Protein 7QIU (pdb70)

Radius of gyration: 25.01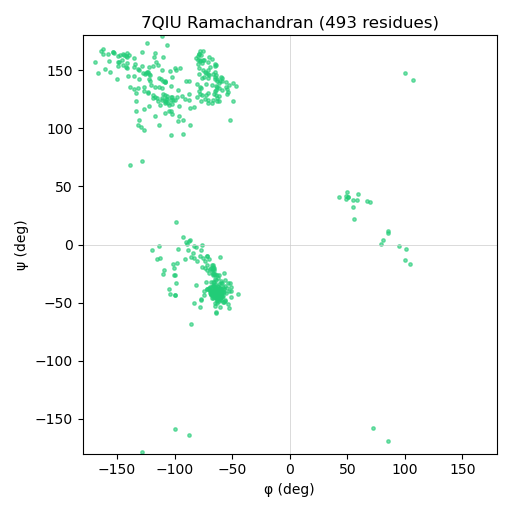 Å; Cα contacts (8 Å, |Δi|>4): 1046; chains: 2; bounding box: 65×57×76 Å

Sequence (500 aa):
GSHMKQIESAKNQKVKDWKKLHTKKERTKTNTFLIEGEHLVEEALKSPGIVKEILVKDETRIPSDLETGIQCYMLSEDAFSAVTETETPQQIAAVCHMPEEKLATARKVLLIDAVQDPGNLGTMIRTADAAGLDAVVLGDGTADAFNGKTLRSAQGSHFHIPVVRRNLPSYVDELKAEGVKVYGTALQNGAPYQEIPQSESFALIVGNEGAGVDAALLEKTDLNLYVPLYGQAESLNVAVAAAILVYHLRGHMKQIESAKNQKVKDWKKLHTKKERTKTNTFLIEGEHLVEEALKSPGIVKEILVKDETRIPSDLETGIQCYMLSEDAFSAVTETETPQQIAAVCHMPEEKLATARKVLLIDAVQDPGNLGTMIRRTADAAGLDAVVLGDGTADAFNGKTLRSAQGSHFHIPVVRRNLPSYVDELKAEGVKVYGTALQNGAPYQEIPQSESFALIVGNEGAGVDAALLEKTDLNLYVPLYGQAESLNVAVAAAILVYHLRG

Structure (mmCIF, N/CA/C/O backbone):
data_7QIU
#
_entry.id   7QIU
#
_cell.length_a   64.880
_cell.length_b   66.450
_cell.length_c   129.600
_cell.angle_alpha   90.000
_cell.angle_beta   90.000
_cell.angle_gamma   90.000
#
_symmetry.space_group_name_H-M   'P 21 21 21'
#
loop_
_entity.id
_entity.type
_entity.pdbx_description
1 polymer 'rRNA methylase'
2 water water
#
loop_
_atom_site.group_PDB
_atom_site.id
_atom_site.type_symbol
_atom_site.label_atom_id
_atom_site.label_alt_id
_atom_site.label_comp_id
_atom_site.label_asym_id
_atom_site.label_entity_id
_atom_site.label_seq_id
_atom_site.pdbx_PDB_ins_code
_atom_site.Cartn_x
_atom_site.Cartn_y
_atom_site.Cartn_z
_atom_site.occupancy
_atom_site.B_iso_or_equiv
_atom_site.auth_seq_id
_atom_site.auth_comp_id
_atom_site.auth_asym_id
_atom_site.auth_atom_id
_atom_site.pdbx_PDB_model_num
ATOM 1 N N . GLY A 1 18 ? 21.634 41.829 138.986 1.00 84.23 -2 GLY A N 1
ATOM 2 C CA . GLY A 1 18 ? 20.281 41.533 138.545 1.00 78.23 -2 GLY A CA 1
ATOM 3 C C . GLY A 1 18 ? 20.006 40.048 138.369 1.00 78.32 -2 GLY A C 1
ATOM 4 O O . GLY A 1 18 ? 20.941 39.258 138.263 1.00 77.55 -2 GLY A O 1
ATOM 5 N N . SER A 1 19 ? 18.748 39.656 138.299 1.00 71.97 -1 SER A N 1
ATOM 6 C CA . SER A 1 19 ? 18.422 38.245 138.111 1.00 73.88 -1 SER A CA 1
ATOM 7 C C . SER A 1 19 ? 18.714 37.832 136.681 1.00 73.14 -1 SER A C 1
ATOM 8 O O . SER A 1 19 ? 18.621 38.630 135.794 1.00 74.45 -1 SER A O 1
ATOM 11 N N . HIS A 1 20 ? 19.093 36.592 136.469 1.00 67.08 0 HIS A N 1
ATOM 12 C CA . HIS A 1 20 ? 19.387 36.114 135.130 1.00 61.50 0 HIS A CA 1
ATOM 13 C C . HIS A 1 20 ? 18.135 35.789 134.344 1.00 65.71 0 HIS A C 1
ATOM 14 O O . HIS A 1 20 ? 17.089 35.654 134.897 1.00 61.94 0 HIS A O 1
ATOM 21 N N . MET A 1 21 ? 18.254 35.662 133.028 1.00 61.54 1 MET A N 1
ATOM 22 C CA . MET A 1 21 ? 17.119 35.270 132.191 1.00 55.26 1 MET A CA 1
ATOM 23 C C . MET A 1 21 ? 16.772 33.810 132.426 1.00 53.15 1 MET A C 1
ATOM 24 O O . MET A 1 21 ? 17.601 33.026 132.811 1.00 54.36 1 MET A O 1
ATOM 29 N N . LYS A 1 22 ? 15.540 33.443 132.125 1.00 54.04 2 LYS A N 1
ATOM 30 C CA . LYS A 1 22 ? 15.102 32.073 132.323 1.00 64.47 2 LYS A CA 1
ATOM 31 C C . LYS A 1 22 ? 15.919 31.138 131.518 1.00 61.66 2 LYS A C 1
ATOM 32 O O . LYS A 1 22 ? 16.277 31.431 130.421 1.00 54.32 2 LYS A O 1
ATOM 38 N N . GLN A 1 23 ? 16.241 29.988 132.082 1.00 51.74 3 GLN A N 1
ATOM 39 C CA . GLN A 1 23 ? 17.028 29.019 131.350 1.00 58.59 3 GLN A CA 1
ATOM 40 C C . GLN A 1 23 ? 16.318 27.685 131.239 1.00 51.50 3 GLN A C 1
ATOM 41 O O . GLN A 1 23 ? 15.522 27.327 132.090 1.00 59.98 3 GLN A O 1
ATOM 47 N N . ILE A 1 24 ? 16.577 26.988 130.143 1.00 59.62 4 ILE A N 1
ATOM 48 C CA . ILE A 1 24 ? 16.018 25.673 129.921 1.00 56.85 4 ILE A CA 1
ATOM 49 C C . ILE A 1 24 ? 17.158 24.753 129.546 1.00 56.50 4 ILE A C 1
ATOM 50 O O . ILE A 1 24 ? 17.654 24.796 128.439 1.00 58.21 4 ILE A O 1
ATOM 55 N N . GLU A 1 25 ? 17.610 23.973 130.512 1.00 56.42 5 GLU A N 1
ATOM 56 C CA . GLU A 1 25 ? 18.677 22.997 130.330 1.00 73.62 5 GLU A CA 1
ATOM 57 C C . GLU A 1 25 ? 18.372 21.732 129.517 1.00 76.30 5 GLU A C 1
ATOM 58 O O . GLU A 1 25 ? 19.200 21.248 128.765 1.00 72.06 5 GLU A O 1
ATOM 64 N N . SER A 1 26 ? 17.168 21.206 129.697 1.00 74.91 6 SER A N 1
ATOM 65 C CA . SER A 1 26 ? 16.780 19.930 129.109 1.00 72.49 6 SER A CA 1
ATOM 66 C C . SER A 1 26 ? 15.797 19.895 127.952 1.00 61.90 6 SER A C 1
ATOM 67 O O . SER A 1 26 ? 14.798 20.593 127.948 1.00 56.89 6 SER A O 1
ATOM 70 N N . ALA A 1 27 ? 16.095 19.015 127.004 1.00 69.34 7 ALA A N 1
ATOM 71 C CA . ALA A 1 27 ? 15.265 18.788 125.833 1.00 66.43 7 ALA A CA 1
ATOM 72 C C . ALA A 1 27 ? 13.913 18.169 126.193 1.00 68.12 7 ALA A C 1
ATOM 73 O O . ALA A 1 27 ? 12.995 18.191 125.388 1.00 71.67 7 ALA A O 1
ATOM 75 N N . LYS A 1 28 ? 13.800 17.604 127.392 1.00 63.63 8 LYS A N 1
ATOM 76 C CA . LYS A 1 28 ? 12.553 17.034 127.855 1.00 68.83 8 LYS A CA 1
ATOM 77 C C . LYS A 1 28 ? 11.609 18.064 128.474 1.00 69.80 8 LYS A C 1
ATOM 78 O O . LYS A 1 28 ? 10.485 17.739 128.810 1.00 89.67 8 LYS A O 1
ATOM 84 N N . ASN A 1 29 ? 12.072 19.295 128.655 1.00 54.22 9 ASN A N 1
ATOM 85 C CA . ASN A 1 29 ? 11.241 20.347 129.211 1.00 53.18 9 ASN A CA 1
ATOM 86 C C . ASN A 1 29 ? 9.966 20.501 128.400 1.00 57.96 9 ASN A C 1
ATOM 87 O O . ASN A 1 29 ? 10.000 20.540 127.192 1.00 54.87 9 ASN A O 1
ATOM 92 N N . GLN A 1 30 ? 8.840 20.625 129.069 1.00 62.52 10 GLN A N 1
ATOM 93 C CA . GLN A 1 30 ? 7.581 20.733 128.384 1.00 70.91 10 GLN A CA 1
ATOM 94 C C . GLN A 1 30 ? 7.556 21.981 127.386 1.00 60.07 10 GLN A C 1
ATOM 95 O O . GLN A 1 30 ? 6.933 21.916 126.362 1.00 48.22 10 GLN A O 1
ATOM 101 N N . LYS A 1 31 ? 8.197 23.095 127.760 1.00 51.46 11 LYS A N 1
ATOM 102 C CA . LYS A 1 31 ? 8.272 24.245 126.846 1.00 45.77 11 LYS A CA 1
ATOM 103 C C . LYS A 1 31 ? 9.005 23.792 125.552 1.00 52.28 11 LYS A C 1
ATOM 104 O O . LYS A 1 31 ? 8.546 24.140 124.454 1.00 46.98 11 LYS A O 1
ATOM 110 N N . VAL A 1 32 ? 10.109 23.070 125.689 1.00 47.23 12 VAL A N 1
ATOM 111 C CA . VAL A 1 32 ? 10.879 22.591 124.555 1.00 47.45 12 VAL A CA 1
ATOM 112 C C . VAL A 1 32 ? 10.078 21.655 123.652 1.00 54.22 12 VAL A C 1
ATOM 113 O O . VAL A 1 32 ? 10.079 21.798 122.450 1.00 42.90 12 VAL A O 1
ATOM 117 N N . LYS A 1 33 ? 9.425 20.677 124.254 1.00 50.61 13 LYS A N 1
ATOM 118 C CA . LYS A 1 33 ? 8.570 19.761 123.530 1.00 51.79 13 LYS A CA 1
ATOM 119 C C . LYS A 1 33 ? 7.465 20.543 122.844 1.00 49.42 13 LYS A C 1
ATOM 120 O O . LYS A 1 33 ? 7.158 20.300 121.686 1.00 48.47 13 LYS A O 1
ATOM 126 N N . ASP A 1 34 ? 6.893 21.510 123.559 1.00 47.41 14 ASP A N 1
ATOM 127 C CA . ASP A 1 34 ? 5.868 22.310 122.963 1.00 48.95 14 ASP A CA 1
ATOM 128 C C . ASP A 1 34 ? 6.447 23.121 121.761 1.00 49.16 14 ASP A C 1
ATOM 129 O O . ASP A 1 34 ? 5.791 23.290 120.758 1.00 44.82 14 ASP A O 1
ATOM 134 N N . TRP A 1 35 ? 7.658 23.641 121.906 1.00 41.90 15 TRP A N 1
ATOM 135 C CA . TRP A 1 35 ? 8.252 24.431 120.822 1.00 39.16 15 TRP A CA 1
ATOM 136 C C . TRP A 1 35 ? 8.528 23.543 119.601 1.00 31.25 15 TRP A C 1
ATOM 137 O O . TRP A 1 35 ? 8.241 23.948 118.485 1.00 35.17 15 TRP A O 1
ATOM 148 N N . LYS A 1 36 ? 9.080 22.360 119.861 1.00 34.15 16 LYS A N 1
ATOM 149 C CA . LYS A 1 36 ? 9.386 21.384 118.837 1.00 39.80 16 LYS A CA 1
ATOM 150 C C . LYS A 1 36 ? 8.155 21.064 118.016 1.00 47.92 16 LYS A C 1
ATOM 151 O O . LYS A 1 36 ? 8.225 20.871 116.849 1.00 40.73 16 LYS A O 1
ATOM 157 N N . LYS A 1 37 ? 7.027 21.016 118.680 1.00 42.23 17 LYS A N 1
ATOM 158 C CA . LYS A 1 37 ? 5.745 20.770 118.052 1.00 42.50 17 LYS A CA 1
ATOM 159 C C . LYS A 1 37 ? 5.387 21.790 116.932 1.00 37.30 17 LYS A C 1
ATOM 160 O O . LYS A 1 37 ? 4.533 21.487 116.123 1.00 42.53 17 LYS A O 1
ATOM 166 N N . LEU A 1 38 ? 5.943 23.021 116.952 1.00 33.74 18 LEU A N 1
ATOM 167 C CA . LEU A 1 38 ? 5.676 24.005 115.918 1.00 34.09 18 LEU A CA 1
ATOM 168 C C . LEU A 1 38 ? 6.107 23.536 114.512 1.00 35.06 18 LEU A C 1
ATOM 169 O O . LEU A 1 38 ? 5.746 24.156 113.516 1.00 34.42 18 LEU A O 1
ATOM 174 N N . HIS A 1 39 ? 6.834 22.436 114.488 1.00 39.13 19 HIS A N 1
ATOM 175 C CA . HIS A 1 39 ? 7.204 21.829 113.220 1.00 40.28 19 HIS A CA 1
ATOM 176 C C . HIS A 1 39 ? 6.006 21.037 112.640 1.00 46.75 19 HIS A C 1
ATOM 177 O O . HIS A 1 39 ? 6.092 20.567 111.502 1.00 49.51 19 HIS A O 1
ATOM 184 N N . THR A 1 40 ? 4.939 20.869 113.449 1.00 37.53 20 THR A N 1
ATOM 185 C CA . THR A 1 40 ? 3.735 20.167 113.019 1.00 36.22 20 THR A CA 1
ATOM 186 C C . THR A 1 40 ? 2.679 21.179 112.596 1.00 35.36 20 THR A C 1
ATOM 187 O O . THR A 1 40 ? 2.594 22.275 113.158 1.00 37.15 20 THR A O 1
ATOM 191 N N . LYS A 1 41 ? 1.840 20.780 111.664 1.00 39.53 21 LYS A N 1
ATOM 192 C CA . LYS A 1 41 ? 0.782 21.631 111.191 1.00 40.33 21 LYS A CA 1
ATOM 193 C C . LYS A 1 41 ? -0.261 21.824 112.286 1.00 49.87 21 LYS A C 1
ATOM 194 O O . LYS A 1 41 ? -0.843 22.883 112.415 1.00 40.48 21 LYS A O 1
ATOM 200 N N . LYS A 1 42 ? -0.440 20.808 113.112 1.00 40.75 22 LYS A N 1
ATOM 201 C CA . LYS A 1 42 ? -1.467 20.828 114.153 1.00 46.26 22 LYS A CA 1
ATOM 202 C C . LYS A 1 42 ? -1.205 21.919 115.186 1.00 39.17 22 LYS A C 1
ATOM 203 O O . LYS A 1 42 ? -2.118 22.660 115.565 1.00 41.67 22 LYS A O 1
ATOM 209 N N . GLU A 1 43 ? 0.042 22.036 115.642 1.00 40.90 23 GLU A N 1
ATOM 210 C CA . GLU A 1 43 ? 0.357 23.018 116.679 1.00 39.26 23 GLU A CA 1
ATOM 211 C C . GLU A 1 43 ? 0.328 24.436 116.120 1.00 37.41 23 GLU A C 1
ATOM 212 O O . GLU A 1 43 ? -0.058 25.376 116.825 1.00 41.49 23 GLU A O 1
ATOM 218 N N . ARG A 1 44 ? 0.692 24.599 114.857 1.00 34.53 24 ARG A N 1
ATOM 219 C CA . ARG A 1 44 ? 0.627 25.910 114.244 1.00 34.94 24 ARG A CA 1
ATOM 220 C C . ARG A 1 44 ? -0.837 26.296 114.109 1.00 34.71 24 ARG A C 1
ATOM 221 O O . ARG A 1 44 ? -1.219 27.423 114.378 1.00 39.15 24 ARG A O 1
ATOM 229 N N . THR A 1 45 ? -1.659 25.343 113.695 1.00 34.36 25 THR A N 1
ATOM 230 C CA . THR A 1 45 ? -3.075 25.605 113.538 1.00 41.76 25 THR A CA 1
ATOM 231 C C . THR A 1 45 ? -3.739 25.913 114.877 1.00 45.24 25 THR A C 1
ATOM 232 O O . THR A 1 45 ? -4.582 26.779 114.968 1.00 40.08 25 THR A O 1
ATOM 236 N N . LYS A 1 46 ? -3.328 25.196 115.907 1.00 39.15 26 LYS A N 1
ATOM 237 C CA . LYS A 1 46 ? -3.850 25.364 117.264 1.00 49.24 26 LYS A CA 1
ATOM 238 C C . LYS A 1 46 ? -3.521 26.735 117.839 1.00 49.54 26 LYS A C 1
ATOM 239 O O . LYS A 1 46 ? -4.379 27.380 118.454 1.00 41.33 26 LYS A O 1
ATOM 245 N N . THR A 1 47 ? -2.286 27.194 117.641 1.00 38.55 27 THR A N 1
ATOM 246 C CA . THR A 1 47 ? -1.771 28.372 118.318 1.00 40.63 27 THR A CA 1
ATOM 247 C C . THR A 1 47 ? -1.776 29.626 117.458 1.00 39.19 27 THR A C 1
ATOM 248 O O . THR A 1 47 ? -1.672 30.728 118.013 1.00 40.56 27 THR A O 1
ATOM 252 N N . ASN A 1 48 ? -1.900 29.483 116.133 1.00 32.95 28 ASN A N 1
ATOM 253 C CA . ASN A 1 48 ? -1.612 30.546 115.163 1.00 39.13 28 ASN A CA 1
ATOM 254 C C . ASN A 1 48 ? -0.251 31.180 115.442 1.00 37.39 28 ASN A C 1
ATOM 255 O O . ASN A 1 48 ? -0.088 32.399 115.419 1.00 37.22 28 ASN A O 1
ATOM 260 N N . THR A 1 49 ? 0.725 30.326 115.755 1.00 41.03 29 THR A N 1
ATOM 261 C CA . THR A 1 49 ? 2.112 30.726 115.910 1.00 31.42 29 THR A CA 1
ATOM 262 C C . THR A 1 49 ? 2.987 29.823 115.053 1.00 32.76 29 THR A C 1
ATOM 263 O O . THR A 1 49 ? 2.549 28.782 114.554 1.00 33.62 29 THR A O 1
ATOM 267 N N . PHE A 1 50 ? 4.227 30.254 114.867 1.00 30.44 30 PHE A N 1
ATOM 268 C CA . PHE A 1 50 ? 5.209 29.511 114.103 1.00 29.15 30 PHE A CA 1
ATOM 269 C C . PHE A 1 50 ? 6.611 29.840 114.593 1.00 34.56 30 PHE A C 1
ATOM 270 O O . PHE A 1 50 ? 6.813 30.823 115.279 1.00 36.84 30 PHE A O 1
ATOM 278 N N . LEU A 1 51 ? 7.570 29.016 114.208 1.00 34.13 31 LEU A N 1
ATOM 279 C CA . LEU A 1 51 ? 8.949 29.137 114.651 1.00 32.23 31 LEU A CA 1
ATOM 280 C C . LEU A 1 51 ? 9.804 29.756 113.544 1.00 33.67 31 LEU A C 1
ATOM 281 O O . LEU A 1 51 ? 9.706 29.353 112.381 1.00 32.57 31 LEU A O 1
ATOM 286 N N . ILE A 1 52 ? 10.670 30.693 113.908 1.00 32.90 32 ILE A N 1
ATOM 287 C CA . ILE A 1 52 ? 11.597 31.292 112.955 1.00 30.59 32 ILE A CA 1
ATOM 288 C C . ILE A 1 52 ? 13.002 31.214 113.518 1.00 34.28 32 ILE A C 1
ATOM 289 O O . ILE A 1 52 ? 13.187 31.142 114.716 1.00 32.45 32 ILE A O 1
ATOM 294 N N . GLU A 1 53 ? 13.986 31.202 112.637 1.00 30.31 33 GLU A N 1
ATOM 295 C CA . GLU A 1 53 ? 15.375 31.141 113.042 1.00 29.83 33 GLU A CA 1
ATOM 296 C C . GLU A 1 53 ? 16.203 32.126 112.252 1.00 32.93 33 GLU A C 1
ATOM 297 O O . GLU A 1 53 ? 15.882 32.447 111.129 1.00 36.70 33 GLU A O 1
ATOM 303 N N . GLY A 1 54 ? 17.298 32.596 112.834 1.00 35.07 34 GLY A N 1
ATOM 304 C CA . GLY A 1 54 ? 18.160 33.540 112.144 1.00 36.37 34 GLY A CA 1
ATOM 305 C C . GLY A 1 54 ? 18.045 34.940 112.704 1.00 38.91 34 GLY A C 1
ATOM 306 O O . GLY A 1 54 ? 16.956 35.390 113.041 1.00 32.76 34 GLY A O 1
ATOM 307 N N . GLU A 1 55 ? 19.169 35.643 112.782 1.00 35.64 35 GLU A N 1
ATOM 308 C CA . GLU A 1 55 ? 19.170 36.982 113.346 1.00 33.32 35 GLU A CA 1
ATOM 309 C C . GLU A 1 55 ? 18.310 37.977 112.578 1.00 39.21 35 GLU A C 1
ATOM 310 O O . GLU A 1 55 ? 17.557 38.736 113.180 1.00 37.51 35 GLU A O 1
ATOM 316 N N . HIS A 1 56 ? 18.400 37.971 111.257 1.00 39.57 36 HIS A N 1
ATOM 317 C CA . HIS A 1 56 ? 17.611 38.927 110.501 1.00 38.77 36 HIS A CA 1
ATOM 318 C C . HIS A 1 56 ? 16.118 38.653 110.523 1.00 31.97 36 HIS A C 1
ATOM 319 O O . HIS A 1 56 ? 15.339 39.575 110.569 1.00 40.08 36 HIS A O 1
ATOM 326 N N . LEU A 1 57 ? 15.727 37.372 110.471 1.00 31.87 37 LEU A N 1
ATOM 327 C CA . LEU A 1 57 ? 14.271 37.086 110.554 1.00 34.16 37 LEU A CA 1
ATOM 328 C C . LEU A 1 57 ? 13.706 37.601 111.882 1.00 34.87 37 LEU A C 1
ATOM 329 O O . LEU A 1 57 ? 12.636 38.209 111.924 1.00 35.86 37 LEU A O 1
ATOM 334 N N . VAL A 1 58 ? 14.437 37.331 112.959 1.00 32.76 38 VAL A N 1
ATOM 335 C CA . VAL A 1 58 ? 13.987 37.753 114.265 1.00 32.83 38 VAL A CA 1
ATOM 336 C C . VAL A 1 58 ? 13.901 39.270 114.327 1.00 31.55 38 VAL A C 1
ATOM 337 O O . VAL A 1 58 ? 12.966 39.824 114.870 1.00 35.46 38 VAL A O 1
ATOM 341 N N . GLU A 1 59 ? 14.887 39.931 113.746 1.00 32.29 39 GLU A N 1
ATOM 342 C CA . GLU A 1 59 ? 14.920 41.380 113.719 1.00 33.80 39 GLU A CA 1
ATOM 343 C C . GLU A 1 59 ? 13.715 41.922 112.997 1.00 37.12 39 GLU A C 1
ATOM 344 O O . GLU A 1 59 ? 13.086 42.806 113.455 1.00 33.10 39 GLU A O 1
ATOM 350 N N . GLU A 1 60 ? 13.380 41.324 111.872 1.00 33.57 40 GLU A N 1
ATOM 351 C CA . GLU A 1 60 ? 12.223 41.737 111.106 1.00 35.96 40 GLU A CA 1
ATOM 352 C C . GLU A 1 60 ? 10.940 41.540 111.873 1.00 35.40 40 GLU A C 1
ATOM 353 O O . GLU A 1 60 ? 10.064 42.333 111.810 1.00 34.91 40 GLU A O 1
ATOM 359 N N . ALA A 1 61 ? 10.862 40.441 112.589 1.00 31.36 41 ALA A N 1
ATOM 360 C CA . ALA A 1 61 ? 9.721 40.128 113.404 1.00 31.61 41 ALA A CA 1
ATOM 361 C C . ALA A 1 61 ? 9.551 41.148 114.498 1.00 36.69 41 ALA A C 1
ATOM 362 O O . ALA A 1 61 ? 8.491 41.597 114.754 1.00 35.40 41 ALA A O 1
ATOM 364 N N . LEU A 1 62 ? 10.651 41.542 115.112 1.00 34.61 42 LEU A N 1
ATOM 365 C CA . LEU A 1 62 ? 10.640 42.549 116.198 1.00 33.27 42 LEU A CA 1
ATOM 366 C C . LEU A 1 62 ? 10.155 43.950 115.696 1.00 41.14 42 LEU A C 1
ATOM 367 O O . LEU A 1 62 ? 9.597 44.723 116.443 1.00 46.62 42 LEU A O 1
ATOM 372 N N . LYS A 1 63 ? 10.413 44.257 114.430 1.00 35.38 43 LYS A N 1
ATOM 373 C CA . LYS A 1 63 ? 9.914 45.491 113.854 1.00 35.90 43 LYS A CA 1
ATOM 374 C C . LYS A 1 63 ? 8.405 45.539 113.770 1.00 50.43 43 LYS A C 1
ATOM 375 O O . LYS A 1 63 ? 7.860 46.591 113.715 1.00 51.44 43 LYS A O 1
ATOM 381 N N . SER A 1 64 ? 7.769 44.382 113.691 1.00 39.50 44 SER A N 1
ATOM 382 C CA . SER A 1 64 ? 6.331 44.313 113.554 1.00 47.78 44 SER A CA 1
ATOM 383 C C . SER A 1 64 ? 5.670 44.102 114.892 1.00 51.40 44 SER A C 1
ATOM 384 O O . SER A 1 64 ? 5.766 43.059 115.487 1.00 44.02 44 SER A O 1
ATOM 387 N N . PRO A 1 65 ? 4.981 45.127 115.358 1.00 59.76 45 PRO A N 1
ATOM 388 C CA . PRO A 1 65 ? 4.286 45.207 116.636 1.00 57.01 45 PRO A CA 1
ATOM 389 C C . PRO A 1 65 ? 3.398 44.023 116.934 1.00 53.98 45 PRO A C 1
ATOM 390 O O . PRO A 1 65 ? 2.549 43.684 116.137 1.00 56.22 45 PRO A O 1
ATOM 394 N N . GLY A 1 66 ? 3.659 43.385 118.062 1.00 48.54 46 GLY A N 1
ATOM 395 C CA . GLY A 1 66 ? 2.888 42.263 118.543 1.00 49.65 46 GLY A CA 1
ATOM 396 C C . GLY A 1 66 ? 3.171 40.909 117.928 1.00 50.00 46 GLY A C 1
ATOM 397 O O . GLY A 1 66 ? 2.582 39.934 118.321 1.00 49.88 46 GLY A O 1
ATOM 398 N N . ILE A 1 67 ? 4.108 40.831 117.005 1.00 41.42 47 ILE A N 1
ATOM 399 C CA . ILE A 1 67 ? 4.378 39.563 116.359 1.00 34.44 47 ILE A CA 1
ATOM 400 C C . ILE A 1 67 ? 5.182 38.587 117.194 1.00 37.71 47 ILE A C 1
ATOM 401 O O . ILE A 1 67 ? 4.818 37.448 117.310 1.00 36.70 47 ILE A O 1
ATOM 406 N N . VAL A 1 68 ? 6.265 39.044 117.793 1.00 37.21 48 VAL A N 1
ATOM 407 C CA . VAL A 1 68 ? 7.108 38.151 118.535 1.00 31.93 48 VAL A CA 1
ATOM 408 C C . VAL A 1 68 ? 6.542 37.816 119.884 1.00 39.21 48 VAL A C 1
ATOM 409 O O . VAL A 1 68 ? 6.161 38.666 120.605 1.00 41.96 48 VAL A O 1
ATOM 413 N N . LYS A 1 69 ? 6.469 36.548 120.196 1.00 36.97 49 LYS A N 1
ATOM 414 C CA . LYS A 1 69 ? 5.991 36.119 121.486 1.00 39.08 49 LYS A CA 1
ATOM 415 C C . LYS A 1 69 ? 7.099 35.670 122.421 1.00 37.77 49 LYS A C 1
ATOM 416 O O . LYS A 1 69 ? 7.080 35.981 123.565 1.00 43.03 49 LYS A O 1
ATOM 422 N N . GLU A 1 70 ? 8.054 34.914 121.919 1.00 37.10 50 GLU A N 1
ATOM 423 C CA . GLU A 1 70 ? 9.182 34.398 122.692 1.00 36.64 50 GLU A CA 1
ATOM 424 C C . GLU A 1 70 ? 10.466 34.412 121.891 1.00 37.20 50 GLU A C 1
ATOM 425 O O . GLU A 1 70 ? 10.433 34.278 120.710 1.00 34.15 50 GLU A O 1
ATOM 431 N N . ILE A 1 71 ? 11.591 34.539 122.565 1.00 34.53 51 ILE A N 1
ATOM 432 C CA . ILE A 1 71 ? 12.887 34.551 121.930 1.00 36.86 51 ILE A CA 1
ATOM 433 C C . ILE A 1 71 ? 13.798 33.526 122.560 1.00 39.91 51 ILE A C 1
ATOM 434 O O . ILE A 1 71 ? 13.882 33.465 123.751 1.00 35.59 51 ILE A O 1
ATOM 439 N N . LEU A 1 72 ? 14.468 32.729 121.753 1.00 32.65 52 LEU A N 1
ATOM 440 C CA . LEU A 1 72 ? 15.363 31.713 122.231 1.00 34.41 52 LEU A CA 1
ATOM 441 C C . LEU A 1 72 ? 16.789 31.911 121.769 1.00 41.63 52 LEU A C 1
ATOM 442 O O . LEU A 1 72 ? 17.044 32.092 120.608 1.00 41.61 52 LEU A O 1
ATOM 447 N N . VAL A 1 73 ? 17.722 31.879 122.701 1.00 36.73 53 VAL A N 1
ATOM 448 C CA . VAL A 1 73 ? 19.118 32.056 122.371 1.00 38.61 53 VAL A CA 1
ATOM 449 C C . VAL A 1 73 ? 19.976 31.130 123.199 1.00 46.30 53 VAL A C 1
ATOM 450 O O . VAL A 1 73 ? 19.549 30.649 124.222 1.00 50.59 53 VAL A O 1
ATOM 454 N N . LYS A 1 74 ? 21.161 30.826 122.705 1.00 45.68 54 LYS A N 1
ATOM 455 C CA . LYS A 1 74 ? 22.107 30.021 123.454 1.00 51.70 54 LYS A CA 1
ATOM 456 C C . LYS A 1 74 ? 23.110 30.917 124.154 1.00 53.30 54 LYS A C 1
ATOM 457 O O . LYS A 1 74 ? 23.813 30.477 125.031 1.00 49.30 54 LYS A O 1
ATOM 463 N N . ASP A 1 75 ? 23.169 32.171 123.732 1.00 48.88 55 ASP A N 1
ATOM 464 C CA . ASP A 1 75 ? 24.131 33.125 124.222 1.00 62.25 55 ASP A CA 1
ATOM 465 C C . ASP A 1 75 ? 23.490 34.494 124.431 1.00 62.86 55 ASP A C 1
ATOM 466 O O . ASP A 1 75 ? 22.785 34.978 123.574 1.00 50.12 55 ASP A O 1
ATOM 471 N N . GLU A 1 76 ? 23.789 35.138 125.549 1.00 58.70 56 GLU A N 1
ATOM 472 C CA . GLU A 1 76 ? 23.202 36.433 125.851 1.00 58.30 56 GLU A CA 1
ATOM 473 C C . GLU A 1 76 ? 23.631 37.580 124.918 1.00 58.46 56 GLU A C 1
ATOM 474 O O . GLU A 1 76 ? 22.964 38.578 124.831 1.00 55.65 56 GLU A O 1
ATOM 480 N N . THR A 1 77 ? 24.753 37.431 124.244 1.00 53.69 57 THR A N 1
ATOM 481 C CA . THR A 1 77 ? 25.215 38.441 123.318 1.00 58.64 57 THR A CA 1
ATOM 482 C C . THR A 1 77 ? 24.302 38.516 122.106 1.00 49.35 57 THR A C 1
ATOM 483 O O . THR A 1 77 ? 24.294 39.506 121.389 1.00 47.34 57 THR A O 1
ATOM 487 N N . ARG A 1 78 ? 23.545 37.451 121.882 1.00 43.06 58 ARG A N 1
ATOM 488 C CA . ARG A 1 78 ? 22.620 37.380 120.763 1.00 48.25 58 ARG A CA 1
ATOM 489 C C . ARG A 1 78 ? 21.289 38.044 121.043 1.00 56.64 58 ARG A C 1
ATOM 490 O O . ARG A 1 78 ? 20.492 38.238 120.140 1.00 45.73 58 ARG A O 1
ATOM 498 N N . ILE A 1 79 ? 21.038 38.379 122.298 1.00 51.89 59 ILE A N 1
ATOM 499 C CA . ILE A 1 79 ? 19.784 39.009 122.653 1.00 47.02 59 ILE A CA 1
ATOM 500 C C . ILE A 1 79 ? 19.700 40.391 122.054 1.00 50.84 59 ILE A C 1
ATOM 501 O O . ILE A 1 79 ? 20.537 41.228 122.319 1.00 55.17 59 ILE A O 1
ATOM 506 N N . PRO A 1 80 ? 18.669 40.638 121.246 1.00 59.22 60 PRO A N 1
ATOM 507 C CA . PRO A 1 80 ? 18.494 41.945 120.622 1.00 60.91 60 PRO A CA 1
ATOM 508 C C . PRO A 1 80 ? 18.369 43.043 121.653 1.00 68.34 60 PRO A C 1
ATOM 509 O O . PRO A 1 80 ? 17.821 42.913 122.724 1.00 66.95 60 PRO A O 1
ATOM 513 N N . SER A 1 81 ? 18.938 44.166 121.300 1.00 66.78 61 SER A N 1
ATOM 514 C CA . SER A 1 81 ? 18.801 45.331 122.123 1.00 76.79 61 SER A CA 1
ATOM 515 C C . SER A 1 81 ? 17.360 45.950 122.130 1.00 78.48 61 SER A C 1
ATOM 516 O O . SER A 1 81 ? 16.529 45.683 121.283 1.00 78.65 61 SER A O 1
ATOM 519 N N . ASP A 1 82 ? 17.080 46.765 123.135 1.00 76.61 62 ASP A N 1
ATOM 520 C CA . ASP A 1 82 ? 15.830 47.458 123.217 1.00 74.44 62 ASP A CA 1
ATOM 521 C C . ASP A 1 82 ? 14.498 46.612 123.047 1.00 70.89 62 ASP A C 1
ATOM 522 O O . ASP A 1 82 ? 13.582 47.044 122.385 1.00 79.27 62 ASP A O 1
ATOM 527 N N . LEU A 1 83 ? 14.420 45.419 123.620 1.00 63.74 63 LEU A N 1
ATOM 528 C CA . LEU A 1 83 ? 13.225 44.566 123.523 1.00 60.87 63 LEU A CA 1
ATOM 529 C C . LEU A 1 83 ? 12.016 45.025 124.293 1.00 72.30 63 LEU A C 1
ATOM 530 O O . LEU A 1 83 ? 12.130 45.414 125.436 1.00 77.39 63 LEU A O 1
ATOM 535 N N . GLU A 1 84 ? 10.838 44.811 123.715 1.00 66.12 64 GLU A N 1
ATOM 536 C CA . GLU A 1 84 ? 9.569 45.094 124.372 1.00 73.55 64 GLU A CA 1
ATOM 537 C C . GLU A 1 84 ? 9.435 44.165 125.571 1.00 68.28 64 GLU A C 1
ATOM 538 O O . GLU A 1 84 ? 9.809 43.017 125.496 1.00 53.21 64 GLU A O 1
ATOM 544 N N . THR A 1 85 ? 8.839 44.659 126.647 1.00 62.33 65 THR A N 1
ATOM 545 C CA . THR A 1 85 ? 8.683 43.921 127.944 1.00 70.95 65 THR A CA 1
ATOM 546 C C . THR A 1 85 ? 7.793 42.716 128.033 1.00 72.36 65 THR A C 1
ATOM 547 O O . THR A 1 85 ? 7.900 41.921 128.929 1.00 83.43 65 THR A O 1
ATOM 551 N N . GLY A 1 86 ? 6.847 42.620 127.109 1.00 50.17 66 GLY A N 1
ATOM 552 C CA . GLY A 1 86 ? 5.907 41.511 127.049 1.00 50.71 66 GLY A CA 1
ATOM 553 C C . GLY A 1 86 ? 6.485 40.280 126.363 1.00 44.85 66 GLY A C 1
ATOM 554 O O . GLY A 1 86 ? 5.789 39.299 126.272 1.00 49.20 66 GLY A O 1
ATOM 555 N N . ILE A 1 87 ? 7.726 40.373 125.879 1.00 47.99 67 ILE A N 1
ATOM 556 C CA . ILE A 1 87 ? 8.434 39.315 125.226 1.00 44.60 67 ILE A CA 1
ATOM 557 C C . ILE A 1 87 ? 9.244 38.514 126.236 1.00 53.32 67 ILE A C 1
ATOM 558 O O . ILE A 1 87 ? 10.003 39.040 127.014 1.00 46.82 67 ILE A O 1
ATOM 563 N N . GLN A 1 88 ? 9.019 37.219 126.242 1.00 47.08 68 GLN A N 1
ATOM 564 C CA . GLN A 1 88 ? 9.715 36.337 127.136 1.00 47.59 68 GLN A CA 1
ATOM 565 C C . GLN A 1 88 ? 10.923 35.788 126.449 1.00 50.44 68 GLN A C 1
ATOM 566 O O . GLN A 1 88 ? 10.809 35.270 125.374 1.00 42.30 68 GLN A O 1
ATOM 572 N N . CYS A 1 89 ? 12.078 35.895 127.073 1.00 40.91 69 CYS A N 1
ATOM 573 C CA . CYS A 1 89 ? 13.322 35.396 126.516 1.00 49.38 69 CYS A CA 1
ATOM 574 C C . CYS A 1 89 ? 13.843 34.221 127.305 1.00 49.33 69 CYS A C 1
ATOM 575 O O . CYS A 1 89 ? 13.740 34.204 128.490 1.00 44.30 69 CYS A O 1
ATOM 578 N N . TYR A 1 90 ? 14.401 33.266 126.598 1.00 40.47 70 TYR A N 1
ATOM 579 C CA . TYR A 1 90 ? 14.918 32.068 127.201 1.00 36.73 70 TYR A CA 1
ATOM 580 C C . TYR A 1 90 ? 16.293 31.775 126.714 1.00 46.27 70 TYR A C 1
ATOM 581 O O . TYR A 1 90 ? 16.623 31.946 125.510 1.00 40.55 70 TYR A O 1
ATOM 590 N N . MET A 1 91 ? 17.106 31.288 127.640 1.00 39.03 71 MET A N 1
ATOM 591 C CA . MET A 1 91 ? 18.420 30.901 127.269 1.00 43.29 71 MET A CA 1
ATOM 592 C C . MET A 1 91 ? 18.472 29.388 127.308 1.00 54.46 71 MET A C 1
ATOM 593 O O . MET A 1 91 ? 18.224 28.787 128.308 1.00 51.45 71 MET A O 1
ATOM 598 N N . LEU A 1 92 ? 18.845 28.790 126.202 1.00 45.02 72 LEU A N 1
ATOM 599 C CA . LEU A 1 92 ? 18.843 27.359 126.076 1.00 53.30 72 LEU A CA 1
ATOM 600 C C . LEU A 1 92 ? 20.169 26.748 125.902 1.00 45.29 72 LEU A C 1
ATOM 601 O O . LEU A 1 92 ? 21.036 27.301 125.332 1.00 56.64 72 LEU A O 1
ATOM 606 N N . SER A 1 93 ? 20.261 25.492 126.307 1.00 59.34 73 SER A N 1
ATOM 607 C CA . SER A 1 93 ? 21.472 24.720 126.137 1.00 59.41 73 SER A CA 1
ATOM 608 C C . SER A 1 93 ? 21.512 24.236 124.699 1.00 59.34 73 SER A C 1
ATOM 609 O O . SER A 1 93 ? 20.492 24.192 124.018 1.00 55.79 73 SER A O 1
ATOM 612 N N . GLU A 1 94 ? 22.684 23.835 124.244 1.00 59.47 74 GLU A N 1
ATOM 613 C CA . GLU A 1 94 ? 22.808 23.368 122.887 1.00 69.62 74 GLU A CA 1
ATOM 614 C C . GLU A 1 94 ? 21.896 22.214 122.568 1.00 68.13 74 GLU A C 1
ATOM 615 O O . GLU A 1 94 ? 21.310 22.184 121.519 1.00 64.12 74 GLU A O 1
ATOM 621 N N . ASP A 1 95 ? 21.748 21.275 123.470 1.00 60.48 75 ASP A N 1
ATOM 622 C CA . ASP A 1 95 ? 20.853 20.200 123.195 1.00 63.53 75 ASP A CA 1
ATOM 623 C C . ASP A 1 95 ? 19.458 20.705 123.081 1.00 66.97 75 ASP A C 1
ATOM 624 O O . ASP A 1 95 ? 18.753 20.335 122.204 1.00 57.79 75 ASP A O 1
ATOM 629 N N . ALA A 1 96 ? 19.049 21.562 124.001 1.00 61.14 76 ALA A N 1
ATOM 630 C CA . ALA A 1 96 ? 17.694 22.079 123.968 1.00 53.79 76 ALA A CA 1
ATOM 631 C C . ALA A 1 96 ? 17.429 22.929 122.736 1.00 58.95 76 ALA A C 1
ATOM 632 O O . ALA A 1 96 ? 16.354 22.867 122.164 1.00 49.97 76 ALA A O 1
ATOM 634 N N . PHE A 1 97 ? 18.415 23.718 122.332 1.00 47.58 77 PHE A N 1
ATOM 635 C CA . PHE A 1 97 ? 18.262 24.575 121.181 1.00 46.53 77 PHE A CA 1
ATOM 636 C C . PHE A 1 97 ? 18.124 23.754 119.912 1.00 46.81 77 PHE A C 1
ATOM 637 O O . PHE A 1 97 ? 17.283 24.016 119.113 1.00 48.03 77 PHE A O 1
ATOM 645 N N . SER A 1 98 ? 18.934 22.723 119.778 1.00 47.47 78 SER A N 1
ATOM 646 C CA . SER A 1 98 ? 18.881 21.835 118.647 1.00 49.92 78 SER A CA 1
ATOM 647 C C . SER A 1 98 ? 17.566 21.106 118.568 1.00 59.33 78 SER A C 1
ATOM 648 O O . SER A 1 98 ? 17.040 20.903 117.512 1.00 60.62 78 SER A O 1
ATOM 651 N N . ALA A 1 99 ? 17.055 20.698 119.697 1.00 54.12 79 ALA A N 1
ATOM 652 C CA . ALA A 1 99 ? 15.814 20.005 119.736 1.00 63.79 79 ALA A CA 1
ATOM 653 C C . ALA A 1 99 ? 14.706 20.801 119.117 1.00 52.45 79 ALA A C 1
ATOM 654 O O . ALA A 1 99 ? 13.875 20.251 118.452 1.00 54.33 79 ALA A O 1
ATOM 656 N N . VAL A 1 100 ? 14.703 22.100 119.335 1.00 47.63 80 VAL A N 1
ATOM 657 C CA . VAL A 1 100 ? 13.675 22.967 118.822 1.00 40.81 80 VAL A CA 1
ATOM 658 C C . VAL A 1 100 ? 13.850 23.293 117.353 1.00 48.09 80 VAL A C 1
ATOM 659 O O . VAL A 1 100 ? 12.927 23.144 116.574 1.00 52.21 80 VAL A O 1
ATOM 663 N N . THR A 1 101 ? 15.025 23.783 116.999 1.00 40.99 81 THR A N 1
ATOM 664 C CA . THR A 1 101 ? 15.323 24.200 115.638 1.00 41.87 81 THR A CA 1
ATOM 665 C C . THR A 1 101 ? 15.352 23.139 114.542 1.00 51.55 81 THR A C 1
ATOM 666 O O . THR A 1 101 ? 14.927 23.408 113.425 1.00 56.95 81 THR A O 1
ATOM 670 N N . GLU A 1 102 ? 15.887 21.969 114.864 1.00 53.80 82 GLU A N 1
ATOM 671 C CA . GLU A 1 102 ? 16.014 20.863 113.919 1.00 71.16 82 GLU A CA 1
ATOM 672 C C . GLU A 1 102 ? 16.643 21.290 112.602 1.00 88.03 82 GLU A C 1
ATOM 673 O O . GLU A 1 102 ? 16.147 20.943 111.543 1.00 94.27 82 GLU A O 1
ATOM 679 N N . THR A 1 103 ? 17.717 22.057 112.653 1.00 91.52 83 THR A N 1
ATOM 680 C CA . THR A 1 103 ? 18.353 22.483 111.418 1.00 95.46 83 THR A CA 1
ATOM 681 C C . THR A 1 103 ? 19.833 22.154 111.399 1.00 106.63 83 THR A C 1
ATOM 682 O O . THR A 1 103 ? 20.532 22.371 112.382 1.00 110.47 83 THR A O 1
ATOM 686 N N . GLU A 1 104 ? 20.296 21.623 110.275 1.00 110.91 84 GLU A N 1
ATOM 687 C CA . GLU A 1 104 ? 21.698 21.261 110.115 1.00 113.87 84 GLU A CA 1
ATOM 688 C C . GLU A 1 104 ? 22.552 22.513 110.191 1.00 121.17 84 GLU A C 1
ATOM 689 O O . GLU A 1 104 ? 23.553 22.552 110.899 1.00 123.01 84 GLU A O 1
ATOM 690 N N . THR A 1 105 ? 22.237 23.440 109.286 1.00 126.21 85 THR A N 1
ATOM 691 C CA . THR A 1 105 ? 22.828 24.760 109.330 1.00 119.93 85 THR A CA 1
ATOM 692 C C . THR A 1 105 ? 22.678 25.421 110.732 1.00 105.69 85 THR A C 1
ATOM 693 O O . THR A 1 105 ? 21.597 25.928 110.994 1.00 104.44 85 THR A O 1
ATOM 697 N N . PRO A 1 106 ? 23.795 25.540 111.550 1.00 98.01 86 PRO A N 1
ATOM 698 C CA . PRO A 1 106 ? 23.864 26.112 112.900 1.00 92.33 86 PRO A CA 1
ATOM 699 C C . PRO A 1 106 ? 23.152 27.446 113.022 1.00 86.64 86 PRO A C 1
ATOM 700 O O . PRO A 1 106 ? 23.307 28.304 112.161 1.00 81.01 86 PRO A O 1
ATOM 704 N N . GLN A 1 107 ? 22.400 27.623 114.101 1.00 80.00 87 GLN A N 1
ATOM 705 C CA . GLN A 1 107 ? 21.668 28.854 114.316 1.00 78.13 87 GLN A CA 1
ATOM 706 C C . GLN A 1 107 ? 21.934 29.344 115.726 1.00 70.97 87 GLN A C 1
ATOM 707 O O . GLN A 1 107 ? 22.215 28.555 116.609 1.00 62.07 87 GLN A O 1
ATOM 713 N N . GLN A 1 108 ? 21.889 30.652 115.922 1.00 48.47 88 GLN A N 1
ATOM 714 C CA . GLN A 1 108 ? 22.137 31.209 117.236 1.00 47.45 88 GLN A CA 1
ATOM 715 C C . GLN A 1 108 ? 20.941 31.863 117.904 1.00 49.17 88 GLN A C 1
ATOM 716 O O . GLN A 1 108 ? 20.984 32.167 119.082 1.00 47.49 88 GLN A O 1
ATOM 722 N N . ILE A 1 109 ? 19.865 32.086 117.174 1.00 43.53 89 ILE A N 1
ATOM 723 C CA . ILE A 1 109 ? 18.685 32.698 117.734 1.00 39.54 89 ILE A CA 1
ATOM 724 C C . ILE A 1 109 ? 17.438 32.206 117.022 1.00 44.82 89 ILE A C 1
ATOM 725 O O . ILE A 1 109 ? 17.467 31.969 115.861 1.00 36.38 89 ILE A O 1
ATOM 730 N N . ALA A 1 110 ? 16.373 32.020 117.775 1.00 33.80 90 ALA A N 1
ATOM 731 C CA . ALA A 1 110 ? 15.100 31.617 117.259 1.00 34.16 90 ALA A CA 1
ATOM 732 C C . ALA A 1 110 ? 14.002 32.331 117.979 1.00 43.77 90 ALA A C 1
ATOM 733 O O . ALA A 1 110 ? 14.208 32.878 119.009 1.00 39.98 90 ALA A O 1
ATOM 735 N N . ALA A 1 111 ? 12.835 32.366 117.380 1.00 36.41 91 ALA A N 1
ATOM 736 C CA . ALA A 1 111 ? 11.710 32.976 118.001 1.00 33.43 91 ALA A CA 1
ATOM 737 C C . ALA A 1 111 ? 10.373 32.349 117.646 1.00 38.10 91 ALA A C 1
ATOM 738 O O . ALA A 1 111 ? 10.228 31.751 116.638 1.00 33.08 91 ALA A O 1
ATOM 740 N N . VAL A 1 112 ? 9.400 32.545 118.502 1.00 36.05 92 VAL A N 1
ATOM 741 C CA . VAL A 1 112 ? 8.071 32.080 118.259 1.00 34.78 92 VAL A CA 1
ATOM 742 C C . VAL A 1 112 ? 7.238 33.304 117.923 1.00 40.49 92 VAL A C 1
ATOM 743 O O . VAL A 1 112 ? 7.202 34.216 118.673 1.00 37.58 92 VAL A O 1
ATOM 747 N N . CYS A 1 113 ? 6.562 33.302 116.792 1.00 37.82 93 CYS A N 1
ATOM 748 C CA . CYS A 1 113 ? 5.793 34.447 116.372 1.00 35.41 93 CYS A CA 1
ATOM 749 C C . CYS A 1 113 ? 4.331 34.226 116.115 1.00 45.18 93 CYS A C 1
ATOM 750 O O . CYS A 1 113 ? 3.959 33.199 115.660 1.00 41.85 93 CYS A O 1
ATOM 753 N N . HIS A 1 114 ? 3.522 35.226 116.403 1.00 45.72 94 HIS A N 1
ATOM 754 C CA . HIS A 1 114 ? 2.104 35.191 116.107 1.00 38.44 94 HIS A CA 1
ATOM 755 C C . HIS A 1 114 ? 1.941 35.498 114.627 1.00 50.61 94 HIS A C 1
ATOM 756 O O . HIS A 1 114 ? 2.703 36.278 114.064 1.00 39.00 94 HIS A O 1
ATOM 763 N N . MET A 1 115 ? 0.944 34.902 113.992 1.00 40.50 95 MET A N 1
ATOM 764 C CA . MET A 1 115 ? 0.680 35.187 112.594 1.00 43.66 95 MET A CA 1
ATOM 765 C C . MET A 1 115 ? -0.055 36.520 112.553 1.00 34.73 95 MET A C 1
ATOM 766 O O . MET A 1 115 ? -0.734 36.877 113.494 1.00 37.39 95 MET A O 1
ATOM 771 N N . PRO A 1 116 ? 0.079 37.268 111.457 1.00 39.12 96 PRO A N 1
ATOM 772 C CA . PRO A 1 116 ? -0.608 38.561 111.346 1.00 49.31 96 PRO A CA 1
ATOM 773 C C . PRO A 1 116 ? -2.136 38.447 111.253 1.00 51.58 96 PRO A C 1
ATOM 774 O O . PRO A 1 116 ? -2.646 37.408 110.877 1.00 50.80 96 PRO A O 1
ATOM 778 N N . GLU A 1 117 ? -2.849 39.524 111.561 1.00 44.80 97 GLU A N 1
ATOM 779 C CA . GLU A 1 117 ? -4.305 39.503 111.522 1.00 56.24 97 GLU A CA 1
ATOM 780 C C . GLU A 1 117 ? -4.739 39.201 110.100 1.00 65.92 97 GLU A C 1
ATOM 781 O O . GLU A 1 117 ? -4.324 39.873 109.169 1.00 73.41 97 GLU A O 1
ATOM 787 N N . GLU A 1 118 ? -5.594 38.197 109.951 1.00 80.40 98 GLU A N 1
ATOM 788 C CA . GLU A 1 118 ? -6.067 37.702 108.655 1.00 81.18 98 GLU A CA 1
ATOM 789 C C . GLU A 1 118 ? -6.900 38.617 107.751 1.00 89.51 98 GLU A C 1
ATOM 790 O O . GLU A 1 118 ? -6.530 38.843 106.603 1.00 92.96 98 GLU A O 1
ATOM 796 N N . LYS A 1 119 ? -8.042 39.089 108.239 1.00 95.92 99 LYS A N 1
ATOM 797 C CA . LYS A 1 119 ? -8.924 39.985 107.471 1.00 108.05 99 LYS A CA 1
ATOM 798 C C . LYS A 1 119 ? -9.250 39.523 106.041 1.00 112.93 99 LYS A C 1
ATOM 799 O O . LYS A 1 119 ? -9.299 40.353 105.141 1.00 116.12 99 LYS A O 1
ATOM 805 N N . LEU A 1 120 ? -9.466 38.239 105.801 1.00 107.82 100 LEU A N 1
ATOM 806 C CA . LEU A 1 120 ? -9.689 37.802 104.423 1.00 96.89 100 LEU A CA 1
ATOM 807 C C . LEU A 1 120 ? -10.933 38.347 103.716 1.00 90.68 100 LEU A C 1
ATOM 808 O O . LEU A 1 120 ? -10.886 38.663 102.534 1.00 80.66 100 LEU A O 1
ATOM 813 N N . ALA A 1 121 ? -12.041 38.470 104.431 1.00 86.16 101 ALA A N 1
ATOM 814 C CA . ALA A 1 121 ? -13.267 38.941 103.806 1.00 87.13 101 ALA A CA 1
ATOM 815 C C . ALA A 1 121 ? -13.102 40.322 103.180 1.00 83.46 101 ALA A C 1
ATOM 816 O O . ALA A 1 121 ? -13.622 40.584 102.107 1.00 78.59 101 ALA A O 1
ATOM 818 N N . THR A 1 122 ? -12.394 41.203 103.869 1.00 81.38 102 THR A N 1
ATOM 819 C CA . THR A 1 122 ? -12.161 42.552 103.384 1.00 82.79 102 THR A CA 1
ATOM 820 C C . THR A 1 122 ? -11.120 42.686 102.267 1.00 75.94 102 THR A C 1
ATOM 821 O O . THR A 1 122 ? -11.041 43.722 101.633 1.00 77.91 102 THR A O 1
ATOM 825 N N . ALA A 1 123 ? -10.348 41.646 101.990 1.00 72.02 103 ALA A N 1
ATOM 826 C CA . ALA A 1 123 ? -9.283 41.734 100.982 1.00 56.70 103 ALA A CA 1
ATOM 827 C C . ALA A 1 123 ? -9.704 42.008 99.546 1.00 61.43 103 ALA A C 1
ATOM 828 O O . ALA A 1 123 ? -10.507 41.294 98.989 1.00 69.57 103 ALA A O 1
ATOM 830 N N . ARG A 1 124 ? -9.162 43.064 98.965 1.00 48.86 104 ARG A N 1
ATOM 831 C CA . ARG A 1 124 ? -9.469 43.406 97.594 1.00 42.27 104 ARG A CA 1
ATOM 832 C C . ARG A 1 124 ? -8.291 43.428 96.604 1.00 44.09 104 ARG A C 1
ATOM 833 O O . ARG A 1 124 ? -8.486 43.630 95.425 1.00 44.25 104 ARG A O 1
ATOM 841 N N . LYS A 1 125 ? -7.083 43.230 97.106 1.00 40.84 105 LYS A N 1
ATOM 842 C CA . LYS A 1 125 ? -5.874 43.147 96.290 1.00 40.68 105 LYS A CA 1
ATOM 843 C C . LYS A 1 125 ? -5.194 41.892 96.789 1.00 36.00 105 LYS A C 1
ATOM 844 O O . LYS A 1 125 ? -4.663 41.878 97.870 1.00 36.19 105 LYS A O 1
ATOM 850 N N . VAL A 1 126 ? -5.222 40.839 95.996 1.00 32.10 106 VAL A N 1
ATOM 851 C CA . VAL A 1 126 ? -4.702 39.569 96.450 1.00 34.05 106 VAL A CA 1
ATOM 852 C C . VAL A 1 126 ? -3.964 38.781 95.388 1.00 40.20 106 VAL A C 1
ATOM 853 O O . VAL A 1 126 ? -4.243 38.911 94.220 1.00 34.58 106 VAL A O 1
ATOM 857 N N . LEU A 1 127 ? -3.029 37.957 95.843 1.00 29.19 107 LEU A N 1
ATOM 858 C CA . LEU A 1 127 ? -2.251 37.072 94.984 1.00 32.11 107 LEU A CA 1
ATOM 859 C C . LEU A 1 127 ? -2.667 35.633 95.261 1.00 33.45 107 LEU A C 1
ATOM 860 O O . LEU A 1 127 ? -2.596 35.174 96.406 1.00 32.69 107 LEU A O 1
ATOM 865 N N . LEU A 1 128 ? -3.075 34.923 94.215 1.00 29.53 108 LEU A N 1
ATOM 866 C CA . LEU A 1 128 ? -3.520 33.539 94.308 1.00 30.03 108 LEU A CA 1
ATOM 867 C C . LEU A 1 128 ? -2.468 32.646 93.674 1.00 31.01 108 LEU A C 1
ATOM 868 O O . LEU A 1 128 ? -2.068 32.874 92.529 1.00 31.66 108 LEU A O 1
ATOM 873 N N . ILE A 1 129 ? -2.043 31.623 94.404 1.00 31.82 109 ILE A N 1
ATOM 874 C CA . ILE A 1 129 ? -0.915 30.799 94.002 1.00 31.73 109 ILE A CA 1
ATOM 875 C C . ILE A 1 129 ? -1.401 29.376 93.764 1.00 32.02 109 ILE A C 1
ATOM 876 O O . ILE A 1 129 ? -1.763 28.663 94.709 1.00 32.68 109 ILE A O 1
ATOM 881 N N . ASP A 1 130 ? -1.399 28.969 92.497 1.00 33.44 110 ASP A N 1
ATOM 882 C CA . ASP A 1 130 ? -1.892 27.665 92.056 1.00 32.69 110 ASP A CA 1
ATOM 883 C C . ASP A 1 130 ? -0.725 26.682 92.030 1.00 38.72 110 ASP A C 1
ATOM 884 O O . ASP A 1 130 ? -0.014 26.590 91.028 1.00 38.39 110 ASP A O 1
ATOM 889 N N . ALA A 1 131 ? -0.564 25.933 93.126 1.00 38.82 111 ALA A N 1
ATOM 890 C CA . ALA A 1 131 ? 0.267 24.723 93.187 1.00 40.75 111 ALA A CA 1
ATOM 891 C C . ALA A 1 131 ? 1.738 24.984 92.842 1.00 40.04 111 ALA A C 1
ATOM 892 O O . ALA A 1 131 ? 2.360 24.230 92.093 1.00 43.91 111 ALA A O 1
ATOM 894 N N . VAL A 1 132 ? 2.296 26.066 93.381 1.00 32.57 112 VAL A N 1
ATOM 895 C CA . VAL A 1 132 ? 3.735 26.306 93.298 1.00 34.85 112 VAL A CA 1
ATOM 896 C C . VAL A 1 132 ? 4.440 25.484 94.365 1.00 35.38 112 VAL A C 1
ATOM 897 O O . VAL A 1 132 ? 4.103 25.571 95.551 1.00 36.69 112 VAL A O 1
ATOM 901 N N . GLN A 1 133 ? 5.432 24.691 93.946 1.00 31.60 113 GLN A N 1
ATOM 902 C CA . GLN A 1 133 ? 6.105 23.748 94.830 1.00 38.86 113 GLN A CA 1
ATOM 903 C C . GLN A 1 133 ? 7.428 24.265 95.371 1.00 43.66 113 GLN A C 1
ATOM 904 O O . GLN A 1 133 ? 7.822 23.884 96.479 1.00 45.28 113 GLN A O 1
ATOM 910 N N . ASP A 1 134 ? 8.139 25.061 94.590 1.00 37.86 114 ASP A N 1
ATOM 911 C CA . ASP A 1 134 ? 9.435 25.559 95.012 1.00 38.99 114 ASP A CA 1
ATOM 912 C C . ASP A 1 134 ? 9.335 26.587 96.120 1.00 33.89 114 ASP A C 1
ATOM 913 O O . ASP A 1 134 ? 8.690 27.600 95.965 1.00 28.71 114 ASP A O 1
ATOM 918 N N . PRO A 1 135 ? 10.025 26.335 97.226 1.00 34.54 115 PRO A N 1
ATOM 919 C CA . PRO A 1 135 ? 10.046 27.212 98.394 1.00 31.15 115 PRO A CA 1
ATOM 920 C C . PRO A 1 135 ? 10.617 28.568 98.053 1.00 35.89 115 PRO A C 1
ATOM 921 O O . PRO A 1 135 ? 10.134 29.561 98.553 1.00 34.71 115 PRO A O 1
ATOM 925 N N . GLY A 1 136 ? 11.635 28.590 97.213 1.00 32.03 116 GLY A N 1
ATOM 926 C CA . GLY A 1 136 ? 12.231 29.826 96.776 1.00 44.40 116 GLY A CA 1
ATOM 927 C C . GLY A 1 136 ? 11.226 30.655 96.006 1.00 40.14 116 GLY A C 1
ATOM 928 O O . GLY A 1 136 ? 11.046 31.821 96.293 1.00 35.31 116 GLY A O 1
ATOM 929 N N . ASN A 1 137 ? 10.566 30.055 95.027 1.00 36.09 117 ASN A N 1
ATOM 930 C CA . ASN A 1 137 ? 9.584 30.798 94.269 1.00 31.63 117 ASN A CA 1
ATOM 931 C C . ASN A 1 137 ? 8.458 31.287 95.176 1.00 33.68 117 ASN A C 1
ATOM 932 O O . ASN A 1 137 ? 8.037 32.417 95.081 1.00 25.86 117 ASN A O 1
ATOM 937 N N . LEU A 1 138 ? 8.006 30.429 96.076 1.00 28.51 118 LEU A N 1
ATOM 938 C CA . LEU A 1 138 ? 6.891 30.774 96.956 1.00 29.53 118 LEU A CA 1
ATOM 939 C C . LEU A 1 138 ? 7.248 31.931 97.883 1.00 25.71 118 LEU A C 1
ATOM 940 O O . LEU A 1 138 ? 6.440 32.847 98.077 1.00 24.70 118 LEU A O 1
ATOM 945 N N . GLY A 1 139 ? 8.459 31.917 98.392 1.00 32.17 119 GLY A N 1
ATOM 946 C CA . GLY A 1 139 ? 8.939 32.961 99.256 1.00 28.97 119 GLY A CA 1
ATOM 947 C C . GLY A 1 139 ? 9.051 34.286 98.536 1.00 29.65 119 GLY A C 1
ATOM 948 O O . GLY A 1 139 ? 8.711 35.298 99.040 1.00 29.75 119 GLY A O 1
ATOM 949 N N . THR A 1 140 ? 9.549 34.238 97.322 1.00 26.92 120 THR A N 1
ATOM 950 C CA . THR A 1 140 ? 9.677 35.414 96.506 1.00 27.48 120 THR A CA 1
ATOM 951 C C . THR A 1 140 ? 8.318 36.021 96.209 1.00 32.76 120 THR A C 1
ATOM 952 O O . THR A 1 140 ? 8.172 37.189 96.232 1.00 32.47 120 THR A O 1
ATOM 956 N N . MET A 1 141 ? 7.338 35.189 95.938 1.00 26.10 121 MET A N 1
ATOM 957 C CA . MET A 1 141 ? 6.010 35.642 95.651 1.00 26.44 121 MET A CA 1
ATOM 958 C C . MET A 1 141 ? 5.416 36.331 96.892 1.00 34.53 121 MET A C 1
ATOM 959 O O . MET A 1 141 ? 4.854 37.373 96.815 1.00 28.61 121 MET A O 1
ATOM 964 N N . ILE A 1 142 ? 5.581 35.732 98.042 1.00 29.16 122 ILE A N 1
ATOM 965 C CA . ILE A 1 142 ? 5.091 36.321 99.264 1.00 27.79 122 ILE A CA 1
ATOM 966 C C . ILE A 1 142 ? 5.746 37.682 99.529 1.00 27.13 122 ILE A C 1
ATOM 967 O O . ILE A 1 142 ? 5.102 38.624 99.821 1.00 31.16 122 ILE A O 1
ATOM 972 N N . ARG A 1 143 ? 7.045 37.752 99.384 1.00 27.80 123 ARG A N 1
ATOM 973 C CA . ARG A 1 143 ? 7.785 38.974 99.609 1.00 30.50 123 ARG A CA 1
ATOM 974 C C . ARG A 1 143 ? 7.342 40.074 98.653 1.00 37.82 123 ARG A C 1
ATOM 975 O O . ARG A 1 143 ? 7.197 41.169 99.032 1.00 28.55 123 ARG A O 1
ATOM 983 N N . THR A 1 144 ? 7.124 39.719 97.407 1.00 26.16 124 THR A N 1
ATOM 984 C CA . THR A 1 144 ? 6.684 40.649 96.416 1.00 26.15 124 THR A CA 1
ATOM 985 C C . THR A 1 144 ? 5.285 41.168 96.731 1.00 31.54 124 THR A C 1
ATOM 986 O O . THR A 1 144 ? 5.046 42.321 96.658 1.00 30.87 124 THR A O 1
ATOM 990 N N . ALA A 1 145 ? 4.379 40.294 97.132 1.00 27.39 125 ALA A N 1
ATOM 991 C CA . ALA A 1 145 ? 3.035 40.691 97.499 1.00 29.48 125 ALA A CA 1
ATOM 992 C C . ALA A 1 145 ? 3.063 41.686 98.663 1.00 29.75 125 ALA A C 1
ATOM 993 O O . ALA A 1 145 ? 2.333 42.606 98.684 1.00 30.12 125 ALA A O 1
ATOM 995 N N . ASP A 1 146 ? 3.911 41.427 99.628 1.00 29.08 126 ASP A N 1
ATOM 996 C CA . ASP A 1 146 ? 4.141 42.293 100.737 1.00 31.03 126 ASP A CA 1
ATOM 997 C C . ASP A 1 146 ? 4.642 43.626 100.214 1.00 40.05 126 ASP A C 1
ATOM 998 O O . ASP A 1 146 ? 4.066 44.593 100.482 1.00 36.04 126 ASP A O 1
ATOM 1003 N N . ALA A 1 147 ? 5.685 43.647 99.422 1.00 30.91 127 ALA A N 1
ATOM 1004 C CA . ALA A 1 147 ? 6.211 44.889 98.901 1.00 35.01 127 ALA A CA 1
ATOM 1005 C C . ALA A 1 147 ? 5.201 45.745 98.153 1.00 31.33 127 ALA A C 1
ATOM 1006 O O . ALA A 1 147 ? 5.161 46.906 98.305 1.00 34.29 127 ALA A O 1
ATOM 1008 N N . ALA A 1 148 ? 4.371 45.093 97.333 1.00 32.47 128 ALA A N 1
ATOM 1009 C CA . ALA A 1 148 ? 3.343 45.777 96.527 1.00 33.91 128 ALA A CA 1
ATOM 1010 C C . ALA A 1 148 ? 2.128 46.201 97.354 1.00 32.12 128 ALA A C 1
ATOM 1011 O O . ALA A 1 148 ? 1.194 46.781 96.826 1.00 38.11 128 ALA A O 1
ATOM 1013 N N . GLY A 1 149 ? 2.160 45.893 98.645 1.00 33.75 129 GLY A N 1
ATOM 1014 C CA . GLY A 1 149 ? 1.075 46.239 99.539 1.00 37.39 129 GLY A CA 1
ATOM 1015 C C . GLY A 1 149 ? -0.245 45.535 99.301 1.00 36.95 129 GLY A C 1
ATOM 1016 O O . GLY A 1 149 ? -1.323 46.126 99.436 1.00 36.78 129 GLY A O 1
ATOM 1017 N N . LEU A 1 150 ? -0.187 44.266 98.932 1.00 34.06 130 LEU A N 1
ATOM 1018 C CA . LEU A 1 150 ? -1.398 43.507 98.703 1.00 32.73 130 LEU A CA 1
ATOM 1019 C C . LEU A 1 150 ? -2.039 43.114 100.021 1.00 36.51 130 LEU A C 1
ATOM 1020 O O . LEU A 1 150 ? -1.402 43.099 101.037 1.00 38.43 130 LEU A O 1
ATOM 1025 N N . ASP A 1 151 ? -3.330 42.867 99.994 1.00 35.03 131 ASP A N 1
ATOM 1026 C CA . ASP A 1 151 ? -4.065 42.452 101.176 1.00 38.68 131 ASP A CA 1
ATOM 1027 C C . ASP A 1 151 ? -3.741 41.068 101.726 1.00 42.11 131 ASP A C 1
ATOM 1028 O O . ASP A 1 151 ? -3.654 40.890 102.909 1.00 36.18 131 ASP A O 1
ATOM 1033 N N . ALA A 1 152 ? -3.568 40.093 100.849 1.00 35.19 132 ALA A N 1
ATOM 1034 C CA . ALA A 1 152 ? -3.295 38.737 101.273 1.00 31.95 132 ALA A CA 1
ATOM 1035 C C . ALA A 1 152 ? -2.717 37.906 100.164 1.00 37.44 132 ALA A C 1
ATOM 1036 O O . ALA A 1 152 ? -2.804 38.260 99.012 1.00 36.27 132 ALA A O 1
ATOM 1038 N N . VAL A 1 153 ? -2.137 36.787 100.552 1.00 31.14 133 VAL A N 1
ATOM 1039 C CA . VAL A 1 153 ? -1.620 35.824 99.614 1.00 29.58 133 VAL A CA 1
ATOM 1040 C C . VAL A 1 153 ? -2.428 34.572 99.913 1.00 35.29 133 VAL A C 1
ATOM 1041 O O . VAL A 1 153 ? -2.492 34.131 101.044 1.00 32.85 133 VAL A O 1
ATOM 1045 N N . VAL A 1 154 ? -3.056 34.017 98.892 1.00 27.97 134 VAL A N 1
ATOM 1046 C CA . VAL A 1 154 ? -3.883 32.840 99.061 1.00 28.58 134 VAL A CA 1
ATOM 1047 C C . VAL A 1 154 ? -3.294 31.644 98.338 1.00 31.20 134 VAL A C 1
ATOM 1048 O O . VAL A 1 154 ? -3.093 31.679 97.143 1.00 26.72 134 VAL A O 1
ATOM 1052 N N . LEU A 1 155 ? -3.052 30.575 99.078 1.00 25.30 135 LEU A N 1
ATOM 1053 C CA . LEU A 1 155 ? -2.458 29.383 98.510 1.00 30.59 135 LEU A CA 1
ATOM 1054 C C . LEU A 1 155 ? -3.467 28.288 98.196 1.00 31.39 135 LEU A C 1
ATOM 1055 O O . LEU A 1 155 ? -4.210 27.844 99.050 1.00 32.59 135 LEU A O 1
ATOM 1060 N N . GLY A 1 156 ? -3.466 27.863 96.945 1.00 28.40 136 GLY A N 1
ATOM 1061 C CA . GLY A 1 156 ? -4.346 26.819 96.472 1.00 29.50 136 GLY A CA 1
ATOM 1062 C C . GLY A 1 156 ? -3.877 25.430 96.839 1.00 35.69 136 GLY A C 1
ATOM 1063 O O . GLY A 1 156 ? -2.743 25.239 97.231 1.00 35.59 136 GLY A O 1
ATOM 1064 N N . ASP A 1 157 ? -4.774 24.462 96.738 1.00 33.17 137 ASP A N 1
ATOM 1065 C CA . ASP A 1 157 ? -4.444 23.080 97.019 1.00 36.29 137 ASP A CA 1
ATOM 1066 C C . ASP A 1 157 ? -3.249 22.659 96.172 1.00 41.52 137 ASP A C 1
ATOM 1067 O O . ASP A 1 157 ? -3.229 22.875 94.978 1.00 39.23 137 ASP A O 1
ATOM 1072 N N . GLY A 1 158 ? -2.246 22.079 96.808 1.00 37.78 138 GLY A N 1
ATOM 1073 C CA . GLY A 1 158 ? -1.070 21.620 96.131 1.00 42.06 138 GLY A CA 1
ATOM 1074 C C . GLY A 1 158 ? 0.136 22.491 96.307 1.00 47.86 138 GLY A C 1
ATOM 1075 O O . GLY A 1 158 ? 1.211 22.089 96.026 1.00 43.11 138 GLY A O 1
ATOM 1076 N N . THR A 1 159 ? -0.082 23.710 96.757 1.00 33.22 139 THR A N 1
ATOM 1077 C CA . THR A 1 159 ? 1.000 24.634 96.958 1.00 32.94 139 THR A CA 1
ATOM 1078 C C . THR A 1 159 ? 1.774 24.190 98.187 1.00 35.51 139 THR A C 1
ATOM 1079 O O . THR A 1 159 ? 1.204 23.697 99.123 1.00 40.21 139 THR A O 1
ATOM 1083 N N . ALA A 1 160 ? 3.076 24.420 98.197 1.00 35.21 140 ALA A N 1
ATOM 1084 C CA . ALA A 1 160 ? 3.939 24.063 99.302 1.00 42.23 140 ALA A CA 1
ATOM 1085 C C . ALA A 1 160 ? 3.618 24.839 100.569 1.00 36.17 140 ALA A C 1
ATOM 1086 O O . ALA A 1 160 ? 3.066 25.918 100.539 1.00 36.74 140 ALA A O 1
ATOM 1088 N N . ASP A 1 161 ? 3.979 24.259 101.697 1.00 39.68 141 ASP A N 1
ATOM 1089 C CA . ASP A 1 161 ? 3.721 24.911 102.957 1.00 34.43 141 ASP A CA 1
ATOM 1090 C C . ASP A 1 161 ? 4.546 26.179 103.075 1.00 37.24 141 ASP A C 1
ATOM 1091 O O . ASP A 1 161 ? 5.760 26.158 102.985 1.00 39.32 141 ASP A O 1
ATOM 1096 N N . ALA A 1 162 ? 3.858 27.283 103.304 1.00 34.18 142 ALA A N 1
ATOM 1097 C CA . ALA A 1 162 ? 4.471 28.594 103.459 1.00 38.21 142 ALA A CA 1
ATOM 1098 C C . ALA A 1 162 ? 5.336 28.741 104.712 1.00 39.90 142 ALA A C 1
ATOM 1099 O O . ALA A 1 162 ? 6.198 29.592 104.771 1.00 35.69 142 ALA A O 1
ATOM 1101 N N . PHE A 1 163 ? 5.055 27.949 105.732 1.00 32.77 143 PHE A N 1
ATOM 1102 C CA . PHE A 1 163 ? 5.795 28.029 106.975 1.00 36.37 143 PHE A CA 1
ATOM 1103 C C . PHE A 1 163 ? 6.999 27.104 107.107 1.00 50.99 143 PHE A C 1
ATOM 1104 O O . PHE A 1 163 ? 7.589 26.996 108.165 1.00 52.48 143 PHE A O 1
ATOM 1112 N N . ASN A 1 164 ? 7.341 26.415 106.030 1.00 43.96 144 ASN A N 1
ATOM 1113 C CA . ASN A 1 164 ? 8.531 25.585 106.035 1.00 51.24 144 ASN A CA 1
ATOM 1114 C C . ASN A 1 164 ? 9.743 26.515 106.041 1.00 49.01 144 ASN A C 1
ATOM 1115 O O . ASN A 1 164 ? 9.712 27.590 105.459 1.00 46.17 144 ASN A O 1
ATOM 1120 N N . GLY A 1 165 ? 10.812 26.091 106.697 1.00 47.68 145 GLY A N 1
ATOM 1121 C CA . GLY A 1 165 ? 12.020 26.882 106.798 1.00 49.32 145 GLY A CA 1
ATOM 1122 C C . GLY A 1 165 ? 12.545 27.551 105.547 1.00 47.95 145 GLY A C 1
ATOM 1123 O O . GLY A 1 165 ? 12.957 28.694 105.582 1.00 42.99 145 GLY A O 1
ATOM 1124 N N . LYS A 1 166 ? 12.541 26.843 104.432 1.00 52.83 146 LYS A N 1
ATOM 1125 C CA . LYS A 1 166 ? 13.034 27.426 103.215 1.00 52.23 146 LYS A CA 1
ATOM 1126 C C . LYS A 1 166 ? 12.206 28.611 102.758 1.00 42.08 146 LYS A C 1
ATOM 1127 O O . LYS A 1 166 ? 12.743 29.593 102.313 1.00 44.60 146 LYS A O 1
ATOM 1133 N N . THR A 1 167 ? 10.897 28.491 102.847 1.00 33.36 147 THR A N 1
ATOM 1134 C CA . THR A 1 167 ? 10.019 29.574 102.468 1.00 35.85 147 THR A CA 1
ATOM 1135 C C . THR A 1 167 ? 10.142 30.777 103.397 1.00 40.32 147 THR A C 1
ATOM 1136 O O . THR A 1 167 ? 10.159 31.899 102.963 1.00 33.84 147 THR A O 1
ATOM 1140 N N . LEU A 1 168 ? 10.250 30.511 104.689 1.00 33.36 148 LEU A N 1
ATOM 1141 C CA . LEU A 1 168 ? 10.406 31.567 105.671 1.00 32.35 148 LEU A CA 1
ATOM 1142 C C . LEU A 1 168 ? 11.674 32.342 105.371 1.00 35.48 148 LEU A C 1
ATOM 1143 O O . LEU A 1 168 ? 11.683 33.560 105.358 1.00 39.68 148 LEU A O 1
ATOM 1148 N N . ARG A 1 169 ? 12.752 31.616 105.122 1.00 39.52 149 ARG A N 1
ATOM 1149 C CA . ARG A 1 169 ? 14.005 32.236 104.819 1.00 40.06 149 ARG A CA 1
ATOM 1150 C C . ARG A 1 169 ? 13.921 33.010 103.526 1.00 39.73 149 ARG A C 1
ATOM 1151 O O . ARG A 1 169 ? 14.338 34.133 103.444 1.00 41.91 149 ARG A O 1
ATOM 1159 N N . SER A 1 170 ? 13.312 32.407 102.529 1.00 38.47 150 SER A N 1
ATOM 1160 C CA . SER A 1 170 ? 13.200 33.035 101.238 1.00 38.94 150 SER A CA 1
ATOM 1161 C C . SER A 1 170 ? 12.396 34.325 101.275 1.00 45.06 150 SER A C 1
ATOM 1162 O O . SER A 1 170 ? 12.723 35.282 100.609 1.00 43.01 150 SER A O 1
ATOM 1165 N N . ALA A 1 171 ? 11.335 34.323 102.061 1.00 34.56 151 ALA A N 1
ATOM 1166 C CA . ALA A 1 171 ? 10.417 35.484 102.203 1.00 30.86 151 ALA A CA 1
ATOM 1167 C C . ALA A 1 171 ? 11.022 36.665 102.994 1.00 33.57 151 ALA A C 1
ATOM 1168 O O . ALA A 1 171 ? 10.489 37.772 102.976 1.00 35.94 151 ALA A O 1
ATOM 1170 N N . GLN A 1 172 ? 12.092 36.374 103.738 1.00 31.60 152 GLN A N 1
ATOM 1171 C CA . GLN A 1 172 ? 12.826 37.388 104.492 1.00 37.56 152 GLN A CA 1
ATOM 1172 C C . GLN A 1 172 ? 11.955 38.296 105.383 1.00 37.78 152 GLN A C 1
ATOM 1173 O O . GLN A 1 172 ? 12.185 39.485 105.472 1.00 40.23 152 GLN A O 1
ATOM 1179 N N . GLY A 1 173 ? 10.966 37.701 106.041 1.00 33.99 153 GLY A N 1
ATOM 1180 C CA . GLY A 1 173 ? 10.142 38.438 106.963 1.00 33.05 153 GLY A CA 1
ATOM 1181 C C . GLY A 1 173 ? 8.778 38.879 106.503 1.00 36.98 153 GLY A C 1
ATOM 1182 O O . GLY A 1 173 ? 8.042 39.451 107.284 1.00 34.49 153 GLY A O 1
ATOM 1183 N N . SER A 1 174 ? 8.425 38.645 105.267 1.00 32.59 154 SER A N 1
ATOM 1184 C CA . SER A 1 174 ? 7.137 39.078 104.834 1.00 26.49 154 SER A CA 1
ATOM 1185 C C . SER A 1 174 ? 5.983 38.343 105.505 1.00 30.99 154 SER A C 1
ATOM 1186 O O . SER A 1 174 ? 4.920 38.840 105.518 1.00 31.55 154 SER A O 1
ATOM 1189 N N . HIS A 1 175 ? 6.251 37.174 106.068 1.00 29.37 155 HIS A N 1
ATOM 1190 C CA . HIS A 1 175 ? 5.230 36.411 106.763 1.00 28.66 155 HIS A CA 1
ATOM 1191 C C . HIS A 1 175 ? 4.712 37.230 107.932 1.00 33.23 155 HIS A C 1
ATOM 1192 O O . HIS A 1 175 ? 3.599 37.042 108.381 1.00 36.51 155 HIS A O 1
ATOM 1199 N N . PHE A 1 176 ? 5.549 38.126 108.428 1.00 31.40 156 PHE A N 1
ATOM 1200 C CA . PHE A 1 176 ? 5.188 38.983 109.534 1.00 36.30 156 PHE A CA 1
ATOM 1201 C C . PHE A 1 176 ? 4.217 40.089 109.171 1.00 37.05 156 PHE A C 1
ATOM 1202 O O . PHE A 1 176 ? 3.615 40.675 110.021 1.00 40.56 156 PHE A O 1
ATOM 1210 N N . HIS A 1 177 ? 4.144 40.406 107.895 1.00 33.76 157 HIS A N 1
ATOM 1211 C CA . HIS A 1 177 ? 3.330 41.480 107.422 1.00 40.43 157 HIS A CA 1
ATOM 1212 C C . HIS A 1 177 ? 2.026 41.171 106.720 1.00 47.21 157 HIS A C 1
ATOM 1213 O O . HIS A 1 177 ? 1.081 41.863 106.882 1.00 42.67 157 HIS A O 1
ATOM 1220 N N . ILE A 1 178 ? 2.003 40.142 105.915 1.00 35.83 158 ILE A N 1
ATOM 1221 C CA . ILE A 1 178 ? 0.839 39.858 105.136 1.00 35.49 158 ILE A CA 1
ATOM 1222 C C . ILE A 1 178 ? 0.331 38.490 105.435 1.00 35.45 158 ILE A C 1
ATOM 1223 O O . ILE A 1 178 ? 1.074 37.595 105.624 1.00 35.02 158 ILE A O 1
ATOM 1228 N N . PRO A 1 179 ? -0.989 38.341 105.463 1.00 36.57 159 PRO A N 1
ATOM 1229 C CA . PRO A 1 179 ? -1.565 37.024 105.703 1.00 35.13 159 PRO A CA 1
ATOM 1230 C C . PRO A 1 179 ? -1.279 36.086 104.543 1.00 30.70 159 PRO A C 1
ATOM 1231 O O . PRO A 1 179 ? -1.378 36.493 103.403 1.00 36.18 159 PRO A O 1
ATOM 1235 N N . VAL A 1 180 ? -0.923 34.851 104.849 1.00 31.40 160 VAL A N 1
ATOM 1236 C CA . VAL A 1 180 ? -0.672 33.840 103.844 1.00 30.53 160 VAL A CA 1
ATOM 1237 C C . VAL A 1 180 ? -1.558 32.675 104.234 1.00 36.78 160 VAL A C 1
ATOM 1238 O O . VAL A 1 180 ? -1.218 31.893 105.100 1.00 34.73 160 VAL A O 1
ATOM 1242 N N . VAL A 1 181 ? -2.703 32.573 103.581 1.00 32.17 161 VAL A N 1
ATOM 1243 C CA . VAL A 1 181 ? -3.677 31.547 103.923 1.00 37.78 161 VAL A CA 1
ATOM 1244 C C . VAL A 1 181 ? -3.977 30.529 102.832 1.00 39.18 161 VAL A C 1
ATOM 1245 O O . VAL A 1 181 ? -3.668 30.746 101.675 1.00 32.25 161 VAL A O 1
ATOM 1249 N N . ARG A 1 182 ? -4.604 29.427 103.231 1.00 32.79 162 ARG A N 1
ATOM 1250 C CA . ARG A 1 182 ? -4.947 28.330 102.336 1.00 36.04 162 ARG A CA 1
ATOM 1251 C C . ARG A 1 182 ? -6.440 28.263 102.054 1.00 44.20 162 ARG A C 1
ATOM 1252 O O . ARG A 1 182 ? -7.244 28.193 102.967 1.00 41.60 162 ARG A O 1
ATOM 1260 N N . ARG A 1 183 ? -6.802 28.276 100.777 1.00 39.00 163 ARG A N 1
ATOM 1261 C CA . ARG A 1 183 ? -8.196 28.220 100.347 1.00 43.05 163 ARG A CA 1
ATOM 1262 C C . ARG A 1 183 ? -8.311 27.414 99.066 1.00 43.57 163 ARG A C 1
ATOM 1263 O O . ARG A 1 183 ? -7.320 27.166 98.399 1.00 38.06 163 ARG A O 1
ATOM 1271 N N . ASN A 1 184 ? -9.522 26.991 98.734 1.00 34.73 164 ASN A N 1
ATOM 1272 C CA . ASN A 1 184 ? -9.735 26.265 97.502 1.00 32.03 164 ASN A CA 1
ATOM 1273 C C . ASN A 1 184 ? -9.862 27.367 96.466 1.00 33.85 164 ASN A C 1
ATOM 1274 O O . ASN A 1 184 ? -10.774 28.165 96.527 1.00 40.19 164 ASN A O 1
ATOM 1279 N N . LEU A 1 185 ? -8.955 27.389 95.502 1.00 33.01 165 LEU A N 1
ATOM 1280 C CA . LEU A 1 185 ? -8.939 28.457 94.504 1.00 36.78 165 LEU A CA 1
ATOM 1281 C C . LEU A 1 185 ? -10.222 28.649 93.704 1.00 42.24 165 LEU A C 1
ATOM 1282 O O . LEU A 1 185 ? -10.701 29.760 93.580 1.00 38.11 165 LEU A O 1
ATOM 1287 N N . PRO A 1 186 ? -10.768 27.565 93.156 1.00 39.55 166 PRO A N 1
ATOM 1288 C CA . PRO A 1 186 ? -12.001 27.663 92.396 1.00 37.57 166 PRO A CA 1
ATOM 1289 C C . PRO A 1 186 ? -13.109 28.305 93.232 1.00 48.74 166 PRO A C 1
ATOM 1290 O O . PRO A 1 186 ? -13.738 29.195 92.774 1.00 40.28 166 PRO A O 1
ATOM 1294 N N . SER A 1 187 ? -13.314 27.861 94.450 1.00 38.07 167 SER A N 1
ATOM 1295 C CA . SER A 1 187 ? -14.307 28.484 95.281 1.00 50.97 167 SER A CA 1
ATOM 1296 C C . SER A 1 187 ? -13.987 29.906 95.637 1.00 41.32 167 SER A C 1
ATOM 1297 O O . SER A 1 187 ? -14.829 30.743 95.610 1.00 45.33 167 SER A O 1
ATOM 1300 N N . TYR A 1 188 ? -12.737 30.182 95.972 1.00 37.03 168 TYR A N 1
ATOM 1301 C CA . TYR A 1 188 ? -12.350 31.536 96.334 1.00 36.06 168 TYR A CA 1
ATOM 1302 C C . TYR A 1 188 ? -12.568 32.513 95.182 1.00 45.99 168 TYR A C 1
ATOM 1303 O O . TYR A 1 188 ? -12.972 33.641 95.389 1.00 43.51 168 TYR A O 1
ATOM 1312 N N . VAL A 1 189 ? -12.281 32.078 93.965 1.00 43.19 169 VAL A N 1
ATOM 1313 C CA . VAL A 1 189 ? -12.485 32.914 92.816 1.00 45.30 169 VAL A CA 1
ATOM 1314 C C . VAL A 1 189 ? -13.962 33.290 92.713 1.00 49.17 169 VAL A C 1
ATOM 1315 O O . VAL A 1 189 ? -14.283 34.412 92.483 1.00 47.36 169 VAL A O 1
ATOM 1319 N N . ASP A 1 190 ? -14.830 32.320 92.918 1.00 43.67 170 ASP A N 1
ATOM 1320 C CA . ASP A 1 190 ? -16.261 32.562 92.863 1.00 46.66 170 ASP A CA 1
ATOM 1321 C C . ASP A 1 190 ? -16.608 33.622 93.887 1.00 52.09 170 ASP A C 1
ATOM 1322 O O . ASP A 1 190 ? -17.323 34.554 93.592 1.00 47.84 170 ASP A O 1
ATOM 1327 N N . GLU A 1 191 ? -16.066 33.481 95.088 1.00 44.64 171 GLU A N 1
ATOM 1328 C CA . GLU A 1 191 ? -16.319 34.431 96.154 1.00 56.88 171 GLU A CA 1
ATOM 1329 C C . GLU A 1 191 ? -15.818 35.817 95.788 1.00 50.31 171 GLU A C 1
ATOM 1330 O O . GLU A 1 191 ? -16.486 36.802 96.053 1.00 53.61 171 GLU A O 1
ATOM 1336 N N . LEU A 1 192 ? -14.642 35.892 95.177 1.00 38.91 172 LEU A N 1
ATOM 1337 C CA . LEU A 1 192 ? -14.078 37.168 94.768 1.00 39.95 172 LEU A CA 1
ATOM 1338 C C . LEU A 1 192 ? -14.935 37.847 93.717 1.00 49.26 172 LEU A C 1
ATOM 1339 O O . LEU A 1 192 ? -15.158 39.042 93.762 1.00 50.04 172 LEU A O 1
ATOM 1344 N N . LYS A 1 193 ? -15.412 37.059 92.767 1.00 50.45 173 LYS A N 1
ATOM 1345 C CA . LYS A 1 193 ? -16.248 37.563 91.686 1.00 49.69 173 LYS A CA 1
ATOM 1346 C C . LYS A 1 193 ? -17.567 38.111 92.210 1.00 57.30 173 LYS A C 1
ATOM 1347 O O . LYS A 1 193 ? -18.060 39.115 91.734 1.00 61.43 173 LYS A O 1
ATOM 1353 N N . ALA A 1 194 ? -18.108 37.445 93.222 1.00 57.89 174 ALA A N 1
ATOM 1354 C CA . ALA A 1 194 ? -19.335 37.840 93.900 1.00 54.22 174 ALA A CA 1
ATOM 1355 C C . ALA A 1 194 ? -19.173 39.200 94.566 1.00 54.49 174 ALA A C 1
ATOM 1356 O O . ALA A 1 194 ? -20.101 39.989 94.603 1.00 59.63 174 ALA A O 1
ATOM 1358 N N . GLU A 1 195 ? -17.988 39.467 95.107 1.00 58.14 175 GLU A N 1
ATOM 1359 C CA . GLU A 1 195 ? -17.668 40.734 95.745 1.00 61.05 175 GLU A CA 1
ATOM 1360 C C . GLU A 1 195 ? -17.244 41.826 94.754 1.00 59.21 175 GLU A C 1
ATOM 1361 O O . GLU A 1 195 ? -16.948 42.936 95.158 1.00 66.31 175 GLU A O 1
ATOM 1367 N N . GLY A 1 196 ? -17.189 41.506 93.468 1.00 56.26 176 GLY A N 1
ATOM 1368 C CA . GLY A 1 196 ? -16.824 42.477 92.464 1.00 51.84 176 GLY A CA 1
ATOM 1369 C C . GLY A 1 196 ? -15.349 42.681 92.194 1.00 55.40 176 GLY A C 1
ATOM 1370 O O . GLY A 1 196 ? -14.975 43.630 91.529 1.00 62.22 176 GLY A O 1
ATOM 1371 N N . VAL A 1 197 ? -14.506 41.820 92.744 1.00 45.12 177 VAL A N 1
ATOM 1372 C CA . VAL A 1 197 ? -13.078 41.922 92.503 1.00 43.35 177 VAL A CA 1
ATOM 1373 C C . VAL A 1 197 ? -12.772 41.337 91.138 1.00 48.32 177 VAL A C 1
ATOM 1374 O O . VAL A 1 197 ? -13.232 40.262 90.816 1.00 50.74 177 VAL A O 1
ATOM 1378 N N . LYS A 1 198 ? -12.012 42.046 90.328 1.00 45.82 178 LYS A N 1
ATOM 1379 C CA . LYS A 1 198 ? -11.679 41.537 89.016 1.00 42.56 178 LYS A CA 1
ATOM 1380 C C . LYS A 1 198 ? -10.599 40.471 89.150 1.00 41.34 178 LYS A C 1
ATOM 1381 O O . LYS A 1 198 ? -9.625 40.666 89.849 1.00 37.11 178 LYS A O 1
ATOM 1387 N N . VAL A 1 199 ? -10.776 39.359 88.463 1.00 37.29 179 VAL A N 1
ATOM 1388 C CA . VAL A 1 199 ? -9.838 38.256 88.532 1.00 35.13 179 VAL A CA 1
ATOM 1389 C C . VAL A 1 199 ? -9.010 38.085 87.275 1.00 36.73 179 VAL A C 1
ATOM 1390 O O . VAL A 1 199 ? -9.540 37.892 86.204 1.00 41.40 179 VAL A O 1
ATOM 1394 N N . TYR A 1 200 ? -7.697 38.146 87.439 1.00 34.23 180 TYR A N 1
ATOM 1395 C CA . TYR A 1 200 ? -6.777 38.007 86.330 1.00 38.00 180 TYR A CA 1
ATOM 1396 C C . TYR A 1 200 ? -6.015 36.699 86.407 1.00 40.44 180 TYR A C 1
ATOM 1397 O O . TYR A 1 200 ? -5.587 36.281 87.464 1.00 32.54 180 TYR A O 1
ATOM 1406 N N . GLY A 1 201 ? -5.824 36.080 85.259 1.00 35.38 181 GLY A N 1
ATOM 1407 C CA . GLY A 1 201 ? -5.112 34.831 85.180 1.00 33.51 181 GLY A CA 1
ATOM 1408 C C . GLY A 1 201 ? -3.817 35.025 84.434 1.00 40.14 181 GLY A C 1
ATOM 1409 O O . GLY A 1 201 ? -3.740 35.807 83.502 1.00 37.07 181 GLY A O 1
ATOM 1410 N N . THR A 1 202 ? -2.778 34.338 84.870 1.00 34.67 182 THR A N 1
ATOM 1411 C CA . THR A 1 202 ? -1.510 34.455 84.201 1.00 34.76 182 THR A CA 1
ATOM 1412 C C . THR A 1 202 ? -1.461 33.358 83.170 1.00 37.20 182 THR A C 1
ATOM 1413 O O . THR A 1 202 ? -1.279 32.204 83.514 1.00 39.39 182 THR A O 1
ATOM 1417 N N . ALA A 1 203 ? -1.595 33.746 81.906 1.00 43.33 183 ALA A N 1
ATOM 1418 C CA . ALA A 1 203 ? -1.590 32.817 80.783 1.00 46.27 183 ALA A CA 1
ATOM 1419 C C . ALA A 1 203 ? -1.428 33.506 79.441 1.00 62.39 183 ALA A C 1
ATOM 1420 O O . ALA A 1 203 ? -1.872 34.629 79.241 1.00 68.43 183 ALA A O 1
ATOM 1422 N N . LEU A 1 204 ? -0.771 32.814 78.528 1.00 69.72 184 LEU A N 1
ATOM 1423 C CA . LEU A 1 204 ? -0.629 33.276 77.158 1.00 72.00 184 LEU A CA 1
ATOM 1424 C C . LEU A 1 204 ? -1.886 33.078 76.336 1.00 84.76 184 LEU A C 1
ATOM 1425 O O . LEU A 1 204 ? -2.372 33.990 75.698 1.00 71.41 184 LEU A O 1
ATOM 1430 N N . GLN A 1 205 ? -2.454 31.887 76.447 1.00 94.84 185 GLN A N 1
ATOM 1431 C CA . GLN A 1 205 ? -3.613 31.527 75.686 1.00 106.32 185 GLN A CA 1
ATOM 1432 C C . GLN A 1 205 ? -4.706 32.438 76.103 1.00 105.77 185 GLN A C 1
ATOM 1433 O O . GLN A 1 205 ? -4.964 32.606 77.264 1.00 96.20 185 GLN A O 1
ATOM 1439 N N . ASN A 1 206 ? -5.313 33.100 75.129 1.00 114.65 186 ASN A N 1
ATOM 1440 C CA . ASN A 1 206 ? -6.387 34.075 75.329 1.00 115.46 186 ASN A CA 1
ATOM 1441 C C . ASN A 1 206 ? -5.988 35.174 76.278 1.00 97.82 186 ASN A C 1
ATOM 1442 O O . ASN A 1 206 ? -6.786 3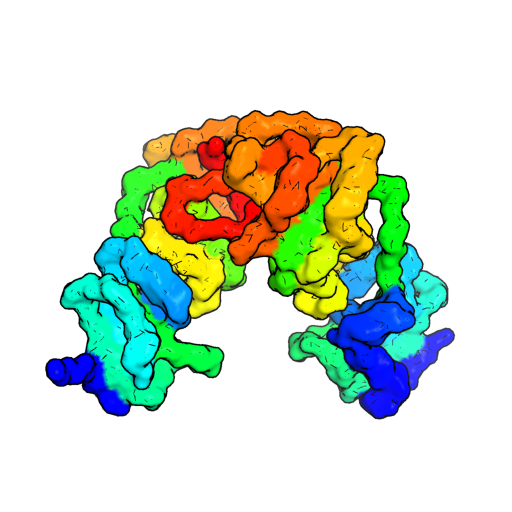5.636 77.070 1.00 95.86 186 ASN A O 1
ATOM 1447 N N . GLY A 1 207 ? -4.707 35.493 76.249 1.00 73.75 187 GLY A N 1
ATOM 1448 C CA . GLY A 1 207 ? -4.183 36.512 77.111 1.00 60.51 187 GLY A CA 1
ATOM 1449 C C . GLY A 1 207 ? -3.614 37.645 76.314 1.00 58.32 187 GLY A C 1
ATOM 1450 O O . GLY A 1 207 ? -3.318 37.525 75.132 1.00 53.77 187 GLY A O 1
ATOM 1451 N N . ALA A 1 208 ? -3.475 38.769 76.980 1.00 45.61 188 ALA A N 1
ATOM 1452 C CA . ALA A 1 208 ? -2.916 39.925 76.355 1.00 50.06 188 ALA A CA 1
ATOM 1453 C C . ALA A 1 208 ? -1.631 40.254 77.056 1.00 47.32 188 ALA A C 1
ATOM 1454 O O . ALA A 1 208 ? -1.436 39.906 78.199 1.00 46.20 188 ALA A O 1
ATOM 1456 N N . PRO A 1 209 ? -0.739 40.962 76.374 1.00 44.62 189 PRO A N 1
ATOM 1457 C CA . PRO A 1 209 ? 0.497 41.409 76.975 1.00 46.87 189 PRO A CA 1
ATOM 1458 C C . PRO A 1 209 ? 0.119 42.332 78.077 1.00 49.83 189 PRO A C 1
ATOM 1459 O O . PRO A 1 209 ? -0.687 43.184 77.905 1.00 47.60 189 PRO A O 1
ATOM 1463 N N . TYR A 1 210 ? 0.767 42.176 79.215 1.00 46.04 190 TYR A N 1
ATOM 1464 C CA . TYR A 1 210 ? 0.456 42.977 80.383 1.00 41.19 190 TYR A CA 1
ATOM 1465 C C . TYR A 1 210 ? 0.410 44.505 80.209 1.00 38.78 190 TYR A C 1
ATOM 1466 O O . TYR A 1 210 ? -0.423 45.143 80.817 1.00 36.38 190 TYR A O 1
ATOM 1475 N N . GLN A 1 211 ? 1.279 45.086 79.388 1.00 37.03 191 GLN A N 1
ATOM 1476 C CA . GLN A 1 211 ? 1.289 46.529 79.209 1.00 46.12 191 GLN A CA 1
ATOM 1477 C C . GLN A 1 211 ? 0.005 47.109 78.599 1.00 53.91 191 GLN A C 1
ATOM 1478 O O . GLN A 1 211 ? -0.252 48.244 78.725 1.00 50.20 191 GLN A O 1
ATOM 1484 N N . GLU A 1 212 ? -0.727 46.334 77.843 1.00 43.39 192 GLU A N 1
ATOM 1485 C CA . GLU A 1 212 ? -1.985 46.738 77.310 1.00 52.79 192 GLU A CA 1
ATOM 1486 C C . GLU A 1 212 ? -3.086 46.860 78.363 1.00 44.96 192 GLU A C 1
ATOM 1487 O O . GLU A 1 212 ? -4.022 47.543 78.163 1.00 45.59 192 GLU A O 1
ATOM 1493 N N . ILE A 1 213 ? -2.940 46.144 79.469 1.00 40.95 193 ILE A N 1
ATOM 1494 C CA . ILE A 1 213 ? -3.944 46.126 80.525 1.00 37.39 193 ILE A CA 1
ATOM 1495 C C . ILE A 1 213 ? -3.930 47.348 81.427 1.00 38.12 193 ILE A C 1
ATOM 1496 O O . ILE A 1 213 ? -2.885 47.789 81.857 1.00 49.49 193 ILE A O 1
ATOM 1501 N N . PRO A 1 214 ? -5.110 47.894 81.724 1.00 42.22 194 PRO A N 1
ATOM 1502 C CA . PRO A 1 214 ? -5.198 49.061 82.600 1.00 39.04 194 PRO A CA 1
ATOM 1503 C C . PRO A 1 214 ? -5.056 48.682 84.069 1.00 51.22 194 PRO A C 1
ATOM 1504 O O . PRO A 1 214 ? -5.303 47.541 84.435 1.00 51.08 194 PRO A O 1
ATOM 1508 N N . GLN A 1 215 ? -4.679 49.639 84.903 1.00 46.01 195 GLN A N 1
ATOM 1509 C CA . GLN A 1 215 ? -4.550 49.385 86.323 1.00 41.02 195 GLN A CA 1
ATOM 1510 C C . GLN A 1 215 ? -5.922 49.170 86.951 1.00 55.57 195 GLN A C 1
ATOM 1511 O O . GLN A 1 215 ? -6.928 49.676 86.476 1.00 56.90 195 GLN A O 1
ATOM 1517 N N . SER A 1 216 ? -5.957 48.420 88.038 1.00 54.54 196 SER A N 1
ATOM 1518 C CA . SER A 1 216 ? -7.212 48.163 88.707 1.00 56.63 196 SER A CA 1
ATOM 1519 C C . SER A 1 216 ? -7.096 48.401 90.195 1.00 47.22 196 SER A C 1
ATOM 1520 O O . SER A 1 216 ? -6.122 48.012 90.812 1.00 47.71 196 SER A O 1
ATOM 1523 N N . GLU A 1 217 ? -8.081 49.083 90.759 1.00 50.23 197 GLU A N 1
ATOM 1524 C CA . GLU A 1 217 ? -8.115 49.341 92.192 1.00 57.72 197 GLU A CA 1
ATOM 1525 C C . GLU A 1 217 ? -8.256 48.060 93.002 1.00 51.63 197 GLU A C 1
ATOM 1526 O O . GLU A 1 217 ? -7.640 47.914 94.040 1.00 53.14 197 GLU A O 1
ATOM 1532 N N . SER A 1 218 ? -9.090 47.146 92.531 1.00 44.65 198 SER A N 1
ATOM 1533 C CA . SER A 1 218 ? -9.271 45.882 93.202 1.00 44.03 198 SER A CA 1
ATOM 1534 C C . SER A 1 218 ? -8.945 44.804 92.199 1.00 50.01 198 SER A C 1
ATOM 1535 O O . SER A 1 218 ? -9.433 44.837 91.088 1.00 48.10 198 SER A O 1
ATOM 1538 N N . PHE A 1 219 ? -8.116 43.852 92.586 1.00 32.39 199 PHE A N 1
ATOM 1539 C CA . PHE A 1 219 ? -7.755 42.792 91.680 1.00 29.41 199 PHE A CA 1
ATOM 1540 C C . PHE A 1 219 ? -7.276 41.551 92.396 1.00 38.01 199 PHE A C 1
ATOM 1541 O O . PHE A 1 219 ? -6.863 41.593 93.531 1.00 40.91 199 PHE A O 1
ATOM 1549 N N . ALA A 1 220 ? -7.367 40.439 91.698 1.00 36.07 200 ALA A N 1
ATOM 1550 C CA . ALA A 1 220 ? -6.875 39.198 92.188 1.00 33.17 200 ALA A CA 1
ATOM 1551 C C . ALA A 1 220 ? -6.096 38.581 91.059 1.00 35.68 200 ALA A C 1
ATOM 1552 O O . ALA A 1 220 ? -6.622 38.405 90.008 1.00 42.94 200 ALA A O 1
ATOM 1554 N N . LEU A 1 221 ? -4.835 38.265 91.295 1.00 29.15 201 LEU A N 1
ATOM 1555 C CA . LEU A 1 221 ? -4.006 37.671 90.265 1.00 31.19 201 LEU A CA 1
ATOM 1556 C C . LEU A 1 221 ? -3.685 36.226 90.574 1.00 31.83 201 LEU A C 1
ATOM 1557 O O . LEU A 1 221 ? -3.238 35.900 91.656 1.00 31.21 201 LEU A O 1
ATOM 1562 N N . ILE A 1 222 ? -3.916 35.361 89.608 1.00 28.95 202 ILE A N 1
ATOM 1563 C CA . ILE A 1 222 ? -3.636 33.977 89.788 1.00 29.67 202 ILE A CA 1
ATOM 1564 C C . ILE A 1 222 ? -2.349 33.614 89.087 1.00 35.25 202 ILE A C 1
ATOM 1565 O O . ILE A 1 222 ? -2.230 33.878 87.930 1.00 31.59 202 ILE A O 1
ATOM 1570 N N . VAL A 1 223 ? -1.427 33.001 89.805 1.00 27.17 203 VAL A N 1
ATOM 1571 C CA . VAL A 1 223 ? -0.168 32.559 89.254 1.00 27.56 203 VAL A CA 1
ATOM 1572 C C . VAL A 1 223 ? -0.008 31.072 89.474 1.00 31.26 203 VAL A C 1
ATOM 1573 O O . VAL A 1 223 ? -0.519 30.534 90.387 1.00 32.50 203 VAL A O 1
ATOM 1577 N N . GLY A 1 224 ? 0.745 30.443 88.605 1.00 36.44 204 GLY A N 1
ATOM 1578 C CA . GLY A 1 224 ? 0.944 29.022 88.619 1.00 36.26 204 GLY A CA 1
ATOM 1579 C C . GLY A 1 224 ? 2.361 28.537 88.588 1.00 37.36 204 GLY A C 1
ATOM 1580 O O . GLY A 1 224 ? 3.266 29.295 88.622 1.00 48.11 204 GLY A O 1
ATOM 1581 N N . ASN A 1 225 ? 2.521 27.225 88.571 1.00 39.71 205 ASN A N 1
ATOM 1582 C CA . ASN A 1 225 ? 3.835 26.607 88.576 1.00 44.82 205 ASN A CA 1
ATOM 1583 C C . ASN A 1 225 ? 4.541 26.693 87.238 1.00 49.85 205 ASN A C 1
ATOM 1584 O O . ASN A 1 225 ? 3.947 27.028 86.235 1.00 44.93 205 ASN A O 1
ATOM 1589 N N . GLU A 1 226 ? 5.830 26.406 87.252 1.00 66.97 206 GLU A N 1
ATOM 1590 C CA . GLU A 1 226 ? 6.640 26.480 86.047 1.00 80.24 206 GLU A CA 1
ATOM 1591 C C . GLU A 1 226 ? 6.259 25.550 84.906 1.00 69.77 206 GLU A C 1
ATOM 1592 O O . GLU A 1 226 ? 6.335 25.953 83.761 1.00 78.26 206 GLU A O 1
ATOM 1598 N N . GLY A 1 227 ? 5.859 24.316 85.183 1.00 76.42 207 GLY A N 1
ATOM 1599 C CA . GLY A 1 227 ? 5.545 23.456 84.063 1.00 82.36 207 GLY A CA 1
ATOM 1600 C C . GLY A 1 227 ? 4.139 23.558 83.518 1.00 86.37 207 GLY A C 1
ATOM 1601 O O . GLY A 1 227 ? 3.933 24.067 82.429 1.00 88.21 207 GLY A O 1
ATOM 1602 N N . ALA A 1 228 ? 3.169 23.110 84.294 1.00 77.14 208 ALA A N 1
ATOM 1603 C CA . ALA A 1 228 ? 1.777 23.147 83.886 1.00 60.24 208 ALA A CA 1
ATOM 1604 C C . ALA A 1 228 ? 1.176 24.540 83.757 1.00 61.59 208 ALA A C 1
ATOM 1605 O O . ALA A 1 228 ? 0.400 24.813 82.861 1.00 62.29 208 ALA A O 1
ATOM 1607 N N . GLY A 1 229 ? 1.527 25.418 84.680 1.00 45.02 209 GLY A N 1
ATOM 1608 C CA . GLY A 1 229 ? 0.955 26.744 84.701 1.00 48.35 209 GLY A CA 1
ATOM 1609 C C . GLY A 1 229 ? -0.361 26.688 85.454 1.00 50.50 209 GLY A C 1
ATOM 1610 O O . GLY A 1 229 ? -0.675 25.707 86.107 1.00 53.55 209 GLY A O 1
ATOM 1611 N N . VAL A 1 230 ? -1.132 27.755 85.386 1.00 41.80 210 VAL A N 1
ATOM 1612 C CA . VAL A 1 230 ? -2.418 27.780 86.074 1.00 40.75 210 VAL A CA 1
ATOM 1613 C C . VAL A 1 230 ? -3.339 26.723 85.473 1.00 51.11 210 VAL A C 1
ATOM 1614 O O . VAL A 1 230 ? -3.363 26.522 84.252 1.00 50.10 210 VAL A O 1
ATOM 1618 N N . ASP A 1 231 ? -4.035 25.994 86.354 1.00 46.36 211 ASP A N 1
ATOM 1619 C CA . ASP A 1 231 ? -5.003 24.970 85.971 1.00 51.34 211 ASP A CA 1
ATOM 1620 C C . ASP A 1 231 ? -6.043 25.504 84.998 1.00 48.07 211 ASP A C 1
ATOM 1621 O O . ASP A 1 231 ? -6.547 26.616 85.166 1.00 42.44 211 ASP A O 1
ATOM 1626 N N . ALA A 1 232 ? -6.350 24.684 83.979 1.00 47.76 212 ALA A N 1
ATOM 1627 C CA . ALA A 1 232 ? -7.232 25.105 82.888 1.00 53.59 212 ALA A CA 1
ATOM 1628 C C . ALA A 1 232 ? -8.624 25.468 83.390 1.00 57.84 212 ALA A C 1
ATOM 1629 O O . ALA A 1 232 ? -9.192 26.486 82.979 1.00 53.69 212 ALA A O 1
ATOM 1631 N N . ALA A 1 233 ? -9.162 24.674 84.324 1.00 54.84 213 ALA A N 1
ATOM 1632 C CA . ALA A 1 233 ? -10.488 24.946 84.872 1.00 60.34 213 ALA A CA 1
ATOM 1633 C C . ALA A 1 233 ? -10.508 26.236 85.676 1.00 54.55 213 ALA A C 1
ATOM 1634 O O . ALA A 1 233 ? -11.553 26.880 85.805 1.00 60.14 213 ALA A O 1
ATOM 1636 N N . LEU A 1 234 ? -9.356 26.640 86.194 1.00 50.20 214 LEU A N 1
ATOM 1637 C CA . LEU A 1 234 ? -9.282 27.879 86.943 1.00 49.05 214 LEU A CA 1
ATOM 1638 C C . LEU A 1 234 ? -9.164 29.078 85.998 1.00 49.22 214 LEU A C 1
ATOM 1639 O O . LEU A 1 234 ? -9.759 30.131 86.249 1.00 52.54 214 LEU A O 1
ATOM 1644 N N . LEU A 1 235 ? -8.473 28.891 84.901 1.00 46.28 215 LEU A N 1
ATOM 1645 C CA . LEU A 1 235 ? -8.329 29.917 83.912 1.00 49.03 215 LEU A CA 1
ATOM 1646 C C . LEU A 1 235 ? -9.649 30.280 83.256 1.00 52.12 215 LEU A C 1
ATOM 1647 O O . LEU A 1 235 ? -9.807 31.364 82.769 1.00 66.27 215 LEU A O 1
ATOM 1652 N N . GLU A 1 236 ? -10.591 29.359 83.237 1.00 49.54 216 GLU A N 1
ATOM 1653 C CA . GLU A 1 236 ? -11.877 29.620 82.631 1.00 50.40 216 GLU A CA 1
ATOM 1654 C C . GLU A 1 236 ? -12.706 30.550 83.447 1.00 54.23 216 GLU A C 1
ATOM 1655 O O . GLU A 1 236 ? -13.601 31.155 82.963 1.00 56.40 216 GLU A O 1
ATOM 1661 N N . LYS A 1 237 ? -12.402 30.642 84.717 1.00 51.28 217 LYS A N 1
ATOM 1662 C CA . LYS A 1 237 ? -13.153 31.464 85.646 1.00 65.36 217 LYS A CA 1
ATOM 1663 C C . LYS A 1 237 ? -12.672 32.907 85.672 1.00 54.67 217 LYS A C 1
ATOM 1664 O O . LYS A 1 237 ? -13.338 33.758 86.269 1.00 56.50 217 LYS A O 1
ATOM 1670 N N . THR A 1 238 ? -11.541 33.174 85.041 1.00 45.25 218 THR A N 1
ATOM 1671 C CA . THR A 1 238 ? -10.967 34.504 85.048 1.00 39.77 218 THR A CA 1
ATOM 1672 C C . THR A 1 238 ? -11.671 35.492 84.162 1.00 47.62 218 THR A C 1
ATOM 1673 O O . THR A 1 238 ? -12.208 35.133 83.144 1.00 49.39 218 THR A O 1
ATOM 1677 N N . ASP A 1 239 ? -11.728 36.727 84.616 1.00 40.60 219 ASP A N 1
ATOM 1678 C CA . ASP A 1 239 ? -12.288 37.798 83.838 1.00 49.49 219 ASP A CA 1
ATOM 1679 C C . ASP A 1 239 ? -11.411 38.096 82.642 1.00 50.90 219 ASP A C 1
ATOM 1680 O O . ASP A 1 239 ? -11.884 38.295 81.540 1.00 47.73 219 ASP A O 1
ATOM 1685 N N . LEU A 1 240 ? -10.109 38.114 82.895 1.00 50.20 220 LEU A N 1
ATOM 1686 C CA . LEU A 1 240 ? -9.123 38.433 81.885 1.00 55.85 220 LEU A CA 1
ATOM 1687 C C . LEU A 1 240 ? -7.829 37.689 82.145 1.00 49.60 220 LEU A C 1
ATOM 1688 O O . LEU A 1 240 ? -7.526 37.360 83.270 1.00 40.00 220 LEU A O 1
ATOM 1693 N N . ASN A 1 241 ? -7.067 37.437 81.092 1.00 42.83 221 ASN A N 1
ATOM 1694 C CA . ASN A 1 241 ? -5.792 36.755 81.214 1.00 41.95 221 ASN A CA 1
ATOM 1695 C C . ASN A 1 241 ? -4.685 37.633 80.660 1.00 40.52 221 ASN A C 1
ATOM 1696 O O . ASN A 1 241 ? -4.874 38.326 79.677 1.00 46.93 221 ASN A O 1
ATOM 1701 N N . LEU A 1 242 ? -3.542 37.637 81.324 1.00 35.91 222 LEU A N 1
ATOM 1702 C CA . LEU A 1 242 ? -2.419 38.440 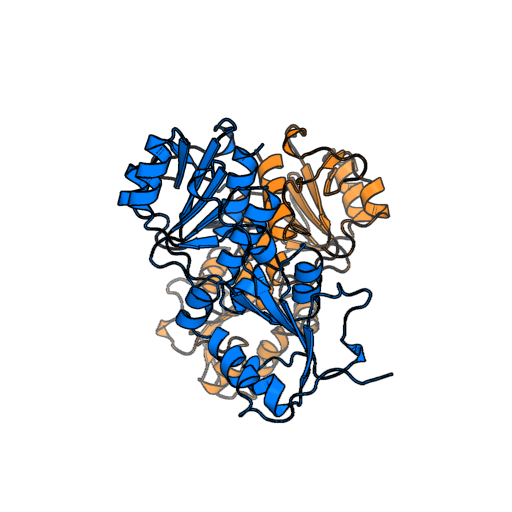80.876 1.00 40.59 222 LEU A CA 1
ATOM 1703 C C . LEU A 1 242 ? -1.080 37.731 81.020 1.00 46.30 222 LEU A C 1
ATOM 1704 O O . LEU A 1 242 ? -0.985 36.728 81.702 1.00 45.90 222 LEU A O 1
ATOM 1709 N N . TYR A 1 243 ? -0.062 38.228 80.332 1.00 38.79 223 TYR A N 1
ATOM 1710 C CA . TYR A 1 243 ? 1.250 37.612 80.401 1.00 39.04 223 TYR A CA 1
ATOM 1711 C C . TYR A 1 243 ? 2.398 38.569 80.126 1.00 42.05 223 TYR A C 1
ATOM 1712 O O . TYR A 1 243 ? 2.202 39.662 79.632 1.00 35.52 223 TYR A O 1
ATOM 1721 N N . VAL A 1 244 ? 3.604 38.137 80.467 1.00 38.30 224 VAL A N 1
ATOM 1722 C CA . VAL A 1 244 ? 4.786 38.909 80.225 1.00 39.48 224 VAL A CA 1
ATOM 1723 C C . VAL A 1 244 ? 5.374 38.412 78.916 1.00 36.75 224 VAL A C 1
ATOM 1724 O O . VAL A 1 244 ? 5.759 37.299 78.823 1.00 33.91 224 VAL A O 1
ATOM 1728 N N . PRO A 1 245 ? 5.481 39.278 77.920 1.00 39.52 225 PRO A N 1
ATOM 1729 C CA . PRO A 1 245 ? 5.906 38.793 76.601 1.00 38.25 225 PRO A CA 1
ATOM 1730 C C . PRO A 1 245 ? 7.369 38.378 76.574 1.00 33.82 225 PRO A C 1
ATOM 1731 O O . PRO A 1 245 ? 8.218 38.959 77.251 1.00 31.45 225 PRO A O 1
ATOM 1735 N N . LEU A 1 246 ? 7.655 37.352 75.780 1.00 32.37 226 LEU A N 1
ATOM 1736 C CA . LEU A 1 246 ? 9.008 36.831 75.625 1.00 33.03 226 LEU A CA 1
ATOM 1737 C C . LEU A 1 246 ? 9.556 37.339 74.297 1.00 33.72 226 LEU A C 1
ATOM 1738 O O . LEU A 1 246 ? 9.065 36.956 73.230 1.00 41.57 226 LEU A O 1
ATOM 1743 N N . TYR A 1 247 ? 10.563 38.205 74.360 1.00 35.37 227 TYR A N 1
ATOM 1744 C CA . TYR A 1 247 ? 11.105 38.798 73.149 1.00 39.05 227 TYR A CA 1
ATOM 1745 C C . TYR A 1 247 ? 12.379 38.124 72.666 1.00 38.62 227 TYR A C 1
ATOM 1746 O O . TYR A 1 247 ? 12.689 38.195 71.472 1.00 41.52 227 TYR A O 1
ATOM 1755 N N . GLY A 1 248 ? 13.118 37.508 73.577 1.00 38.39 228 GLY A N 1
ATOM 1756 C CA . GLY A 1 248 ? 14.360 36.857 73.228 1.00 44.92 228 GLY A CA 1
ATOM 1757 C C . GLY A 1 248 ? 14.228 35.365 73.064 1.00 49.40 228 GLY A C 1
ATOM 1758 O O . GLY A 1 248 ? 13.149 34.863 72.841 1.00 47.39 228 GLY A O 1
ATOM 1759 N N . GLN A 1 249 ? 15.337 34.665 73.176 1.00 40.47 229 GLN A N 1
ATOM 1760 C CA . GLN A 1 249 ? 15.323 33.244 72.994 1.00 36.91 229 GLN A CA 1
ATOM 1761 C C . GLN A 1 249 ? 14.859 32.432 74.191 1.00 38.87 229 GLN A C 1
ATOM 1762 O O . GLN A 1 249 ? 14.541 31.301 74.040 1.00 41.47 229 GLN A O 1
ATOM 1768 N N . ALA A 1 250 ? 14.779 33.036 75.361 1.00 35.06 230 ALA A N 1
ATOM 1769 C CA . ALA A 1 250 ? 14.390 32.305 76.532 1.00 33.24 230 ALA A CA 1
ATOM 1770 C C . ALA A 1 250 ? 13.054 31.672 76.413 1.00 41.17 230 ALA A C 1
ATOM 1771 O O . ALA A 1 250 ? 12.120 32.245 75.993 1.00 39.06 230 ALA A O 1
ATOM 1773 N N . GLU A 1 251 ? 13.024 30.423 76.800 1.00 41.79 231 GLU A N 1
ATOM 1774 C CA . GLU A 1 251 ? 11.844 29.637 76.775 1.00 44.89 231 GLU A CA 1
ATOM 1775 C C . GLU A 1 251 ? 10.801 30.183 77.720 1.00 48.76 231 GLU A C 1
ATOM 1776 O O . GLU A 1 251 ? 9.657 30.164 77.424 1.00 43.56 231 GLU A O 1
ATOM 1782 N N . SER A 1 252 ? 11.231 30.625 78.884 1.00 39.38 232 SER A N 1
ATOM 1783 C CA . SER A 1 252 ? 10.339 31.163 79.877 1.00 37.44 232 SER A CA 1
ATOM 1784 C C . SER A 1 252 ? 11.009 32.061 80.876 1.00 38.67 232 SER A C 1
ATOM 1785 O O . SER A 1 252 ? 12.188 32.075 81.002 1.00 39.31 232 SER A O 1
ATOM 1788 N N . LEU A 1 253 ? 10.195 32.810 81.578 1.00 33.70 233 LEU A N 1
ATOM 1789 C CA . LEU A 1 253 ? 10.641 33.635 82.658 1.00 29.61 233 LEU A CA 1
ATOM 1790 C C . LEU A 1 253 ? 10.341 32.871 83.937 1.00 39.64 233 LEU A C 1
ATOM 1791 O O . LEU A 1 253 ? 9.424 32.120 83.992 1.00 36.08 233 LEU A O 1
ATOM 1796 N N . ASN A 1 254 ? 11.118 33.104 84.971 1.00 33.47 234 ASN A N 1
ATOM 1797 C CA . ASN A 1 254 ? 10.869 32.467 86.232 1.00 33.32 234 ASN A CA 1
ATOM 1798 C C . ASN A 1 254 ? 9.491 32.916 86.709 1.00 32.98 234 ASN A C 1
ATOM 1799 O O . ASN A 1 254 ? 9.191 34.064 86.684 1.00 32.11 234 ASN A O 1
ATOM 1804 N N . VAL A 1 255 ? 8.676 31.999 87.182 1.00 33.03 235 VAL A N 1
ATOM 1805 C CA . VAL A 1 255 ? 7.329 32.357 87.559 1.00 32.38 235 VAL A CA 1
ATOM 1806 C C . VAL A 1 255 ? 7.160 33.406 88.619 1.00 32.21 235 VAL A C 1
ATOM 1807 O O . VAL A 1 255 ? 6.202 34.107 88.579 1.00 30.44 235 VAL A O 1
ATOM 1811 N N . ALA A 1 256 ? 8.055 33.477 89.580 1.00 30.46 236 ALA A N 1
ATOM 1812 C CA . ALA A 1 256 ? 7.963 34.491 90.593 1.00 30.83 236 ALA A CA 1
ATOM 1813 C C . ALA A 1 256 ? 8.315 35.848 90.015 1.00 38.77 236 ALA A C 1
ATOM 1814 O O . ALA A 1 256 ? 7.764 36.840 90.371 1.00 30.54 236 ALA A O 1
ATOM 1816 N N . VAL A 1 257 ? 9.292 35.854 89.140 1.00 31.22 237 VAL A N 1
ATOM 1817 C CA . VAL A 1 257 ? 9.689 37.088 88.475 1.00 27.59 237 VAL A CA 1
ATOM 1818 C C . VAL A 1 257 ? 8.548 37.615 87.614 1.00 29.32 237 VAL A C 1
ATOM 1819 O O . VAL A 1 257 ? 8.252 38.805 87.624 1.00 28.63 237 VAL A O 1
ATOM 1823 N N . ALA A 1 258 ? 7.893 36.713 86.894 1.00 30.75 238 ALA A N 1
ATOM 1824 C CA . ALA A 1 258 ? 6.768 37.079 86.050 1.00 30.64 238 ALA A CA 1
ATOM 1825 C C . ALA A 1 258 ? 5.625 37.597 86.912 1.00 30.51 238 ALA A C 1
ATOM 1826 O O . ALA A 1 258 ? 4.980 38.588 86.580 1.00 33.17 238 ALA A O 1
ATOM 1828 N N . ALA A 1 259 ? 5.403 36.940 88.043 1.00 28.25 239 ALA A N 1
ATOM 1829 C CA . ALA A 1 259 ? 4.339 37.327 88.952 1.00 28.52 239 ALA A CA 1
ATOM 1830 C C . ALA A 1 259 ? 4.566 38.740 89.475 1.00 27.93 239 ALA A C 1
ATOM 1831 O O . ALA A 1 259 ? 3.637 39.534 89.531 1.00 34.92 239 ALA A O 1
ATOM 1833 N N . ALA A 1 260 ? 5.814 39.062 89.801 1.00 28.71 240 ALA A N 1
ATOM 1834 C CA . ALA A 1 260 ? 6.162 40.372 90.328 1.00 30.85 240 ALA A CA 1
ATOM 1835 C C . ALA A 1 260 ? 5.869 41.489 89.333 1.00 30.90 240 ALA A C 1
ATOM 1836 O O . ALA A 1 260 ? 5.397 42.561 89.708 1.00 29.27 240 ALA A O 1
ATOM 1838 N N . ILE A 1 261 ? 6.154 41.229 88.084 1.00 28.90 241 ILE A N 1
ATOM 1839 C CA . ILE A 1 261 ? 5.927 42.193 87.057 1.00 29.05 241 ILE A CA 1
ATOM 1840 C C . ILE A 1 261 ? 4.435 42.470 86.951 1.00 34.43 241 ILE A C 1
ATOM 1841 O O . ILE A 1 261 ? 4.031 43.587 86.889 1.00 33.41 241 ILE A O 1
ATOM 1846 N N . LEU A 1 262 ? 3.631 41.418 86.948 1.00 34.96 242 LEU A N 1
ATOM 1847 C CA . LEU A 1 262 ? 2.187 41.557 86.823 1.00 33.29 242 LEU A CA 1
ATOM 1848 C C . LEU A 1 262 ? 1.531 42.229 88.024 1.00 27.74 242 LEU A C 1
ATOM 1849 O O . LEU A 1 262 ? 0.697 43.100 87.867 1.00 31.96 242 LEU A O 1
ATOM 1854 N N . VAL A 1 263 ? 1.908 41.804 89.217 1.00 29.46 243 VAL A N 1
ATOM 1855 C CA . VAL A 1 263 ? 1.373 42.367 90.451 1.00 32.87 243 VAL A CA 1
ATOM 1856 C C . VAL A 1 263 ? 1.633 43.886 90.509 1.00 36.69 243 VAL A C 1
ATOM 1857 O O . VAL A 1 263 ? 0.776 44.668 90.767 1.00 33.28 243 VAL A O 1
ATOM 1861 N N . TYR A 1 264 ? 2.877 44.268 90.255 1.00 34.38 244 TYR A N 1
ATOM 1862 C CA . TYR A 1 264 ? 3.244 45.674 90.287 1.00 32.67 244 TYR A CA 1
ATOM 1863 C C . TYR A 1 264 ? 2.578 46.466 89.178 1.00 32.90 244 TYR A C 1
ATOM 1864 O O . TYR A 1 264 ? 2.269 47.626 89.346 1.00 32.92 244 TYR A O 1
ATOM 1873 N N . HIS A 1 265 ? 2.356 45.831 88.045 1.00 31.32 245 HIS A N 1
ATOM 1874 C CA . HIS A 1 265 ? 1.700 46.520 86.962 1.00 34.97 245 HIS A CA 1
ATOM 1875 C C . HIS A 1 265 ? 0.276 46.884 87.348 1.00 34.22 245 HIS A C 1
ATOM 1876 O O . HIS A 1 265 ? -0.126 48.027 87.240 1.00 41.89 245 HIS A O 1
ATOM 1883 N N . LEU A 1 266 ? -0.482 45.895 87.792 1.00 34.85 246 LEU A N 1
ATOM 1884 C CA . LEU A 1 266 ? -1.866 46.114 88.168 1.00 36.84 246 LEU A CA 1
ATOM 1885 C C . LEU A 1 266 ? -2.001 47.153 89.263 1.00 49.11 246 LEU A C 1
ATOM 1886 O O . LEU A 1 266 ? -2.893 47.977 89.246 1.00 50.64 246 LEU A O 1
ATOM 1891 N N . ARG A 1 267 ? -1.097 47.089 90.219 1.00 46.55 247 ARG A N 1
ATOM 1892 C CA . ARG A 1 267 ? -1.070 47.983 91.335 1.00 50.17 247 ARG A CA 1
ATOM 1893 C C . ARG A 1 267 ? -0.797 49.415 90.914 1.00 52.22 247 ARG A C 1
ATOM 1894 O O . ARG A 1 267 ? -1.337 50.331 91.472 1.00 63.43 247 ARG A O 1
ATOM 1902 N N . GLY A 1 268 ? 0.010 49.588 89.881 1.00 48.47 248 GLY A N 1
ATOM 1903 C CA . GLY A 1 268 ? 0.340 50.911 89.403 1.00 46.61 248 GLY A CA 1
ATOM 1904 C C . GLY A 1 268 ? 1.103 51.684 90.452 1.00 68.22 248 GLY A C 1
ATOM 1905 O O . GLY A 1 268 ? 1.471 52.829 90.260 1.00 65.65 248 GLY A O 1
ATOM 1907 N N . HIS B 1 20 ? 38.009 11.439 66.052 1.00 88.05 0 HIS B N 1
ATOM 1908 C CA . HIS B 1 20 ? 37.153 10.367 66.534 1.00 68.50 0 HIS B CA 1
ATOM 1909 C C . HIS B 1 20 ? 37.047 10.403 68.050 1.00 58.76 0 HIS B C 1
ATOM 1910 O O . HIS B 1 20 ? 37.822 11.069 68.708 1.00 58.60 0 HIS B O 1
ATOM 1912 N N . MET B 1 21 ? 36.099 9.652 68.588 1.00 55.82 1 MET B N 1
ATOM 1913 C CA . MET B 1 21 ? 35.854 9.595 70.019 1.00 56.40 1 MET B CA 1
ATOM 1914 C C . MET B 1 21 ? 37.034 8.997 70.781 1.00 48.47 1 MET B C 1
ATOM 1915 O O . MET B 1 21 ? 37.774 8.180 70.258 1.00 50.83 1 MET B O 1
ATOM 1920 N N . LYS B 1 22 ? 37.226 9.446 72.011 1.00 43.28 2 LYS B N 1
ATOM 1921 C CA . LYS B 1 22 ? 38.293 8.945 72.857 1.00 48.11 2 LYS B CA 1
ATOM 1922 C C . LYS B 1 22 ? 37.693 8.511 74.180 1.00 44.02 2 LYS B C 1
ATOM 1923 O O . LYS B 1 22 ? 36.713 9.075 74.618 1.00 47.03 2 LYS B O 1
ATOM 1929 N N . GLN B 1 23 ? 38.265 7.487 74.798 1.00 40.68 3 GLN B N 1
ATOM 1930 C CA . GLN B 1 23 ? 37.778 6.997 76.079 1.00 42.49 3 GLN B CA 1
ATOM 1931 C C . GLN B 1 23 ? 38.750 7.348 77.191 1.00 43.70 3 GLN B C 1
ATOM 1932 O O . GLN B 1 23 ? 39.950 7.277 77.019 1.00 48.27 3 GLN B O 1
ATOM 1938 N N . ILE B 1 24 ? 38.203 7.735 78.332 1.00 38.01 4 ILE B N 1
ATOM 1939 C CA . ILE B 1 24 ? 38.994 8.152 79.484 1.00 41.23 4 ILE B CA 1
ATOM 1940 C C . ILE B 1 24 ? 38.541 7.318 80.673 1.00 50.07 4 ILE B C 1
ATOM 1941 O O . ILE B 1 24 ? 37.379 7.400 81.088 1.00 43.00 4 ILE B O 1
ATOM 1946 N N . GLU B 1 25 ? 39.451 6.509 81.213 1.00 42.67 5 GLU B N 1
ATOM 1947 C CA . GLU B 1 25 ? 39.116 5.583 82.289 1.00 42.72 5 GLU B CA 1
ATOM 1948 C C . GLU B 1 25 ? 39.506 6.103 83.668 1.00 48.39 5 GLU B C 1
ATOM 1949 O O . GLU B 1 25 ? 38.734 5.970 84.617 1.00 47.30 5 GLU B O 1
ATOM 1955 N N . SER B 1 26 ? 40.686 6.667 83.775 1.00 43.52 6 SER B N 1
ATOM 1956 C CA . SER B 1 26 ? 41.167 7.116 85.053 1.00 42.00 6 SER B CA 1
ATOM 1957 C C . SER B 1 26 ? 40.776 8.516 85.450 1.00 40.79 6 SER B C 1
ATOM 1958 O O . SER B 1 26 ? 40.813 9.435 84.663 1.00 41.34 6 SER B O 1
ATOM 1961 N N . ALA B 1 27 ? 40.471 8.667 86.733 1.00 47.38 7 ALA B N 1
ATOM 1962 C CA . ALA B 1 27 ? 40.169 9.954 87.356 1.00 50.91 7 ALA B CA 1
ATOM 1963 C C . ALA B 1 27 ? 41.419 10.845 87.444 1.00 52.93 7 ALA B C 1
ATOM 1964 O O . ALA B 1 27 ? 41.317 12.054 87.511 1.00 55.07 7 ALA B O 1
ATOM 1966 N N . LYS B 1 28 ? 42.581 10.205 87.377 1.00 44.16 8 LYS B N 1
ATOM 1967 C CA . LYS B 1 28 ? 43.863 10.884 87.453 1.00 49.62 8 LYS B CA 1
ATOM 1968 C C . LYS B 1 28 ? 44.377 11.320 86.107 1.00 51.68 8 LYS B C 1
ATOM 1969 O O . LYS B 1 28 ? 45.434 11.888 85.996 1.00 50.05 8 LYS B O 1
ATOM 1975 N N . ASN B 1 29 ? 43.610 11.047 85.076 1.00 46.40 9 ASN B N 1
ATOM 1976 C CA . ASN B 1 29 ? 43.972 11.445 83.732 1.00 47.43 9 ASN B CA 1
ATOM 1977 C C . ASN B 1 29 ? 44.057 12.964 83.672 1.00 40.87 9 ASN B C 1
ATOM 1978 O O . ASN B 1 29 ? 43.235 13.666 84.238 1.00 43.88 9 ASN B O 1
ATOM 1983 N N . GLN B 1 30 ? 45.063 13.462 82.971 1.00 52.34 10 GLN B N 1
ATOM 1984 C CA . GLN B 1 30 ? 45.285 14.893 82.850 1.00 51.47 10 GLN B CA 1
ATOM 1985 C C . GLN B 1 30 ? 44.047 15.680 82.409 1.00 43.50 10 GLN B C 1
ATOM 1986 O O . GLN B 1 30 ? 43.748 16.721 82.957 1.00 44.38 10 GLN B O 1
ATOM 1992 N N . LYS B 1 31 ? 43.345 15.184 81.406 1.00 41.89 11 LYS B N 1
ATOM 1993 C CA . LYS B 1 31 ? 42.130 15.843 80.932 1.00 43.88 11 LYS B CA 1
ATOM 1994 C C . LYS B 1 31 ? 41.074 15.939 82.030 1.00 44.77 11 LYS B C 1
ATOM 1995 O O . LYS B 1 31 ? 40.372 16.949 82.124 1.00 41.03 11 LYS B O 1
ATOM 2001 N N . VAL B 1 32 ? 40.969 14.908 82.850 1.00 39.04 12 VAL B N 1
ATOM 2002 C CA . VAL B 1 32 ? 40.016 14.937 83.936 1.00 41.91 12 VAL B CA 1
ATOM 2003 C C . VAL B 1 32 ? 40.452 15.991 84.939 1.00 48.63 12 VAL B C 1
ATOM 2004 O O . VAL B 1 32 ? 39.636 16.719 85.473 1.00 41.93 12 VAL B O 1
ATOM 2008 N N . LYS B 1 33 ? 41.749 16.069 85.196 1.00 44.24 13 LYS B N 1
ATOM 2009 C CA . LYS B 1 33 ? 42.257 17.066 86.118 1.00 49.35 13 LYS B CA 1
ATOM 2010 C C . LYS B 1 33 ? 41.976 18.456 85.574 1.00 50.04 13 LYS B C 1
ATOM 2011 O O . LYS B 1 33 ? 41.555 19.344 86.298 1.00 46.54 13 LYS B O 1
ATOM 2017 N N . ASP B 1 34 ? 42.209 18.646 84.292 1.00 40.87 14 ASP B N 1
ATOM 2018 C CA . ASP B 1 34 ? 41.975 19.946 83.720 1.00 44.25 14 ASP B CA 1
ATOM 2019 C C . ASP B 1 34 ? 40.497 20.306 83.653 1.00 45.45 14 ASP B C 1
ATOM 2020 O O . ASP B 1 34 ? 40.148 21.445 83.886 1.00 44.81 14 ASP B O 1
ATOM 2025 N N . TRP B 1 35 ? 39.629 19.334 83.379 1.00 39.56 15 TRP B N 1
ATOM 2026 C CA . TRP B 1 35 ? 38.186 19.591 83.356 1.00 47.63 15 TRP B CA 1
ATOM 2027 C C . TRP B 1 35 ? 37.728 20.003 84.758 1.00 49.59 15 TRP B C 1
ATOM 2028 O O . TRP B 1 35 ? 36.947 20.919 84.908 1.00 42.69 15 TRP B O 1
ATOM 2039 N N . LYS B 1 36 ? 38.270 19.342 85.783 1.00 42.37 16 LYS B N 1
ATOM 2040 C CA . LYS B 1 36 ? 37.997 19.637 87.186 1.00 49.13 16 LYS B CA 1
ATOM 2041 C C . LYS B 1 36 ? 38.450 21.054 87.532 1.00 51.89 16 LYS B C 1
ATOM 2042 O O . LYS B 1 36 ? 37.790 21.748 88.275 1.00 48.70 16 LYS B O 1
ATOM 2048 N N . LYS B 1 37 ? 39.546 21.479 86.926 1.00 44.67 17 LYS B N 1
ATOM 2049 C CA . LYS B 1 37 ? 40.093 22.804 87.144 1.00 54.55 17 LYS B CA 1
ATOM 2050 C C . LYS B 1 37 ? 39.193 23.891 86.593 1.00 49.51 17 LYS B C 1
ATOM 2051 O O . LYS B 1 37 ? 39.292 25.041 86.991 1.00 51.60 17 LYS B O 1
ATOM 2057 N N . LEU B 1 38 ? 38.271 23.511 85.711 1.00 43.25 18 LEU B N 1
ATOM 2058 C CA . LEU B 1 38 ? 37.322 24.443 85.083 1.00 42.30 18 LEU B CA 1
ATOM 2059 C C . LEU B 1 38 ? 36.322 25.087 86.047 1.00 50.85 18 LEU B C 1
ATOM 2060 O O . LEU B 1 38 ? 35.783 26.139 85.766 1.00 50.82 18 LEU B O 1
ATOM 2065 N N . HIS B 1 39 ? 36.126 24.415 87.178 1.00 53.00 19 HIS B N 1
ATOM 2066 C CA . HIS B 1 39 ? 35.267 24.880 88.251 1.00 57.22 19 HIS B CA 1
ATOM 2067 C C . HIS B 1 39 ? 35.775 26.102 89.050 1.00 56.50 19 HIS B C 1
ATOM 2068 O O . HIS B 1 39 ? 35.031 26.633 89.867 1.00 61.20 19 HIS B O 1
ATOM 2075 N N . THR B 1 40 ? 37.042 26.460 88.868 1.00 54.73 20 THR B N 1
ATOM 2076 C CA . THR B 1 40 ? 37.627 27.653 89.434 1.00 61.65 20 THR B CA 1
ATOM 2077 C C . THR B 1 40 ? 37.784 28.719 88.363 1.00 56.85 20 THR B C 1
ATOM 2078 O O . THR B 1 40 ? 38.012 28.417 87.206 1.00 58.05 20 THR B O 1
ATOM 2082 N N . LYS B 1 41 ? 37.688 29.969 88.779 1.00 55.86 21 LYS B N 1
ATOM 2083 C CA . LYS B 1 41 ? 37.795 31.090 87.870 1.00 61.09 21 LYS B CA 1
ATOM 2084 C C . LYS B 1 41 ? 39.151 31.262 87.201 1.00 72.43 21 LYS B C 1
ATOM 2085 O O . LYS B 1 41 ? 39.209 31.645 86.043 1.00 66.82 21 LYS B O 1
ATOM 2091 N N . LYS B 1 42 ? 40.246 30.990 87.903 1.00 65.88 22 LYS B N 1
ATOM 2092 C CA . LYS B 1 42 ? 41.529 31.188 87.255 1.00 72.64 22 LYS B CA 1
ATOM 2093 C C . LYS B 1 42 ? 41.715 30.313 86.032 1.00 60.83 22 LYS B C 1
ATOM 2094 O O . LYS B 1 42 ? 42.188 30.776 85.030 1.00 63.47 22 LYS B O 1
ATOM 2100 N N . GLU B 1 43 ? 41.299 29.069 86.110 1.00 55.31 23 GLU B N 1
ATOM 2101 C CA . GLU B 1 43 ? 41.415 28.180 84.964 1.00 60.07 23 GLU B CA 1
ATOM 2102 C C . GLU B 1 43 ? 40.571 28.656 83.792 1.00 60.82 23 GLU B C 1
ATOM 2103 O O . GLU B 1 43 ? 40.993 28.637 82.665 1.00 50.41 23 GLU B O 1
ATOM 2109 N N . ARG B 1 44 ? 39.391 29.170 84.096 1.00 55.85 24 ARG B N 1
ATOM 2110 C CA . ARG B 1 44 ? 38.498 29.654 83.075 1.00 48.63 24 ARG B CA 1
ATOM 2111 C C . ARG B 1 44 ? 39.107 30.801 82.395 1.00 57.08 24 ARG B C 1
ATOM 2112 O O . ARG B 1 44 ? 39.077 30.892 81.216 1.00 54.46 24 ARG B O 1
ATOM 2120 N N . THR B 1 45 ? 39.687 31.689 83.157 1.00 55.10 25 THR B N 1
ATOM 2121 C CA . THR B 1 45 ? 40.322 32.827 82.585 1.00 72.71 25 THR B CA 1
ATOM 2122 C C . THR B 1 45 ? 41.517 32.442 81.763 1.00 72.69 25 THR B C 1
ATOM 2123 O O . THR B 1 45 ? 41.754 32.999 80.725 1.00 70.46 25 THR B O 1
ATOM 2127 N N . LYS B 1 46 ? 42.282 31.485 82.244 1.00 63.13 26 LYS B N 1
ATOM 2128 C CA . LYS B 1 46 ? 43.470 31.066 81.524 1.00 71.02 26 LYS B CA 1
ATOM 2129 C C . LYS B 1 46 ? 43.174 30.421 80.210 1.00 64.52 26 LYS B C 1
ATOM 2130 O O . LYS B 1 46 ? 43.781 30.712 79.215 1.00 69.18 26 LYS B O 1
ATOM 2136 N N . THR B 1 47 ? 42.217 29.536 80.214 1.00 58.77 27 THR B N 1
ATOM 2137 C CA . THR B 1 47 ? 41.896 28.796 79.012 1.00 57.54 27 THR B CA 1
ATOM 2138 C C . THR B 1 47 ? 40.845 29.421 78.139 1.00 54.89 27 THR B C 1
ATOM 2139 O O . THR B 1 47 ? 40.609 28.948 77.039 1.00 58.67 27 THR B O 1
ATOM 2143 N N . ASN B 1 48 ? 40.161 30.424 78.670 1.00 52.36 28 ASN B N 1
ATOM 2144 C CA . ASN B 1 48 ? 39.035 31.099 78.017 1.00 58.35 28 ASN B CA 1
ATOM 2145 C C . ASN B 1 48 ? 37.926 30.125 77.680 1.00 55.59 28 ASN B C 1
ATOM 2146 O O . ASN B 1 48 ? 37.346 30.199 76.644 1.00 52.87 28 ASN B O 1
ATOM 2151 N N . THR B 1 49 ? 37.686 29.178 78.569 1.00 45.93 29 THR B N 1
ATOM 2152 C CA . THR B 1 49 ? 36.660 28.173 78.411 1.00 49.75 29 THR B CA 1
ATOM 2153 C C . THR B 1 49 ? 35.997 27.897 79.727 1.00 55.15 29 THR B C 1
ATOM 2154 O O . THR B 1 49 ? 36.505 28.271 80.745 1.00 48.71 29 THR B O 1
ATOM 2158 N N . PHE B 1 50 ? 34.848 27.243 79.676 1.00 43.08 30 PHE B N 1
ATOM 2159 C CA . PHE B 1 50 ? 34.107 26.875 80.849 1.00 43.62 30 PHE B CA 1
ATOM 2160 C C . PHE B 1 50 ? 33.337 25.583 80.707 1.00 44.56 30 PHE B C 1
ATOM 2161 O O . PHE B 1 50 ? 33.107 25.131 79.638 1.00 40.36 30 PHE B O 1
ATOM 2169 N N . LEU B 1 51 ? 32.920 25.020 81.819 1.00 37.88 31 LEU B N 1
ATOM 2170 C CA . LEU B 1 51 ? 32.227 23.745 81.849 1.00 44.50 31 LEU B CA 1
ATOM 2171 C C . LEU B 1 51 ? 30.750 23.828 82.238 1.00 44.93 31 LEU B C 1
ATOM 2172 O O . LEU B 1 51 ? 30.391 24.515 83.172 1.00 45.69 31 LEU B O 1
ATOM 2177 N N . ILE B 1 52 ? 29.901 23.127 81.502 1.00 41.28 32 ILE B N 1
ATOM 2178 C CA . ILE B 1 52 ? 28.479 23.096 81.793 1.00 39.90 32 ILE B CA 1
ATOM 2179 C C . ILE B 1 52 ? 28.057 21.652 81.943 1.00 41.77 32 ILE B C 1
ATOM 2180 O O . ILE B 1 52 ? 28.602 20.780 81.294 1.00 43.02 32 ILE B O 1
ATOM 2185 N N . GLU B 1 53 ? 27.090 21.398 82.796 1.00 39.80 33 GLU B N 1
ATOM 2186 C CA . GLU B 1 53 ? 26.634 20.047 83.039 1.00 46.43 33 GLU B CA 1
ATOM 2187 C C . GLU B 1 53 ? 25.145 19.925 82.839 1.00 52.41 33 GLU B C 1
ATOM 2188 O O . GLU B 1 53 ? 24.434 20.831 83.161 1.00 46.92 33 GLU B O 1
ATOM 2194 N N . GLY B 1 54 ? 24.697 18.776 82.366 1.00 45.46 34 GLY B N 1
ATOM 2195 C CA . GLY B 1 54 ? 23.285 18.524 82.165 1.00 48.22 34 GLY B CA 1
ATOM 2196 C C . GLY B 1 54 ? 22.788 18.663 80.746 1.00 49.22 34 GLY B C 1
ATOM 2197 O O . GLY B 1 54 ? 23.264 19.495 79.991 1.00 47.75 34 GLY B O 1
ATOM 2198 N N . GLU B 1 55 ? 21.791 17.862 80.399 1.00 48.21 35 GLU B N 1
ATOM 2199 C CA . GLU B 1 55 ? 21.240 17.880 79.053 1.00 53.67 35 GLU B CA 1
ATOM 2200 C C . GLU B 1 55 ? 20.682 19.229 78.610 1.00 50.80 35 GLU B C 1
ATOM 2201 O O . GLU B 1 55 ? 20.935 19.668 77.500 1.00 50.33 35 GLU B O 1
ATOM 2207 N N . HIS B 1 56 ? 19.936 19.892 79.481 1.00 49.30 36 HIS B N 1
ATOM 2208 C CA . HIS B 1 56 ? 19.335 21.169 79.119 1.00 59.94 36 HIS B CA 1
ATOM 2209 C C . HIS B 1 56 ? 20.372 22.206 78.741 1.00 50.07 36 HIS B C 1
ATOM 2210 O O . HIS B 1 56 ? 20.252 22.857 77.723 1.00 51.39 36 HIS B O 1
ATOM 2217 N N . LEU B 1 57 ? 21.401 22.352 79.559 1.00 48.86 37 LEU B N 1
ATOM 2218 C CA . LEU B 1 57 ? 22.433 23.334 79.264 1.00 43.55 37 LEU B CA 1
ATOM 2219 C C . LEU B 1 57 ? 23.190 22.991 77.990 1.00 45.67 37 LEU B C 1
ATOM 2220 O O . LEU B 1 57 ? 23.481 23.859 77.182 1.00 47.86 37 LEU B O 1
ATOM 2225 N N . VAL B 1 58 ? 23.519 21.716 77.826 1.00 45.86 38 VAL B N 1
ATOM 2226 C CA . VAL B 1 58 ? 24.239 21.271 76.641 1.00 43.13 38 VAL B CA 1
ATOM 2227 C C . VAL B 1 58 ? 23.402 21.457 75.383 1.00 41.66 38 VAL B C 1
ATOM 2228 O O . VAL B 1 58 ? 23.907 21.885 74.354 1.00 46.63 38 VAL B O 1
ATOM 2232 N N . GLU B 1 59 ? 22.118 21.140 75.483 1.00 49.42 39 GLU B N 1
ATOM 2233 C CA . GLU B 1 59 ? 21.210 21.285 74.355 1.00 55.07 39 GLU B CA 1
ATOM 2234 C C . GLU B 1 59 ? 21.238 22.722 73.865 1.00 59.50 39 GLU B C 1
ATOM 2235 O O . GLU B 1 59 ? 21.396 22.978 72.678 1.00 51.27 39 GLU B O 1
ATOM 2241 N N . GLU B 1 60 ? 21.104 23.660 74.794 1.00 50.39 40 GLU B N 1
ATOM 2242 C CA . GLU B 1 60 ? 21.110 25.074 74.449 1.00 54.89 40 GLU B CA 1
ATOM 2243 C C . GLU B 1 60 ? 22.436 25.515 73.865 1.00 45.61 40 GLU B C 1
ATOM 2244 O O . GLU B 1 60 ? 22.487 26.301 72.941 1.00 47.33 40 GLU B O 1
ATOM 2250 N N . ALA B 1 61 ? 23.515 25.006 74.424 1.00 45.40 41 ALA B N 1
ATOM 2251 C CA . ALA B 1 61 ? 24.816 25.384 73.970 1.00 45.77 41 ALA B CA 1
ATOM 2252 C C . ALA B 1 61 ? 25.039 24.898 72.571 1.00 50.28 41 ALA B C 1
ATOM 2253 O O . ALA B 1 61 ? 25.695 25.528 71.806 1.00 54.10 41 ALA B O 1
ATOM 2255 N N . LEU B 1 62 ? 24.503 23.737 72.267 1.00 50.38 42 LEU B N 1
ATOM 2256 C CA . LEU B 1 62 ? 24.619 23.152 70.951 1.00 46.28 42 LEU B CA 1
ATOM 2257 C C . LEU B 1 62 ? 23.897 23.975 69.891 1.00 54.89 42 LEU B C 1
ATOM 2258 O O . LEU B 1 62 ? 24.298 23.997 68.762 1.00 57.11 42 LEU B O 1
ATOM 2263 N N . LYS B 1 63 ? 22.789 24.581 70.267 1.00 46.74 43 LYS B N 1
ATOM 2264 C CA . LYS B 1 63 ? 22.039 25.445 69.374 1.00 46.16 43 LYS B CA 1
ATOM 2265 C C . LYS B 1 63 ? 22.772 26.707 68.981 1.00 59.03 43 LYS B C 1
ATOM 2266 O O . LYS B 1 63 ? 22.397 27.326 68.048 1.00 59.59 43 LYS B O 1
ATOM 2272 N N . SER B 1 64 ? 23.769 27.129 69.722 1.00 48.85 44 SER B N 1
ATOM 2273 C CA . SER B 1 64 ? 24.588 28.249 69.307 1.00 49.59 44 SER B CA 1
ATOM 2274 C C . SER B 1 64 ? 25.827 27.698 68.639 1.00 48.27 44 SER B C 1
ATOM 2275 O O . SER B 1 64 ? 26.722 27.208 69.304 1.00 55.18 44 SER B O 1
ATOM 2278 N N . PRO B 1 65 ? 25.899 27.808 67.315 1.00 50.79 45 PRO B N 1
ATOM 2279 C CA . PRO B 1 65 ? 27.018 27.273 66.539 1.00 64.30 45 PRO B CA 1
ATOM 2280 C C . PRO B 1 65 ? 28.401 27.740 66.973 1.00 63.93 45 PRO B C 1
ATOM 2281 O O . PRO B 1 65 ? 28.611 28.914 67.210 1.00 61.17 45 PRO B O 1
ATOM 2285 N N . GLY B 1 66 ? 29.322 26.795 67.084 1.00 61.02 46 GLY B N 1
ATOM 2286 C CA . GLY B 1 66 ? 30.703 27.074 67.428 1.00 53.95 46 GLY B CA 1
ATOM 2287 C C . GLY B 1 66 ? 31.058 27.273 68.884 1.00 54.97 46 GLY B C 1
ATOM 2288 O O . GLY B 1 66 ? 32.204 27.544 69.205 1.00 57.78 46 GLY B O 1
ATOM 2289 N N . ILE B 1 67 ? 30.104 27.106 69.774 1.00 50.90 47 ILE B N 1
ATOM 2290 C CA . ILE B 1 67 ? 30.365 27.291 71.185 1.00 45.21 47 ILE B CA 1
ATOM 2291 C C . ILE B 1 67 ? 30.968 26.082 71.900 1.00 50.39 47 ILE B C 1
ATOM 2292 O O . ILE B 1 67 ? 31.919 26.213 72.598 1.00 43.97 47 ILE B O 1
ATOM 2297 N N . VAL B 1 68 ? 30.367 24.926 71.736 1.00 38.95 48 VAL B N 1
ATOM 2298 C CA . VAL B 1 68 ? 30.830 23.742 72.380 1.00 35.99 48 VAL B CA 1
ATOM 2299 C C . VAL B 1 68 ? 32.101 23.235 71.753 1.00 44.47 48 VAL B C 1
ATOM 2300 O O . VAL B 1 68 ? 32.201 23.151 70.564 1.00 44.25 48 VAL B O 1
ATOM 2304 N N . LYS B 1 69 ? 33.093 22.984 72.578 1.00 40.16 49 LYS B N 1
ATOM 2305 C CA . LYS B 1 69 ? 34.352 22.470 72.157 1.00 43.63 49 LYS B CA 1
ATOM 2306 C C . LYS B 1 69 ? 34.478 20.968 72.368 1.00 47.33 49 LYS B C 1
ATOM 2307 O O . LYS B 1 69 ? 34.971 20.283 71.521 1.00 41.06 49 LYS B O 1
ATOM 2313 N N . GLU B 1 70 ? 34.034 20.481 73.515 1.00 36.39 50 GLU B N 1
ATOM 2314 C CA . GLU B 1 70 ? 34.086 19.072 73.868 1.00 36.46 50 GLU B CA 1
ATOM 2315 C C . GLU B 1 70 ? 32.815 18.566 74.487 1.00 46.41 50 GLU B C 1
ATOM 2316 O O . GLU B 1 70 ? 32.173 19.272 75.205 1.00 41.60 50 GLU B O 1
ATOM 2322 N N . ILE B 1 71 ? 32.474 17.323 74.192 1.00 40.87 51 ILE B N 1
ATOM 2323 C CA . ILE B 1 71 ? 31.297 16.692 74.743 1.00 39.32 51 ILE B CA 1
ATOM 2324 C C . ILE B 1 71 ? 31.733 15.510 75.600 1.00 43.09 51 ILE B C 1
ATOM 2325 O O . ILE B 1 71 ? 32.465 14.660 75.145 1.00 39.32 51 ILE B O 1
ATOM 2330 N N . LEU B 1 72 ? 31.272 15.477 76.839 1.00 40.61 52 LEU B N 1
ATOM 2331 C CA . LEU B 1 72 ? 31.616 14.423 77.768 1.00 36.93 52 LEU B CA 1
ATOM 2332 C C . LEU B 1 72 ? 30.391 13.621 78.139 1.00 39.42 52 LEU B C 1
ATOM 2333 O O . LEU B 1 72 ? 29.421 14.174 78.582 1.00 41.77 52 LEU B O 1
ATOM 2338 N N . VAL B 1 73 ? 30.454 12.310 77.962 1.00 39.70 53 VAL B N 1
ATOM 2339 C CA . VAL B 1 73 ? 29.356 11.404 78.284 1.00 42.40 53 VAL B CA 1
ATOM 2340 C C . VAL B 1 73 ? 29.892 10.116 78.869 1.00 50.90 53 VAL B C 1
ATOM 2341 O O . VAL B 1 73 ? 31.073 9.850 78.786 1.00 44.85 53 VAL B O 1
ATOM 2345 N N . LYS B 1 74 ? 29.028 9.363 79.529 1.00 45.65 54 LYS B N 1
ATOM 2346 C CA . LYS B 1 74 ? 29.394 8.057 80.038 1.00 46.69 54 LYS B CA 1
ATOM 2347 C C . LYS B 1 74 ? 28.858 6.982 79.102 1.00 50.69 54 LYS B C 1
ATOM 2348 O O . LYS B 1 74 ? 29.343 5.870 79.089 1.00 50.92 54 LYS B O 1
ATOM 2354 N N . ASP B 1 75 ? 27.867 7.339 78.299 1.00 48.94 55 ASP B N 1
ATOM 2355 C CA . ASP B 1 75 ? 27.237 6.404 77.385 1.00 50.81 55 ASP B CA 1
ATOM 2356 C C . ASP B 1 75 ? 27.323 6.922 75.968 1.00 49.39 55 ASP B C 1
ATOM 2357 O O . ASP B 1 75 ? 26.974 8.050 75.690 1.00 54.68 55 ASP B O 1
ATOM 2362 N N . GLU B 1 76 ? 27.780 6.076 75.071 1.00 51.41 56 GLU B N 1
ATOM 2363 C CA . GLU B 1 76 ? 27.968 6.451 73.679 1.00 55.57 56 GLU B CA 1
ATOM 2364 C C . GLU B 1 76 ? 26.664 6.915 73.020 1.00 59.23 56 GLU B C 1
ATOM 2365 O O . GLU B 1 76 ? 26.674 7.808 72.192 1.00 56.89 56 GLU B O 1
ATOM 2371 N N . THR B 1 77 ? 25.554 6.332 73.443 1.00 62.27 57 THR B N 1
ATOM 2372 C CA . THR B 1 77 ? 24.255 6.674 72.884 1.00 67.44 57 THR B CA 1
ATOM 2373 C C . THR B 1 77 ? 23.750 8.050 73.300 1.00 71.00 57 THR B C 1
ATOM 2374 O O . THR B 1 77 ? 22.765 8.541 72.755 1.00 73.40 57 THR B O 1
ATOM 2378 N N . ARG B 1 78 ? 24.415 8.695 74.248 1.00 69.22 58 ARG B N 1
ATOM 2379 C CA . ARG B 1 78 ? 23.983 10.022 74.671 1.00 65.89 58 ARG B CA 1
ATOM 2380 C C . ARG B 1 78 ? 24.624 11.110 73.836 1.00 65.84 58 ARG B C 1
ATOM 2381 O O . ARG B 1 78 ? 24.327 12.274 73.995 1.00 62.14 58 ARG B O 1
ATOM 2389 N N . ILE B 1 79 ? 25.517 10.725 72.949 1.00 56.58 59 ILE B N 1
ATOM 2390 C CA . ILE B 1 79 ? 26.163 11.689 72.101 1.00 52.42 59 ILE B CA 1
ATOM 2391 C C . ILE B 1 79 ? 25.190 12.092 71.008 1.00 67.77 59 ILE B C 1
ATOM 2392 O O . ILE B 1 79 ? 24.687 11.247 70.294 1.00 73.49 59 ILE B O 1
ATOM 2397 N N . PRO B 1 80 ? 24.910 13.393 70.889 1.00 64.62 60 PRO B N 1
ATOM 2398 C CA . PRO B 1 80 ? 23.986 13.932 69.892 1.00 57.12 60 PRO B CA 1
ATOM 2399 C C . PRO B 1 80 ? 24.257 13.411 68.490 1.00 73.08 60 PRO B C 1
ATOM 2400 O O . PRO B 1 80 ? 25.396 13.342 68.050 1.00 73.79 60 PRO B O 1
ATOM 2404 N N . SER B 1 81 ? 23.181 13.116 67.777 1.00 86.76 61 SER B N 1
ATOM 2405 C CA . SER B 1 81 ? 23.244 12.538 66.438 1.00 105.54 61 SER B CA 1
ATOM 2406 C C . SER B 1 81 ? 23.947 13.368 65.368 1.00 102.39 61 SER B C 1
ATOM 2407 O O . SER B 1 81 ? 24.633 12.815 64.515 1.00 94.25 61 SER B O 1
ATOM 2410 N N . ASP B 1 82 ? 23.782 14.681 65.395 1.00 84.34 62 ASP B N 1
ATOM 2411 C CA . ASP B 1 82 ? 24.423 15.496 64.380 1.00 82.08 62 ASP B CA 1
ATOM 2412 C C . ASP B 1 82 ? 25.232 16.634 64.972 1.00 73.68 62 ASP B C 1
ATOM 2413 O O . ASP B 1 82 ? 24.866 17.788 64.853 1.00 69.82 62 ASP B O 1
ATOM 2415 N N . LEU B 1 83 ? 26.360 16.299 65.573 1.00 66.90 63 LEU B N 1
ATOM 2416 C CA . LEU B 1 83 ? 27.214 17.292 66.182 1.00 60.78 63 LEU B CA 1
ATOM 2417 C C . LEU B 1 83 ? 28.048 17.982 65.137 1.00 64.65 63 LEU B C 1
ATOM 2418 O O . LEU B 1 83 ? 28.324 17.411 64.096 1.00 53.05 63 LEU B O 1
ATOM 2423 N N . GLU B 1 84 ? 28.481 19.202 65.434 1.00 49.10 64 GLU B N 1
ATOM 2424 C CA . GLU B 1 84 ? 29.341 19.943 64.530 1.00 51.44 64 GLU B CA 1
ATOM 2425 C C . GLU B 1 84 ? 30.647 19.185 64.434 1.00 50.14 64 GLU B C 1
ATOM 2426 O O . GLU B 1 84 ? 31.165 18.681 65.421 1.00 58.68 64 GLU B O 1
ATOM 2432 N N . THR B 1 85 ? 31.226 19.158 63.253 1.00 71.62 65 THR B N 1
ATOM 2433 C CA . THR B 1 85 ? 32.418 18.355 63.059 1.00 84.44 65 THR B CA 1
ATOM 2434 C C . THR B 1 85 ? 33.583 18.641 63.971 1.00 77.97 65 THR B C 1
ATOM 2435 O O . THR B 1 85 ? 34.288 17.749 64.338 1.00 75.47 65 THR B O 1
ATOM 2439 N N . GLY B 1 86 ? 33.799 19.873 64.336 1.00 65.45 66 GLY B N 1
ATOM 2440 C CA . GLY B 1 86 ? 34.923 20.166 65.183 1.00 65.10 66 GLY B CA 1
ATOM 2441 C C . GLY B 1 86 ? 34.815 19.714 66.626 1.00 60.67 66 GLY B C 1
ATOM 2442 O O . GLY B 1 86 ? 35.761 19.760 67.343 1.00 53.72 66 GLY B O 1
ATOM 2443 N N . ILE B 1 87 ? 33.654 19.274 67.046 1.00 54.41 67 ILE B N 1
ATOM 2444 C CA . ILE B 1 87 ? 33.476 18.878 68.423 1.00 44.65 67 ILE B CA 1
ATOM 2445 C C . ILE B 1 87 ? 34.092 17.507 68.762 1.00 50.67 67 ILE B C 1
ATOM 2446 O O . ILE B 1 87 ? 33.798 16.541 68.136 1.00 43.78 67 ILE B O 1
ATOM 2451 N N . GLN B 1 88 ? 34.896 17.464 69.810 1.00 40.85 68 GLN B N 1
ATOM 2452 C CA . GLN B 1 88 ? 35.572 16.265 70.231 1.00 43.73 68 GLN B CA 1
ATOM 2453 C C . GLN B 1 88 ? 34.812 15.622 71.340 1.00 48.83 68 GLN B C 1
ATOM 2454 O O . GLN B 1 88 ? 34.525 16.239 72.314 1.00 47.19 68 GLN B O 1
ATOM 2460 N N . CYS B 1 89 ? 34.505 14.362 71.183 1.00 38.98 69 CYS B N 1
ATOM 2461 C CA . CYS B 1 89 ? 33.737 13.628 72.140 1.00 41.59 69 CYS B CA 1
ATOM 2462 C C . CYS B 1 89 ? 34.580 12.706 73.021 1.00 45.92 69 CYS B C 1
ATOM 2463 O O . CYS B 1 89 ? 35.551 12.170 72.578 1.00 41.79 69 CYS B O 1
ATOM 2466 N N . TYR B 1 90 ? 34.194 12.585 74.277 1.00 37.59 70 TYR B N 1
ATOM 2467 C CA . TYR B 1 90 ? 34.909 11.750 75.216 1.00 36.64 70 TYR B CA 1
ATOM 2468 C C . TYR B 1 90 ? 33.936 10.904 75.987 1.00 47.17 70 TYR B C 1
ATOM 2469 O O . TYR B 1 90 ? 32.968 11.404 76.519 1.00 41.34 70 TYR B O 1
ATOM 2478 N N . MET B 1 91 ? 34.203 9.613 76.043 1.00 40.18 71 MET B N 1
ATOM 2479 C CA . MET B 1 91 ? 33.360 8.722 76.782 1.00 36.21 71 MET B CA 1
ATOM 2480 C C . MET B 1 91 ? 34.175 8.433 78.013 1.00 46.32 71 MET B C 1
ATOM 2481 O O . MET B 1 91 ? 35.268 7.921 77.930 1.00 40.63 71 MET B O 1
ATOM 2486 N N . LEU B 1 92 ? 33.629 8.769 79.160 1.00 39.25 72 LEU B N 1
ATOM 2487 C CA . LEU B 1 92 ? 34.338 8.585 80.396 1.00 42.59 72 LEU B CA 1
ATOM 2488 C C . LEU B 1 92 ? 33.752 7.507 81.238 1.00 44.55 72 LEU B C 1
ATOM 2489 O O . LEU B 1 92 ? 32.607 7.157 81.113 1.00 42.77 72 LEU B O 1
ATOM 2494 N N . SER B 1 93 ? 34.553 7.026 82.172 1.00 44.52 73 SER B N 1
ATOM 2495 C CA . SER B 1 93 ? 34.093 6.051 83.136 1.00 44.80 73 SER B CA 1
ATOM 2496 C C . SER B 1 93 ? 33.288 6.743 84.211 1.00 45.35 73 SER B C 1
ATOM 2497 O O . SER B 1 93 ? 33.351 7.921 84.370 1.00 44.61 73 SER B O 1
ATOM 2500 N N . GLU B 1 94 ? 32.571 5.984 85.007 1.00 54.54 74 GLU B N 1
ATOM 2501 C CA . GLU B 1 94 ? 31.778 6.580 86.059 1.00 59.84 74 GLU B CA 1
ATOM 2502 C C . GLU B 1 94 ? 32.632 7.341 87.030 1.00 55.68 74 GLU B C 1
ATOM 2503 O O . GLU B 1 94 ? 32.301 8.423 87.400 1.00 55.35 74 GLU B O 1
ATOM 2509 N N . ASP B 1 95 ? 33.760 6.792 87.411 1.00 50.82 75 ASP B N 1
ATOM 2510 C CA . ASP B 1 95 ? 34.635 7.493 88.294 1.00 47.39 75 ASP B CA 1
ATOM 2511 C C . ASP B 1 95 ? 35.189 8.763 87.677 1.00 49.15 75 ASP B C 1
ATOM 2512 O O . ASP B 1 95 ? 35.297 9.766 88.311 1.00 47.59 75 ASP B O 1
ATOM 2517 N N . ALA B 1 96 ? 35.550 8.721 86.419 1.00 46.35 76 ALA B N 1
ATOM 2518 C CA . ALA B 1 96 ? 36.075 9.904 85.798 1.00 43.92 76 ALA B CA 1
ATOM 2519 C C . ALA B 1 96 ? 34.996 10.963 85.631 1.00 42.31 76 ALA B C 1
ATOM 2520 O O . ALA B 1 96 ? 35.237 12.107 85.812 1.00 41.69 76 ALA B O 1
ATOM 2522 N N . PHE B 1 97 ? 33.804 10.543 85.261 1.00 39.11 77 PHE B N 1
ATOM 2523 C CA . PHE B 1 97 ? 32.722 11.484 85.076 1.00 38.56 77 PHE B CA 1
ATOM 2524 C C . PHE B 1 97 ? 32.404 12.173 86.384 1.00 46.56 77 PHE B C 1
ATOM 2525 O O . PHE B 1 97 ? 32.271 13.370 86.431 1.00 45.04 77 PHE B O 1
ATOM 2533 N N . SER B 1 98 ? 32.303 11.398 87.450 1.00 45.93 78 SER B N 1
ATOM 2534 C CA . SER B 1 98 ? 32.014 11.952 88.777 1.00 50.04 78 SER B CA 1
ATOM 2535 C C . SER B 1 98 ? 33.056 12.979 89.200 1.00 54.21 78 SER B C 1
ATOM 2536 O O . SER B 1 98 ? 32.741 14.028 89.733 1.00 59.34 78 SER B O 1
ATOM 2539 N N . ALA B 1 99 ? 34.319 12.717 88.867 1.00 38.70 79 ALA B N 1
ATOM 2540 C CA . ALA B 1 99 ? 35.386 13.633 89.201 1.00 56.37 79 ALA B CA 1
ATOM 2541 C C . ALA B 1 99 ? 35.264 15.029 88.587 1.00 53.77 79 ALA B C 1
ATOM 2542 O O . ALA B 1 99 ? 35.763 16.057 89.100 1.00 52.67 79 ALA B O 1
ATOM 2544 N N . VAL B 1 100 ? 34.807 15.002 87.365 1.00 48.63 80 VAL B N 1
ATOM 2545 C CA . VAL B 1 100 ? 34.602 16.195 86.590 1.00 42.18 80 VAL B CA 1
ATOM 2546 C C . VAL B 1 100 ? 33.455 17.112 87.009 1.00 57.91 80 VAL B C 1
ATOM 2547 O O . VAL B 1 100 ? 33.558 18.293 86.814 1.00 61.87 80 VAL B O 1
ATOM 2551 N N . THR B 1 101 ? 32.357 16.495 87.439 1.00 49.43 81 THR B N 1
ATOM 2552 C CA . THR B 1 101 ? 31.122 17.208 87.762 1.00 51.67 81 THR B CA 1
ATOM 2553 C C . THR B 1 101 ? 30.941 17.696 89.221 1.00 64.80 81 THR B C 1
ATOM 2554 O O . THR B 1 101 ? 31.311 16.989 90.150 1.00 51.24 81 THR B O 1
ATOM 2558 N N . GLU B 1 102 ? 30.378 18.916 89.350 1.00 72.35 82 GLU B N 1
ATOM 2559 C CA . GLU B 1 102 ? 30.061 19.562 90.625 1.00 91.68 82 GLU B CA 1
ATOM 2560 C C . GLU B 1 102 ? 28.646 19.429 91.117 1.00 105.86 82 GLU B C 1
ATOM 2561 O O . GLU B 1 102 ? 28.330 19.870 92.198 1.00 115.44 82 GLU B O 1
ATOM 2567 N N . THR B 1 103 ? 27.783 18.823 90.343 1.00 108.24 83 THR B N 1
ATOM 2568 C CA . THR B 1 103 ? 26.452 18.689 90.807 1.00 102.80 83 THR B CA 1
ATOM 2569 C C . THR B 1 103 ? 26.399 17.290 91.402 1.00 112.56 83 THR B C 1
ATOM 2570 O O . THR B 1 103 ? 26.943 16.309 90.867 1.00 111.11 83 THR B O 1
ATOM 2574 N N . GLU B 1 104 ? 25.834 17.251 92.569 1.00 119.38 84 GLU B N 1
ATOM 2575 C CA . GLU B 1 104 ? 25.620 15.969 93.222 1.00 109.26 84 GLU B CA 1
ATOM 2576 C C . GLU B 1 104 ? 24.597 15.143 92.454 1.00 100.67 84 GLU B C 1
ATOM 25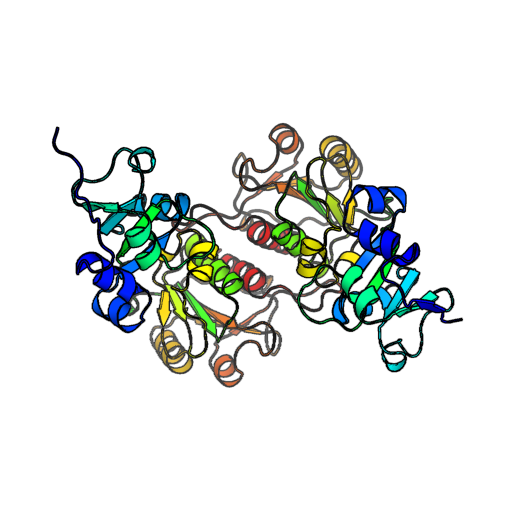77 O O . GLU B 1 104 ? 24.730 13.933 92.337 1.00 107.92 84 GLU B O 1
ATOM 2579 N N . THR B 1 105 ? 23.564 15.802 91.942 1.00 87.84 85 THR B N 1
ATOM 2580 C CA . THR B 1 105 ? 22.525 15.125 91.185 1.00 84.97 85 THR B CA 1
ATOM 2581 C C . THR B 1 105 ? 23.102 14.428 89.959 1.00 89.14 85 THR B C 1
ATOM 2582 O O . THR B 1 105 ? 23.991 14.947 89.304 1.00 81.05 85 THR B O 1
ATOM 2586 N N . PRO B 1 106 ? 22.551 13.265 89.620 1.00 101.33 86 PRO B N 1
ATOM 2587 C CA . PRO B 1 106 ? 23.025 12.478 88.483 1.00 102.57 86 PRO B CA 1
ATOM 2588 C C . PRO B 1 106 ? 22.844 13.189 87.149 1.00 95.65 86 PRO B C 1
ATOM 2589 O O . PRO B 1 106 ? 21.779 13.730 86.868 1.00 85.84 86 PRO B O 1
ATOM 2593 N N . GLN B 1 107 ? 23.896 13.174 86.337 1.00 88.61 87 GLN B N 1
ATOM 2594 C CA . GLN B 1 107 ? 23.897 13.801 85.026 1.00 77.80 87 GLN B CA 1
ATOM 2595 C C . GLN B 1 107 ? 24.444 12.814 84.013 1.00 70.89 87 GLN B C 1
ATOM 2596 O O . GLN B 1 107 ? 25.254 11.967 84.356 1.00 62.11 87 GLN B O 1
ATOM 2602 N N . GLN B 1 108 ? 24.018 12.920 82.766 1.00 61.28 88 GLN B N 1
ATOM 2603 C CA . GLN B 1 108 ? 24.496 12.011 81.743 1.00 64.98 88 GLN B CA 1
ATOM 2604 C C . GLN B 1 108 ? 25.340 12.697 80.683 1.00 60.06 88 GLN B C 1
ATOM 2605 O O . GLN B 1 108 ? 25.830 12.049 79.782 1.00 50.02 88 GLN B O 1
ATOM 2611 N N . ILE B 1 109 ? 25.517 14.003 80.795 1.00 45.86 89 ILE B N 1
ATOM 2612 C CA . ILE B 1 109 ? 26.285 14.729 79.803 1.00 42.93 89 ILE B CA 1
ATOM 2613 C C . ILE B 1 109 ? 26.851 16.026 80.362 1.00 45.07 89 ILE B C 1
ATOM 2614 O O . ILE B 1 109 ? 26.293 16.615 81.257 1.00 45.93 89 ILE B O 1
ATOM 2619 N N . ALA B 1 110 ? 28.003 16.419 79.849 1.00 40.02 90 ALA B N 1
ATOM 2620 C CA . ALA B 1 110 ? 28.673 17.650 80.205 1.00 33.92 90 ALA B CA 1
ATOM 2621 C C . ALA B 1 110 ? 29.371 18.173 78.964 1.00 33.33 90 ALA B C 1
ATOM 2622 O O . ALA B 1 110 ? 29.613 17.436 78.029 1.00 37.35 90 ALA B O 1
ATOM 2624 N N . ALA B 1 111 ? 29.663 19.458 78.940 1.00 36.35 91 ALA B N 1
ATOM 2625 C CA . ALA B 1 111 ? 30.347 20.035 77.806 1.00 32.00 91 ALA B CA 1
ATOM 2626 C C . ALA B 1 111 ? 31.298 21.138 78.207 1.00 35.06 91 ALA B C 1
ATOM 2627 O O . ALA B 1 111 ? 31.124 21.769 79.225 1.00 37.48 91 ALA B O 1
ATOM 2629 N N . VAL B 1 112 ? 32.309 21.358 77.387 1.00 35.28 92 VAL B N 1
ATOM 2630 C CA . VAL B 1 112 ? 33.264 22.412 77.614 1.00 39.60 92 VAL B CA 1
ATOM 2631 C C . VAL B 1 112 ? 32.986 23.407 76.503 1.00 44.41 92 VAL B C 1
ATOM 2632 O O . VAL B 1 112 ? 33.005 23.049 75.337 1.00 38.47 92 VAL B O 1
ATOM 2636 N N . CYS B 1 113 ? 32.750 24.654 76.870 1.00 36.33 93 CYS B N 1
ATOM 2637 C CA . CYS B 1 113 ? 32.420 25.692 75.924 1.00 35.76 93 CYS B CA 1
ATOM 2638 C C . CYS B 1 113 ? 33.407 26.818 75.887 1.00 47.84 93 CYS B C 1
ATOM 2639 O O . CYS B 1 113 ? 34.084 27.070 76.830 1.00 44.52 93 CYS B O 1
ATOM 2642 N N . HIS B 1 114 ? 33.484 27.485 74.760 1.00 43.18 94 HIS B N 1
ATOM 2643 C CA . HIS B 1 114 ? 34.346 28.630 74.619 1.00 48.48 94 HIS B CA 1
ATOM 2644 C C . HIS B 1 114 ? 33.707 29.813 75.314 1.00 50.35 94 HIS B C 1
ATOM 2645 O O . HIS B 1 114 ? 32.530 29.994 75.234 1.00 47.29 94 HIS B O 1
ATOM 2652 N N . MET B 1 115 ? 34.501 30.663 75.940 1.00 51.58 95 MET B N 1
ATOM 2653 C CA . MET B 1 115 ? 33.943 31.839 76.578 1.00 52.81 95 MET B CA 1
ATOM 2654 C C . MET B 1 115 ? 33.482 32.803 75.497 1.00 58.96 95 MET B C 1
ATOM 2655 O O . MET B 1 115 ? 34.041 32.868 74.413 1.00 51.81 95 MET B O 1
ATOM 2660 N N . PRO B 1 116 ? 32.460 33.586 75.806 1.00 51.78 96 PRO B N 1
ATOM 2661 C CA . PRO B 1 116 ? 31.907 34.514 74.826 1.00 56.70 96 PRO B CA 1
ATOM 2662 C C . PRO B 1 116 ? 32.864 35.622 74.408 1.00 58.02 96 PRO B C 1
ATOM 2663 O O . PRO B 1 116 ? 33.767 35.986 75.139 1.00 49.28 96 PRO B O 1
ATOM 2667 N N . GLU B 1 117 ? 32.661 36.136 73.204 1.00 54.46 97 GLU B N 1
ATOM 2668 C CA . GLU B 1 117 ? 33.481 37.216 72.703 1.00 65.68 97 GLU B CA 1
ATOM 2669 C C . GLU B 1 117 ? 33.232 38.472 73.545 1.00 67.22 97 GLU B C 1
ATOM 2670 O O . GLU B 1 117 ? 32.102 38.838 73.777 1.00 72.19 97 GLU B O 1
ATOM 2676 N N . GLU B 1 118 ? 34.288 39.107 74.027 1.00 64.30 98 GLU B N 1
ATOM 2677 C CA . GLU B 1 118 ? 34.159 40.328 74.820 1.00 70.15 98 GLU B CA 1
ATOM 2678 C C . GLU B 1 118 ? 33.664 41.555 74.045 1.00 76.90 98 GLU B C 1
ATOM 2679 O O . GLU B 1 118 ? 32.970 42.387 74.586 1.00 72.78 98 GLU B O 1
ATOM 2685 N N . LYS B 1 119 ? 34.073 41.694 72.793 1.00 74.88 99 LYS B N 1
ATOM 2686 C CA . LYS B 1 119 ? 33.637 42.833 72.001 1.00 83.32 99 LYS B CA 1
ATOM 2687 C C . LYS B 1 119 ? 32.137 42.809 71.792 1.00 67.95 99 LYS B C 1
ATOM 2688 O O . LYS B 1 119 ? 31.569 41.761 71.581 1.00 66.18 99 LYS B O 1
ATOM 2690 N N . LEU B 1 120 ? 31.510 43.978 71.853 1.00 60.15 100 LEU B N 1
ATOM 2691 C CA . LEU B 1 120 ? 30.072 44.097 71.672 1.00 59.71 100 LEU B CA 1
ATOM 2692 C C . LEU B 1 120 ? 29.753 44.746 70.351 1.00 64.62 100 LEU B C 1
ATOM 2693 O O . LEU B 1 120 ? 30.093 45.896 70.131 1.00 71.97 100 LEU B O 1
ATOM 2698 N N . ALA B 1 121 ? 29.147 43.995 69.442 1.00 72.35 101 ALA B N 1
ATOM 2699 C CA . ALA B 1 121 ? 28.776 44.553 68.150 1.00 75.60 101 ALA B CA 1
ATOM 2700 C C . ALA B 1 121 ? 27.705 45.635 68.276 1.00 77.60 101 ALA B C 1
ATOM 2701 O O . ALA B 1 121 ? 27.790 46.682 67.642 1.00 77.25 101 ALA B O 1
ATOM 2703 N N . THR B 1 122 ? 26.697 45.367 69.099 1.00 71.13 102 THR B N 1
ATOM 2704 C CA . THR B 1 122 ? 25.599 46.306 69.311 1.00 76.53 102 THR B CA 1
ATOM 2705 C C . THR B 1 122 ? 25.233 46.465 70.783 1.00 74.51 102 THR B C 1
ATOM 2706 O O . THR B 1 122 ? 25.121 45.482 71.507 1.00 65.81 102 THR B O 1
ATOM 2710 N N . ALA B 1 123 ? 25.059 47.705 71.221 1.00 66.20 103 ALA B N 1
ATOM 2711 C CA . ALA B 1 123 ? 24.669 47.968 72.597 1.00 58.60 103 ALA B CA 1
ATOM 2712 C C . ALA B 1 123 ? 23.624 49.074 72.713 1.00 50.70 103 ALA B C 1
ATOM 2713 O O . ALA B 1 123 ? 23.946 50.157 73.177 1.00 64.32 103 ALA B O 1
ATOM 2715 N N . ARG B 1 124 ? 22.416 48.825 72.252 1.00 50.64 104 ARG B N 1
ATOM 2716 C CA . ARG B 1 124 ? 21.390 49.853 72.375 1.00 51.73 104 ARG B CA 1
ATOM 2717 C C . ARG B 1 124 ? 20.397 49.639 73.566 1.00 44.99 104 ARG B C 1
ATOM 2718 O O . ARG B 1 124 ? 19.768 50.575 74.012 1.00 46.94 104 ARG B O 1
ATOM 2726 N N . LYS B 1 125 ? 20.205 48.393 73.985 1.00 41.65 105 LYS B N 1
ATOM 2727 C CA . LYS B 1 125 ? 19.357 48.063 75.109 1.00 38.55 105 LYS B CA 1
ATOM 2728 C C . LYS B 1 125 ? 20.164 47.136 75.947 1.00 43.96 105 LYS B C 1
ATOM 2729 O O . LYS B 1 125 ? 20.277 45.999 75.635 1.00 35.23 105 LYS B O 1
ATOM 2735 N N . VAL B 1 126 ? 20.707 47.640 77.032 1.00 34.74 106 VAL B N 1
ATOM 2736 C CA . VAL B 1 126 ? 21.576 46.865 77.865 1.00 34.41 106 VAL B CA 1
ATOM 2737 C C . VAL B 1 126 ? 21.313 46.948 79.361 1.00 35.67 106 VAL B C 1
ATOM 2738 O O . VAL B 1 126 ? 20.764 47.878 79.840 1.00 33.47 106 VAL B O 1
ATOM 2742 N N . LEU B 1 127 ? 21.729 45.919 80.061 1.00 31.89 107 LEU B N 1
ATOM 2743 C CA . LEU B 1 127 ? 21.603 45.845 81.487 1.00 33.18 107 LEU B CA 1
ATOM 2744 C C . LEU B 1 127 ? 22.978 45.898 82.108 1.00 42.24 107 LEU B C 1
ATOM 2745 O O . LEU B 1 127 ? 23.819 45.100 81.820 1.00 38.04 107 LEU B O 1
ATOM 2750 N N . LEU B 1 128 ? 23.206 46.898 82.927 1.00 36.25 108 LEU B N 1
ATOM 2751 C CA . LEU B 1 128 ? 24.494 47.036 83.585 1.00 39.45 108 LEU B CA 1
ATOM 2752 C C . LEU B 1 128 ? 24.338 46.588 85.025 1.00 41.86 108 LEU B C 1
ATOM 2753 O O . LEU B 1 128 ? 23.502 47.106 85.758 1.00 43.87 108 LEU B O 1
ATOM 2758 N N . ILE B 1 129 ? 25.158 45.630 85.431 1.00 41.96 109 ILE B N 1
ATOM 2759 C CA . ILE B 1 129 ? 25.076 45.109 86.782 1.00 40.71 109 ILE B CA 1
ATOM 2760 C C . ILE B 1 129 ? 26.253 45.596 87.607 1.00 39.15 109 ILE B C 1
ATOM 2761 O O . ILE B 1 129 ? 27.407 45.346 87.272 1.00 42.85 109 ILE B O 1
ATOM 2766 N N . ASP B 1 130 ? 25.949 46.272 88.708 1.00 49.22 110 ASP B N 1
ATOM 2767 C CA . ASP B 1 130 ? 26.991 46.812 89.560 1.00 47.50 110 ASP B CA 1
ATOM 2768 C C . ASP B 1 130 ? 27.166 45.994 90.828 1.00 51.09 110 ASP B C 1
ATOM 2769 O O . ASP B 1 130 ? 26.290 45.943 91.686 1.00 57.79 110 ASP B O 1
ATOM 2774 N N . ALA B 1 131 ? 28.335 45.382 90.936 1.00 51.35 111 ALA B N 1
ATOM 2775 C CA . ALA B 1 131 ? 28.715 44.572 92.085 1.00 59.51 111 ALA B CA 1
ATOM 2776 C C . ALA B 1 131 ? 27.683 43.612 92.688 1.00 54.91 111 ALA B C 1
ATOM 2777 O O . ALA B 1 131 ? 27.597 43.515 93.908 1.00 53.25 111 ALA B O 1
ATOM 2779 N N . VAL B 1 132 ? 26.899 42.907 91.876 1.00 51.55 112 VAL B N 1
ATOM 2780 C CA . VAL B 1 132 ? 26.000 41.959 92.464 1.00 43.85 112 VAL B CA 1
ATOM 2781 C C . VAL B 1 132 ? 26.845 40.734 92.745 1.00 53.47 112 VAL B C 1
ATOM 2782 O O . VAL B 1 132 ? 27.681 40.388 91.939 1.00 53.41 112 VAL B O 1
ATOM 2786 N N . GLN B 1 133 ? 26.661 40.104 93.895 1.00 44.43 113 GLN B N 1
ATOM 2787 C CA . GLN B 1 133 ? 27.450 38.946 94.259 1.00 47.33 113 GLN B CA 1
ATOM 2788 C C . GLN B 1 133 ? 26.744 37.642 94.286 1.00 52.43 113 GLN B C 1
ATOM 2789 O O . GLN B 1 133 ? 27.349 36.623 94.169 1.00 54.64 113 GLN B O 1
ATOM 2795 N N . ASP B 1 134 ? 25.462 37.675 94.498 1.00 50.12 114 ASP B N 1
ATOM 2796 C CA . ASP B 1 134 ? 24.758 36.462 94.551 1.00 43.59 114 ASP B CA 1
ATOM 2797 C C . ASP B 1 134 ? 24.598 35.844 93.178 1.00 43.43 114 ASP B C 1
ATOM 2798 O O . ASP B 1 134 ? 24.082 36.446 92.279 1.00 38.01 114 ASP B O 1
ATOM 2803 N N . PRO B 1 135 ? 25.024 34.609 93.045 1.00 39.11 115 PRO B N 1
ATOM 2804 C CA . PRO B 1 135 ? 24.977 33.875 91.798 1.00 42.14 115 PRO B CA 1
ATOM 2805 C C . PRO B 1 135 ? 23.569 33.629 91.342 1.00 39.39 115 PRO B C 1
ATOM 2806 O O . PRO B 1 135 ? 23.340 33.667 90.173 1.00 43.31 115 PRO B O 1
ATOM 2810 N N . GLY B 1 136 ? 22.665 33.363 92.252 1.00 39.78 116 GLY B N 1
ATOM 2811 C CA . GLY B 1 136 ? 21.286 33.161 91.910 1.00 44.21 116 GLY B CA 1
ATOM 2812 C C . GLY B 1 136 ? 20.692 34.417 91.316 1.00 44.69 116 GLY B C 1
ATOM 2813 O O . GLY B 1 136 ? 20.019 34.351 90.349 1.00 47.92 116 GLY B O 1
ATOM 2814 N N . ASN B 1 137 ? 20.962 35.551 91.934 1.00 45.25 117 ASN B N 1
ATOM 2815 C CA . ASN B 1 137 ? 20.467 36.843 91.455 1.00 40.88 117 ASN B CA 1
ATOM 2816 C C . ASN B 1 137 ? 21.040 37.126 90.069 1.00 39.69 117 ASN B C 1
ATOM 2817 O O . ASN B 1 137 ? 20.350 37.532 89.149 1.00 32.01 117 ASN B O 1
ATOM 2822 N N . LEU B 1 138 ? 22.320 36.902 89.939 1.00 37.04 118 LEU B N 1
ATOM 2823 C CA . LEU B 1 138 ? 22.972 37.161 88.684 1.00 35.81 118 LEU B CA 1
ATOM 2824 C C . LEU B 1 138 ? 22.379 36.327 87.589 1.00 34.98 118 LEU B C 1
ATOM 2825 O O . LEU B 1 138 ? 22.152 36.790 86.517 1.00 35.86 118 LEU B O 1
ATOM 2830 N N . GLY B 1 139 ? 22.118 35.085 87.893 1.00 33.83 119 GLY B N 1
ATOM 2831 C CA . GLY B 1 139 ? 21.543 34.201 86.936 1.00 32.63 119 GLY B CA 1
ATOM 2832 C C . GLY B 1 139 ? 20.168 34.634 86.511 1.00 36.13 119 GLY B C 1
ATOM 2833 O O . GLY B 1 139 ? 19.822 34.580 85.374 1.00 32.16 119 GLY B O 1
ATOM 2834 N N . THR B 1 140 ? 19.389 35.067 87.471 1.00 30.15 120 THR B N 1
ATOM 2835 C CA . THR B 1 140 ? 18.059 35.526 87.206 1.00 30.04 120 THR B CA 1
ATOM 2836 C C . THR B 1 140 ? 18.092 36.752 86.317 1.00 28.17 120 THR B C 1
ATOM 2837 O O . THR B 1 140 ? 17.342 36.859 85.423 1.00 35.94 120 THR B O 1
ATOM 2841 N N . MET B 1 141 ? 19.000 37.653 86.568 1.00 34.17 121 MET B N 1
ATOM 2842 C CA . MET B 1 141 ? 19.117 38.833 85.785 1.00 30.28 121 MET B CA 1
ATOM 2843 C C . MET B 1 141 ? 19.474 38.481 84.322 1.00 38.37 121 MET B C 1
ATOM 2844 O O . MET B 1 141 ? 18.951 39.051 83.405 1.00 32.97 121 MET B O 1
ATOM 2849 N N . ILE B 1 142 ? 20.370 37.527 84.134 1.00 32.62 122 ILE B N 1
ATOM 2850 C CA . ILE B 1 142 ? 20.772 37.124 82.807 1.00 28.76 122 ILE B CA 1
ATOM 2851 C C . ILE B 1 142 ? 19.621 36.519 82.027 1.00 26.61 122 ILE B C 1
ATOM 2852 O O . ILE B 1 142 ? 19.345 36.909 80.957 1.00 32.31 122 ILE B O 1
ATOM 2857 N N A ARG B 1 143 ? 18.852 35.700 82.701 0.51 27.09 123 ARG B N 1
ATOM 2858 N N B ARG B 1 143 ? 18.851 35.686 82.695 0.49 27.86 123 ARG B N 1
ATOM 2859 C CA A ARG B 1 143 ? 17.718 35.026 82.123 0.51 32.75 123 ARG B CA 1
ATOM 2860 C CA B ARG B 1 143 ? 17.712 35.044 82.082 0.49 31.75 123 ARG B CA 1
ATOM 2861 C C A ARG B 1 143 ? 16.644 36.055 81.737 0.51 30.98 123 ARG B C 1
ATOM 2862 C C B ARG B 1 143 ? 16.662 36.086 81.705 0.49 31.34 123 ARG B C 1
ATOM 2863 O O A ARG B 1 143 ? 16.089 36.017 80.664 0.51 30.70 123 ARG B O 1
ATOM 2864 O O B ARG B 1 143 ? 16.061 36.027 80.658 0.49 29.17 123 ARG B O 1
ATOM 2879 N N . THR B 1 144 ? 16.460 37.038 82.598 1.00 31.07 124 THR B N 1
ATOM 2880 C CA . THR B 1 144 ? 15.496 38.080 82.382 1.00 34.69 124 THR B CA 1
ATOM 2881 C C . THR B 1 144 ? 15.883 38.967 81.208 1.00 34.39 124 THR B C 1
ATOM 2882 O O . THR B 1 144 ? 15.088 39.288 80.398 1.00 29.76 124 THR B O 1
ATOM 2886 N N . ALA B 1 145 ? 17.150 39.287 81.113 1.00 28.57 125 ALA B N 1
ATOM 2887 C CA . ALA B 1 145 ? 17.650 40.079 80.030 1.00 30.76 125 ALA B CA 1
ATOM 2888 C C . ALA B 1 145 ? 17.455 39.357 78.701 1.00 31.41 125 ALA B C 1
ATOM 2889 O O . ALA B 1 145 ? 17.137 39.964 77.734 1.00 33.82 125 ALA B O 1
ATOM 2891 N N . ASP B 1 146 ? 17.672 38.066 78.683 1.00 28.74 126 ASP B N 1
ATOM 2892 C CA . ASP B 1 146 ? 17.461 37.266 77.512 1.00 29.16 126 ASP B CA 1
ATOM 2893 C C . ASP B 1 146 ? 15.985 37.308 77.132 1.00 32.69 126 ASP B C 1
ATOM 2894 O O . ASP B 1 146 ? 15.669 37.638 76.053 1.00 33.95 126 ASP B O 1
ATOM 2899 N N . ALA B 1 147 ? 15.098 37.114 78.083 1.00 31.03 127 ALA B N 1
ATOM 2900 C CA . ALA B 1 147 ? 13.685 37.104 77.808 1.00 29.40 127 ALA B CA 1
ATOM 2901 C C . ALA B 1 147 ? 13.183 38.438 77.262 1.00 25.70 127 ALA B C 1
ATOM 2902 O O . ALA B 1 147 ? 12.369 38.479 76.402 1.00 30.30 127 ALA B O 1
ATOM 2904 N N . ALA B 1 148 ? 13.700 39.517 77.796 1.00 29.78 128 ALA B N 1
ATOM 2905 C CA . ALA B 1 148 ? 13.320 40.836 77.379 1.00 33.82 128 ALA B CA 1
ATOM 2906 C C . ALA B 1 148 ? 13.951 41.233 76.063 1.00 35.21 128 ALA B C 1
ATOM 2907 O O . ALA B 1 148 ? 13.683 42.279 75.579 1.00 33.90 128 ALA B O 1
ATOM 2909 N N . GLY B 1 149 ? 14.824 40.396 75.528 1.00 34.59 129 GLY B N 1
ATOM 2910 C CA . GLY B 1 149 ? 15.469 40.687 74.260 1.00 39.13 129 GLY B CA 1
ATOM 2911 C C . GLY B 1 149 ? 16.477 41.816 74.291 1.00 36.55 129 GLY B C 1
ATOM 2912 O O . GLY B 1 149 ? 16.569 42.583 73.322 1.00 37.23 129 GLY B O 1
ATOM 2913 N N . LEU B 1 150 ? 17.227 41.960 75.357 1.00 30.64 130 LEU B N 1
ATOM 2914 C CA . LEU B 1 150 ? 18.224 43.000 75.421 1.00 35.54 130 LEU B CA 1
ATOM 2915 C C . LEU B 1 150 ? 19.451 42.656 74.590 1.00 35.94 130 LEU B C 1
ATOM 2916 O O . LEU B 1 150 ? 19.676 41.541 74.274 1.00 37.22 130 LEU B O 1
ATOM 2921 N N . ASP B 1 151 ? 20.213 43.652 74.219 1.00 36.00 131 ASP B N 1
ATOM 2922 C CA . ASP B 1 151 ? 21.425 43.456 73.462 1.00 36.06 131 ASP B CA 1
ATOM 2923 C C . ASP B 1 151 ? 22.542 42.757 74.202 1.00 38.83 131 ASP B C 1
ATOM 2924 O O . ASP B 1 151 ? 23.210 41.960 73.629 1.00 36.15 131 ASP B O 1
ATOM 2929 N N . ALA B 1 152 ? 22.740 43.090 75.468 1.00 33.61 132 ALA B N 1
ATOM 2930 C CA . ALA B 1 152 ? 23.788 42.501 76.270 1.00 32.57 132 ALA B CA 1
ATOM 2931 C C . ALA B 1 152 ? 23.590 42.693 77.741 1.00 39.01 132 ALA B C 1
ATOM 2932 O O . ALA B 1 152 ? 22.790 43.465 78.155 1.00 35.03 132 ALA B O 1
ATOM 2934 N N . VAL B 1 153 ? 24.377 41.977 78.507 1.00 35.60 133 VAL B N 1
ATOM 2935 C CA . VAL B 1 153 ? 24.388 42.119 79.948 1.00 37.29 133 VAL B CA 1
ATOM 2936 C C . VAL B 1 153 ? 25.829 42.465 80.279 1.00 42.76 133 VAL B C 1
ATOM 2937 O O . VAL B 1 153 ? 26.737 41.693 79.983 1.00 41.39 133 VAL B O 1
ATOM 2941 N N . VAL B 1 154 ? 26.044 43.629 80.878 1.00 39.34 134 VAL B N 1
ATOM 2942 C CA . VAL B 1 154 ? 27.394 44.061 81.208 1.00 35.77 134 VAL B CA 1
ATOM 2943 C C . VAL B 1 154 ? 27.647 43.968 82.700 1.00 42.30 134 VAL B C 1
ATOM 2944 O O . VAL B 1 154 ? 26.883 44.496 83.502 1.00 48.41 134 VAL B O 1
ATOM 2948 N N . LEU B 1 155 ? 28.736 43.305 83.068 1.00 39.69 135 LEU B N 1
ATOM 2949 C CA . LEU B 1 155 ? 29.070 43.138 84.470 1.00 44.49 135 LEU B CA 1
ATOM 2950 C C . LEU B 1 155 ? 30.170 44.099 84.889 1.00 49.92 135 LEU B C 1
ATOM 2951 O O . LEU B 1 155 ? 31.267 44.095 84.336 1.00 50.53 135 LEU B O 1
ATOM 2956 N N . GLY B 1 156 ? 29.851 44.927 85.875 1.00 57.49 136 GLY B N 1
ATOM 2957 C CA . GLY B 1 156 ? 30.773 45.904 86.414 1.00 50.56 136 GLY B CA 1
ATOM 2958 C C . GLY B 1 156 ? 31.829 45.273 87.292 1.00 54.07 136 GLY B C 1
ATOM 2959 O O . GLY B 1 156 ? 31.647 44.162 87.779 1.00 50.69 136 GLY B O 1
ATOM 2960 N N . ASP B 1 157 ? 32.943 45.973 87.474 1.00 57.77 137 ASP B N 1
ATOM 2961 C CA . ASP B 1 157 ? 34.027 45.484 88.316 1.00 58.49 137 ASP B CA 1
ATOM 2962 C C . ASP B 1 157 ? 33.498 45.129 89.697 1.00 53.39 137 ASP B C 1
ATOM 2963 O O . ASP B 1 157 ? 32.761 45.898 90.307 1.00 63.48 137 ASP B O 1
ATOM 2968 N N . GLY B 1 158 ? 33.823 43.968 90.193 1.00 66.52 138 GLY B N 1
ATOM 2969 C CA . GLY B 1 158 ? 33.335 43.600 91.491 1.00 67.36 138 GLY B CA 1
ATOM 2970 C C . GLY B 1 158 ? 32.155 42.679 91.486 1.00 67.51 138 GLY B C 1
ATOM 2971 O O . GLY B 1 158 ? 31.815 42.156 92.482 1.00 63.43 138 GLY B O 1
ATOM 2972 N N . THR B 1 159 ? 31.523 42.510 90.338 1.00 69.17 139 THR B N 1
ATOM 2973 C CA . THR B 1 159 ? 30.363 41.644 90.242 1.00 63.62 139 THR B CA 1
ATOM 2974 C C . THR B 1 159 ? 30.842 40.210 90.268 1.00 49.51 139 THR B C 1
ATOM 2975 O O . THR B 1 159 ? 31.925 39.919 89.793 1.00 61.08 139 THR B O 1
ATOM 2979 N N . ALA B 1 160 ? 30.027 39.293 90.779 1.00 54.12 140 ALA B N 1
ATOM 2980 C CA . ALA B 1 160 ? 30.379 37.898 90.807 1.00 61.63 140 ALA B CA 1
ATOM 2981 C C . ALA B 1 160 ? 30.535 37.283 89.435 1.00 50.03 140 ALA B C 1
ATOM 2982 O O . ALA B 1 160 ? 29.978 37.722 88.472 1.00 51.24 140 ALA B O 1
ATOM 2984 N N . ASP B 1 161 ? 31.336 36.231 89.366 1.00 51.48 141 ASP B N 1
ATOM 2985 C CA . ASP B 1 161 ? 31.577 35.555 88.103 1.00 49.07 141 ASP B CA 1
ATOM 2986 C C . ASP B 1 161 ? 30.309 34.930 87.546 1.00 42.12 141 ASP B C 1
ATOM 2987 O O . ASP B 1 161 ? 29.635 34.189 88.220 1.00 58.11 141 ASP B O 1
ATOM 2992 N N . ALA B 1 162 ? 30.019 35.227 86.292 1.00 49.60 142 ALA B N 1
ATOM 2993 C CA . ALA B 1 162 ? 28.832 34.758 85.617 1.00 51.00 142 ALA B CA 1
ATOM 2994 C C . ALA B 1 162 ? 28.932 33.331 85.211 1.00 50.44 142 ALA B C 1
ATOM 2995 O O . ALA B 1 162 ? 27.965 32.673 84.993 1.00 38.26 142 ALA B O 1
ATOM 2997 N N . PHE B 1 163 ? 30.152 32.838 85.150 1.00 43.29 143 PHE B N 1
ATOM 2998 C CA . PHE B 1 163 ? 30.386 31.482 84.724 1.00 46.61 143 PHE B CA 1
ATOM 2999 C C . PHE B 1 163 ? 30.608 30.432 85.776 1.00 51.41 143 PHE B C 1
ATOM 3000 O O . PHE B 1 163 ? 31.091 29.372 85.490 1.00 50.65 143 PHE B O 1
ATOM 3008 N N . ASN B 1 164 ? 30.199 30.719 86.990 1.00 45.24 144 ASN B N 1
ATOM 3009 C CA . ASN B 1 164 ? 30.247 29.715 88.016 1.00 50.77 144 ASN B CA 1
ATOM 3010 C C . ASN B 1 164 ? 29.059 28.825 87.834 1.00 49.82 144 ASN B C 1
ATOM 3011 O O . ASN B 1 164 ? 28.071 29.190 87.278 1.00 47.65 144 ASN B O 1
ATOM 3016 N N . GLY B 1 165 ? 29.159 27.618 88.375 1.00 54.06 145 GLY B N 1
ATOM 3017 C CA . GLY B 1 165 ? 28.086 26.646 88.265 1.00 52.15 145 GLY B CA 1
ATOM 3018 C C . GLY B 1 165 ? 26.697 27.089 88.693 1.00 47.61 145 GLY B C 1
ATOM 3019 O O . GLY B 1 165 ? 25.690 26.738 88.077 1.00 45.26 145 GLY B O 1
ATOM 3020 N N . LYS B 1 166 ? 26.627 27.849 89.775 1.00 49.52 146 LYS B N 1
ATOM 3021 C CA . LYS B 1 166 ? 25.349 28.287 90.274 1.00 51.58 146 LYS B CA 1
ATOM 3022 C C . LYS B 1 166 ? 24.655 29.247 89.318 1.00 48.96 146 LYS B C 1
ATOM 3023 O O . LYS B 1 166 ? 23.512 29.087 89.031 1.00 46.81 146 LYS B O 1
ATOM 3029 N N . THR B 1 167 ? 25.390 30.220 88.809 1.00 37.36 147 THR B N 1
ATOM 3030 C CA . THR B 1 167 ? 24.827 31.182 87.879 1.00 32.95 147 THR B CA 1
ATOM 3031 C C . THR B 1 167 ? 24.417 30.507 86.573 1.00 38.53 147 THR B C 1
ATOM 3032 O O . THR B 1 167 ? 23.367 30.791 86.028 1.00 34.33 147 THR B O 1
ATOM 3036 N N . LEU B 1 168 ? 25.242 29.587 86.093 1.00 40.47 148 LEU B N 1
ATOM 3037 C CA . LEU B 1 168 ? 24.945 28.882 84.863 1.00 37.18 148 LEU B CA 1
ATOM 3038 C C . LEU B 1 168 ? 23.664 28.080 84.992 1.00 45.38 148 LEU B C 1
ATOM 3039 O O . LEU B 1 168 ? 22.857 28.053 84.084 1.00 40.93 148 LEU B O 1
ATOM 3044 N N . ARG B 1 169 ? 23.474 27.450 86.134 1.00 43.82 149 ARG B N 1
ATOM 3045 C CA . ARG B 1 169 ? 22.280 26.686 86.380 1.00 43.72 149 ARG B CA 1
ATOM 3046 C C . ARG B 1 169 ? 21.092 27.607 86.487 1.00 39.93 149 ARG B C 1
ATOM 3047 O O . ARG B 1 169 ? 20.070 27.350 85.959 1.00 42.45 149 ARG B O 1
ATOM 3055 N N . SER B 1 170 ? 21.275 28.693 87.192 1.00 37.26 150 SER B N 1
ATOM 3056 C CA . SER B 1 170 ? 20.224 29.650 87.438 1.00 37.40 150 SER B CA 1
ATOM 3057 C C . SER B 1 170 ? 19.693 30.287 86.179 1.00 53.66 150 SER B C 1
ATOM 3058 O O . SER B 1 170 ? 18.531 30.450 86.035 1.00 41.69 150 SER B O 1
ATOM 3061 N N . ALA B 1 171 ? 20.583 30.600 85.263 1.00 40.74 151 ALA B N 1
ATOM 3062 C CA . ALA B 1 171 ? 20.254 31.221 84.003 1.00 37.40 151 ALA B CA 1
ATOM 3063 C C . ALA B 1 171 ? 19.580 30.339 82.974 1.00 38.49 151 ALA B C 1
ATOM 3064 O O . ALA B 1 171 ? 19.161 30.808 81.973 1.00 37.06 151 ALA B O 1
ATOM 3066 N N . GLN B 1 172 ? 19.609 29.043 83.194 1.00 39.38 152 GLN B N 1
ATOM 3067 C CA . GLN B 1 172 ? 18.953 28.071 82.355 1.00 46.51 152 GLN B CA 1
ATOM 3068 C C . GLN B 1 172 ? 19.311 28.115 80.889 1.00 45.07 152 GLN B C 1
ATOM 3069 O O . GLN B 1 172 ? 18.504 27.865 80.078 1.00 43.12 152 GLN B O 1
ATOM 3075 N N . GLY B 1 173 ? 20.551 28.356 80.568 1.00 41.62 153 GLY B N 1
ATOM 3076 C CA . GLY B 1 173 ? 20.948 28.405 79.191 1.00 35.36 153 GLY B CA 1
ATOM 3077 C C . GLY B 1 173 ? 20.979 29.752 78.545 1.00 33.98 153 GLY B C 1
ATOM 3078 O O . GLY B 1 173 ? 21.423 29.880 77.459 1.00 38.29 153 GLY B O 1
ATOM 3079 N N . SER B 1 174 ? 20.620 30.782 79.276 1.00 33.80 154 SER B N 1
ATOM 3080 C CA . SER B 1 174 ? 20.619 32.126 78.743 1.00 34.01 154 SER B CA 1
ATOM 3081 C C . SER B 1 174 ? 21.947 32.670 78.312 1.00 33.77 154 SER B C 1
ATOM 3082 O O . SER B 1 174 ? 21.987 33.541 77.522 1.00 32.91 154 SER B O 1
ATOM 3085 N N . HIS B 1 175 ? 23.020 32.218 78.933 1.00 33.68 155 HIS B N 1
ATOM 3086 C CA . HIS B 1 175 ? 24.347 32.596 78.550 1.00 33.12 155 HIS B CA 1
ATOM 3087 C C . HIS B 1 175 ? 24.608 32.395 77.050 1.00 35.78 155 HIS B C 1
ATOM 3088 O O . HIS B 1 175 ? 25.359 33.112 76.504 1.00 36.56 155 HIS B O 1
ATOM 3095 N N . PHE B 1 176 ? 24.018 31.391 76.424 1.00 33.65 156 PHE B N 1
ATOM 3096 C CA . PHE B 1 176 ? 24.186 31.185 74.998 1.00 33.18 156 PHE B CA 1
ATOM 3097 C C . PHE B 1 176 ? 23.184 31.969 74.146 1.00 36.59 156 PHE B C 1
ATOM 3098 O O . PHE B 1 176 ? 23.170 31.825 72.928 1.00 41.66 156 PHE B O 1
ATOM 3106 N N . HIS B 1 177 ? 22.346 32.792 74.774 1.00 34.93 157 HIS B N 1
ATOM 3107 C CA . HIS B 1 177 ? 21.379 33.577 74.025 1.00 36.33 157 HIS B CA 1
ATOM 3108 C C . HIS B 1 177 ? 21.700 35.053 73.997 1.00 40.44 157 HIS B C 1
ATOM 3109 O O . HIS B 1 177 ? 21.270 35.773 73.118 1.00 45.11 157 HIS B O 1
ATOM 3116 N N . ILE B 1 178 ? 22.474 35.501 74.961 1.00 35.70 158 ILE B N 1
ATOM 3117 C CA . ILE B 1 178 ? 22.757 36.930 75.076 1.00 35.47 158 ILE B CA 1
ATOM 3118 C C . ILE B 1 178 ? 24.225 37.114 75.460 1.00 38.36 158 ILE B C 1
ATOM 3119 O O . ILE B 1 178 ? 24.780 36.279 76.192 1.00 38.43 158 ILE B O 1
ATOM 3124 N N . PRO B 1 179 ? 24.864 38.165 74.950 1.00 37.34 159 PRO B N 1
ATOM 3125 C CA . PRO B 1 179 ? 26.258 38.411 75.313 1.00 38.33 159 PRO B CA 1
ATOM 3126 C C . PRO B 1 179 ? 26.400 38.870 76.760 1.00 46.36 159 PRO B C 1
ATOM 3127 O O . PRO B 1 179 ? 25.783 39.857 77.150 1.00 40.44 159 PRO B O 1
ATOM 3131 N N . VAL B 1 180 ? 27.163 38.154 77.566 1.00 36.52 160 VAL B N 1
ATOM 3132 C CA . VAL B 1 180 ? 27.391 38.519 78.946 1.00 39.63 160 VAL B CA 1
ATOM 3133 C C . VAL B 1 180 ? 28.849 38.886 79.063 1.00 47.41 160 VAL B C 1
ATOM 3134 O O . VAL B 1 180 ? 29.677 38.036 79.070 1.00 48.41 160 VAL B O 1
ATOM 3138 N N . VAL B 1 181 ? 29.149 40.170 79.120 1.00 38.82 161 VAL B N 1
ATOM 3139 C CA . VAL B 1 181 ? 30.523 40.618 79.148 1.00 42.14 161 VAL B CA 1
ATOM 3140 C C . VAL B 1 181 ? 30.871 41.491 80.335 1.00 51.57 161 VAL B C 1
ATOM 3141 O O . VAL B 1 181 ? 30.015 41.881 81.091 1.00 53.27 161 VAL B O 1
ATOM 3145 N N . ARG B 1 182 ? 32.147 41.807 80.468 1.00 45.26 162 ARG B N 1
ATOM 3146 C CA . ARG B 1 182 ? 32.595 42.631 81.568 1.00 48.45 162 ARG B CA 1
ATOM 3147 C C . ARG B 1 182 ? 33.184 43.947 81.104 1.00 50.63 162 ARG B C 1
ATOM 3148 O O . ARG B 1 182 ? 33.931 44.005 80.137 1.00 44.69 162 ARG B O 1
ATOM 3156 N N . ARG B 1 183 ? 32.797 45.015 81.787 1.00 53.16 163 ARG B N 1
ATOM 3157 C CA . ARG B 1 183 ? 33.282 46.345 81.496 1.00 61.83 163 ARG B CA 1
ATOM 3158 C C . ARG B 1 183 ? 33.432 47.126 82.767 1.00 66.17 163 ARG B C 1
ATOM 3159 O O . ARG B 1 183 ? 32.911 46.741 83.778 1.00 59.56 163 ARG B O 1
ATOM 3167 N N . ASN B 1 184 ? 34.176 48.219 82.711 1.00 57.75 164 ASN B N 1
ATOM 3168 C CA . ASN B 1 184 ? 34.294 49.077 83.872 1.00 59.28 164 ASN B CA 1
ATOM 3169 C C . ASN B 1 184 ? 33.091 49.980 83.697 1.00 53.29 164 ASN B C 1
ATOM 3170 O O . ASN B 1 184 ? 33.008 50.722 82.724 1.00 61.54 164 ASN B O 1
ATOM 3175 N N . LEU B 1 185 ? 32.168 49.932 84.647 1.00 52.47 165 LEU B N 1
ATOM 3176 C CA . LEU B 1 185 ? 30.932 50.701 84.538 1.00 49.52 165 LEU B CA 1
ATOM 3177 C C . LEU B 1 185 ? 31.086 52.194 84.283 1.00 53.29 165 LEU B C 1
ATOM 3178 O O . LEU B 1 185 ? 30.461 52.720 83.369 1.00 55.78 165 LEU B O 1
ATOM 3183 N N . PRO B 1 186 ? 31.904 52.879 85.094 1.00 58.12 166 PRO B N 1
ATOM 3184 C CA . PRO B 1 186 ? 32.114 54.320 84.919 1.00 62.47 166 PRO B CA 1
ATOM 3185 C C . PRO B 1 186 ? 32.525 54.656 83.491 1.00 63.94 166 PRO B C 1
ATOM 3186 O O . PRO B 1 186 ? 31.879 55.477 82.847 1.00 63.86 166 PRO B O 1
ATOM 3190 N N . SER B 1 187 ? 33.587 54.026 83.006 1.00 63.92 167 SER B N 1
ATOM 3191 C CA . SER B 1 187 ? 34.044 54.264 81.644 1.00 71.35 167 SER B CA 1
ATOM 3192 C C . SER B 1 187 ? 33.014 53.818 80.606 1.00 59.62 167 SER B C 1
ATOM 3193 O O . SER B 1 187 ? 32.772 54.519 79.627 1.00 59.97 167 SER B O 1
ATOM 3196 N N . TYR B 1 188 ? 32.393 52.666 80.835 1.00 54.11 168 TYR B N 1
ATOM 3197 C CA . TYR B 1 188 ? 31.405 52.144 79.893 1.00 57.21 168 TYR B CA 1
ATOM 3198 C C . TYR B 1 188 ? 30.198 53.059 79.759 1.00 60.60 168 TYR B C 1
ATOM 3199 O O . TYR B 1 188 ? 29.659 53.231 78.668 1.00 48.70 168 TYR B O 1
ATOM 3208 N N . VAL B 1 189 ? 29.767 53.646 80.871 1.00 55.52 169 VAL B N 1
ATOM 3209 C CA . VAL B 1 189 ? 28.635 54.564 80.840 1.00 51.42 169 VAL B CA 1
ATOM 3210 C C . VAL B 1 189 ? 28.974 55.771 79.970 1.00 54.92 169 VAL B C 1
ATOM 3211 O O . VAL B 1 189 ? 28.147 56.232 79.191 1.00 54.17 169 VAL B O 1
ATOM 3215 N N . ASP B 1 190 ? 30.197 56.277 80.106 1.00 54.37 170 ASP B N 1
ATOM 3216 C CA . ASP B 1 190 ? 30.646 57.395 79.297 1.00 59.06 170 ASP B CA 1
ATOM 3217 C C . ASP B 1 190 ? 30.541 57.005 77.827 1.00 65.56 170 ASP B C 1
ATOM 3218 O O . ASP B 1 190 ? 30.064 57.787 77.010 1.00 59.66 170 ASP B O 1
ATOM 3223 N N . GLU B 1 191 ? 30.975 55.793 77.487 1.00 57.55 171 GLU B N 1
ATOM 3224 C CA . GLU B 1 191 ? 30.878 55.361 76.124 1.00 60.87 171 GLU B CA 1
ATOM 3225 C C . GLU B 1 191 ? 29.458 55.318 75.672 1.00 53.45 171 GLU B C 1
ATOM 3226 O O . GLU B 1 191 ? 29.148 55.762 74.608 1.00 54.92 171 GLU B O 1
ATOM 3232 N N . LEU B 1 192 ? 28.572 54.797 76.503 1.00 51.33 172 LEU B N 1
ATOM 3233 C CA . LEU B 1 192 ? 27.184 54.708 76.127 1.00 47.67 172 LEU B CA 1
ATOM 3234 C C . LEU B 1 192 ? 26.573 56.063 75.920 1.00 60.91 172 LEU B C 1
ATOM 3235 O O . LEU B 1 192 ? 25.832 56.260 75.009 1.00 58.29 172 LEU B O 1
ATOM 3240 N N . LYS B 1 193 ? 26.884 57.004 76.781 1.00 57.72 173 LYS B N 1
ATOM 3241 C CA . LYS B 1 193 ? 26.332 58.331 76.619 1.00 57.73 173 LYS B CA 1
ATOM 3242 C C . LYS B 1 193 ? 26.791 58.942 75.300 1.00 59.98 173 LYS B C 1
ATOM 3243 O O . LYS B 1 193 ? 26.028 59.509 74.573 1.00 58.98 173 LYS B O 1
ATOM 3249 N N . ALA B 1 194 ? 28.067 58.779 75.023 1.00 60.31 174 ALA B N 1
ATOM 3250 C CA . ALA B 1 194 ? 28.666 59.281 73.796 1.00 62.47 174 ALA B CA 1
ATOM 3251 C C . ALA B 1 194 ? 27.915 58.803 72.578 1.00 71.88 174 ALA B C 1
ATOM 3252 O O . ALA B 1 194 ? 27.771 59.520 71.630 1.00 72.42 174 ALA B O 1
ATOM 3254 N N . GLU B 1 195 ? 27.365 57.606 72.655 1.00 57.70 175 GLU B N 1
ATOM 3255 C CA . GLU B 1 195 ? 26.612 57.009 71.571 1.00 67.25 175 GLU B CA 1
ATOM 3256 C C . GLU B 1 195 ? 25.148 57.373 71.570 1.00 71.63 175 GLU B C 1
ATOM 3257 O O . GLU B 1 195 ? 24.405 56.869 70.778 1.00 59.87 175 GLU B O 1
ATOM 3263 N N . GLY B 1 196 ? 24.720 58.214 72.486 1.00 67.75 176 GLY B N 1
ATOM 3264 C CA . GLY B 1 196 ? 23.329 58.588 72.522 1.00 61.77 176 GLY B CA 1
ATOM 3265 C C . GLY B 1 196 ? 22.380 57.676 73.275 1.00 59.14 176 GLY B C 1
ATOM 3266 O O . GLY B 1 196 ? 21.187 57.809 73.185 1.00 58.87 176 GLY B O 1
ATOM 3267 N N . VAL B 1 197 ? 22.975 56.772 74.018 1.00 47.27 177 VAL B N 1
ATOM 3268 C CA . VAL B 1 197 ? 22.157 55.832 74.743 1.00 48.30 177 VAL B CA 1
ATOM 3269 C C . VAL B 1 197 ? 21.774 56.411 76.105 1.00 53.43 177 VAL B C 1
ATOM 3270 O O . VAL B 1 197 ? 22.630 56.800 76.840 1.00 51.90 177 VAL B O 1
ATOM 3274 N N . LYS B 1 198 ? 20.490 56.480 76.409 1.00 49.17 178 LYS B N 1
ATOM 3275 C CA . LYS B 1 198 ? 20.052 57.009 77.694 1.00 50.48 178 LYS B CA 1
ATOM 3276 C C . LYS B 1 198 ? 20.368 56.058 78.843 1.00 49.01 178 LYS B C 1
ATOM 3277 O O . LYS B 1 198 ? 20.062 54.891 78.784 1.00 40.32 178 LYS B O 1
ATOM 3283 N N . VAL B 1 199 ? 20.974 56.585 79.892 1.00 43.48 179 VAL B N 1
ATOM 3284 C CA . VAL B 1 199 ? 21.366 55.789 81.032 1.00 44.20 179 VAL B CA 1
ATOM 3285 C C . VAL B 1 199 ? 20.482 55.997 82.256 1.00 45.90 179 VAL B C 1
ATOM 3286 O O . VAL B 1 199 ? 20.359 57.098 82.755 1.00 47.46 179 VAL B O 1
ATOM 3290 N N . TYR B 1 200 ? 19.881 54.911 82.726 1.00 37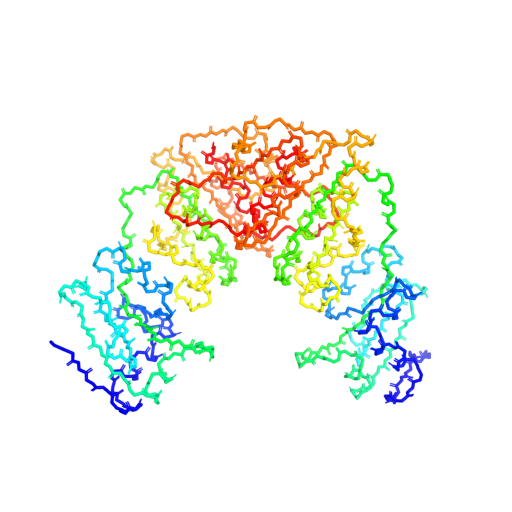.11 180 TYR B N 1
ATOM 3291 C CA . TYR B 1 200 ? 18.997 54.939 83.879 1.00 41.59 180 TYR B CA 1
ATOM 3292 C C . TYR B 1 200 ? 19.630 54.280 85.091 1.00 41.70 180 TYR B C 1
ATOM 3293 O O . TYR B 1 200 ? 20.266 53.249 84.988 1.00 38.78 180 TYR B O 1
ATOM 3302 N N . GLY B 1 201 ? 19.411 54.879 86.250 1.00 42.21 181 GLY B N 1
ATOM 3303 C CA . GLY B 1 201 ? 19.938 54.365 87.490 1.00 40.49 181 GLY B CA 1
ATOM 3304 C C . GLY B 1 201 ? 18.791 53.903 88.356 1.00 41.07 181 GLY B C 1
ATOM 3305 O O . GLY B 1 201 ? 17.784 54.577 88.464 1.00 44.23 181 GLY B O 1
ATOM 3306 N N . THR B 1 202 ? 18.935 52.735 88.954 1.00 36.23 182 THR B N 1
ATOM 3307 C CA . THR B 1 202 ? 17.889 52.211 89.800 1.00 33.12 182 THR B CA 1
ATOM 3308 C C . THR B 1 202 ? 18.133 52.791 91.175 1.00 40.90 182 THR B C 1
ATOM 3309 O O . THR B 1 202 ? 18.987 52.294 91.874 1.00 42.33 182 THR B O 1
ATOM 3313 N N . ALA B 1 203 ? 17.348 53.807 91.549 1.00 45.00 183 ALA B N 1
ATOM 3314 C CA . ALA B 1 203 ? 17.473 54.509 92.834 1.00 44.10 183 ALA B CA 1
ATOM 3315 C C . ALA B 1 203 ? 16.324 55.456 93.170 1.00 66.58 183 ALA B C 1
ATOM 3316 O O . ALA B 1 203 ? 15.613 55.939 92.296 1.00 63.69 183 ALA B O 1
ATOM 3318 N N . LEU B 1 204 ? 16.177 55.718 94.464 1.00 81.52 184 LEU B N 1
ATOM 3319 C CA . LEU B 1 204 ? 15.212 56.677 94.996 1.00 66.26 184 LEU B CA 1
ATOM 3320 C C . LEU B 1 204 ? 15.618 58.125 94.773 1.00 62.50 184 LEU B C 1
ATOM 3321 O O . LEU B 1 204 ? 14.819 58.915 94.330 1.00 58.42 184 LEU B O 1
ATOM 3326 N N . GLN B 1 205 ? 16.887 58.442 94.998 1.00 57.86 185 GLN B N 1
ATOM 3327 C CA . GLN B 1 205 ? 17.332 59.823 94.909 1.00 74.37 185 GLN B CA 1
ATOM 3328 C C . GLN B 1 205 ? 17.115 60.363 93.512 1.00 82.67 185 GLN B C 1
ATOM 3329 O O . GLN B 1 205 ? 17.569 59.786 92.542 1.00 77.85 185 GLN B O 1
ATOM 3331 N N . ASN B 1 206 ? 16.360 61.466 93.430 1.00 72.73 186 ASN B N 1
ATOM 3332 C CA . ASN B 1 206 ? 15.945 62.150 92.186 1.00 71.76 186 ASN B CA 1
ATOM 3333 C C . ASN B 1 206 ? 15.221 61.209 91.230 1.00 86.49 186 ASN B C 1
ATOM 3334 O O . ASN B 1 206 ? 15.286 61.398 90.031 1.00 96.95 186 ASN B O 1
ATOM 3339 N N . GLY B 1 207 ? 14.681 60.126 91.759 1.00 78.83 187 GLY B N 1
ATOM 3340 C CA . GLY B 1 207 ? 14.052 59.159 90.902 1.00 48.71 187 GLY B CA 1
ATOM 3341 C C . GLY B 1 207 ? 12.576 59.109 91.064 1.00 63.70 187 GLY B C 1
ATOM 3342 O O . GLY B 1 207 ? 12.063 59.406 92.105 1.00 54.06 187 GLY B O 1
ATOM 3343 N N . ALA B 1 208 ? 11.873 58.765 90.015 1.00 47.47 188 ALA B N 1
ATOM 3344 C CA . ALA B 1 208 ? 10.449 58.651 90.171 1.00 56.07 188 ALA B CA 1
ATOM 3345 C C . ALA B 1 208 ? 10.092 57.191 90.171 1.00 51.87 188 ALA B C 1
ATOM 3346 O O . ALA B 1 208 ? 10.904 56.331 89.846 1.00 52.94 188 ALA B O 1
ATOM 3348 N N . PRO B 1 209 ? 8.831 56.902 90.481 1.00 46.88 189 PRO B N 1
ATOM 3349 C CA . PRO B 1 209 ? 8.330 55.541 90.364 1.00 59.35 189 PRO B CA 1
ATOM 3350 C C . PRO B 1 209 ? 8.427 55.197 88.887 1.00 61.12 189 PRO B C 1
ATOM 3351 O O . PRO B 1 209 ? 8.038 55.995 88.032 1.00 55.47 189 PRO B O 1
ATOM 3355 N N . TYR B 1 210 ? 8.773 53.960 88.591 1.00 43.86 190 TYR B N 1
ATOM 3356 C CA . TYR B 1 210 ? 9.026 53.556 87.226 1.00 41.88 190 TYR B CA 1
ATOM 3357 C C . TYR B 1 210 ? 7.852 53.830 86.298 1.00 47.01 190 TYR B C 1
ATOM 3358 O O . TYR B 1 210 ? 8.040 54.105 85.129 1.00 39.64 190 TYR B O 1
ATOM 3367 N N . GLN B 1 211 ? 6.646 53.776 86.834 1.00 45.22 191 GLN B N 1
ATOM 3368 C CA . GLN B 1 211 ? 5.454 54.031 86.048 1.00 50.21 191 GLN B CA 1
ATOM 3369 C C . GLN B 1 211 ? 5.487 55.447 85.457 1.00 34.20 191 GLN B C 1
ATOM 3370 O O . GLN B 1 211 ? 4.900 55.700 84.425 1.00 51.59 191 GLN B O 1
ATOM 3376 N N . GLU B 1 212 ? 6.116 56.365 86.169 1.00 33.60 192 GLU B N 1
ATOM 3377 C CA . GLU B 1 212 ? 6.278 57.757 85.759 1.00 41.42 192 GLU B CA 1
ATOM 3378 C C . GLU B 1 212 ? 7.165 57.961 84.536 1.00 44.15 192 GLU B C 1
ATOM 3379 O O . GLU B 1 212 ? 7.079 58.975 83.864 1.00 38.37 192 GLU B O 1
ATOM 3385 N N . ILE B 1 213 ? 8.074 57.022 84.317 1.00 39.49 193 ILE B N 1
ATOM 3386 C CA . ILE B 1 213 ? 9.017 57.087 83.219 1.00 40.07 193 ILE B CA 1
ATOM 3387 C C . ILE B 1 213 ? 8.523 56.485 81.911 1.00 37.94 193 ILE B C 1
ATOM 3388 O O . ILE B 1 213 ? 8.045 55.369 81.878 1.00 40.35 193 ILE B O 1
ATOM 3393 N N . PRO B 1 214 ? 8.645 57.248 80.823 1.00 41.95 194 PRO B N 1
ATOM 3394 C CA . PRO B 1 214 ? 8.270 56.865 79.465 1.00 46.38 194 PRO B CA 1
ATOM 3395 C C . PRO B 1 214 ? 9.360 56.027 78.828 1.00 59.67 194 PRO B C 1
ATOM 3396 O O . PRO B 1 214 ? 10.484 56.053 79.297 1.00 57.14 194 PRO B O 1
ATOM 3400 N N . GLN B 1 215 ? 9.033 55.286 77.782 1.00 67.62 195 GLN B N 1
ATOM 3401 C CA . GLN B 1 215 ? 10.031 54.495 77.112 1.00 62.82 195 GLN B CA 1
ATOM 3402 C C . GLN B 1 215 ? 10.897 55.292 76.217 1.00 48.07 195 GLN B C 1
ATOM 3403 O O . GLN B 1 215 ? 10.566 56.345 75.778 1.00 71.27 195 GLN B O 1
ATOM 3409 N N . SER B 1 216 ? 12.059 54.787 75.894 1.00 72.23 196 SER B N 1
ATOM 3410 C CA . SER B 1 216 ? 12.915 55.449 75.021 1.00 88.49 196 SER B CA 1
ATOM 3411 C C . SER B 1 216 ? 13.430 54.324 74.034 1.00 83.71 196 SER B C 1
ATOM 3412 O O . SER B 1 216 ? 13.399 53.147 74.344 1.00 60.67 196 SER B O 1
ATOM 3415 N N . GLU B 1 217 ? 13.928 54.757 72.892 1.00 82.66 197 GLU B N 1
ATOM 3416 C CA . GLU B 1 217 ? 14.325 53.757 71.916 1.00 75.30 197 GLU B CA 1
ATOM 3417 C C . GLU B 1 217 ? 15.420 52.830 72.450 1.00 54.90 197 GLU B C 1
ATOM 3418 O O . GLU B 1 217 ? 15.278 51.628 72.435 1.00 52.61 197 GLU B O 1
ATOM 3424 N N . SER B 1 218 ? 16.375 53.474 73.059 1.00 52.34 198 SER B N 1
ATOM 3425 C CA . SER B 1 218 ? 17.565 52.900 73.604 1.00 49.66 198 SER B CA 1
ATOM 3426 C C . SER B 1 218 ? 17.678 53.187 75.097 1.00 49.57 198 SER B C 1
ATOM 3427 O O . SER B 1 218 ? 17.254 54.223 75.566 1.00 50.98 198 SER B O 1
ATOM 3430 N N . PHE B 1 219 ? 18.246 52.230 75.813 1.00 41.08 199 PHE B N 1
ATOM 3431 C CA . PHE B 1 219 ? 18.380 52.381 77.250 1.00 39.76 199 PHE B CA 1
ATOM 3432 C C . PHE B 1 219 ? 19.429 51.476 77.843 1.00 43.20 199 PHE B C 1
ATOM 3433 O O . PHE B 1 219 ? 19.649 50.389 77.340 1.00 40.22 199 PHE B O 1
ATOM 3441 N N . ALA B 1 220 ? 20.011 51.950 78.943 1.00 39.53 200 ALA B N 1
ATOM 3442 C CA . ALA B 1 220 ? 20.977 51.234 79.700 1.00 35.00 200 ALA B CA 1
ATOM 3443 C C . ALA B 1 220 ? 20.550 51.374 81.147 1.00 31.89 200 ALA B C 1
ATOM 3444 O O . ALA B 1 220 ? 20.545 52.433 81.671 1.00 39.81 200 ALA B O 1
ATOM 3446 N N . LEU B 1 221 ? 20.182 50.261 81.761 1.00 36.83 201 LEU B N 1
ATOM 3447 C CA . LEU B 1 221 ? 19.748 50.260 83.145 1.00 32.38 201 LEU B CA 1
ATOM 3448 C C . LEU B 1 221 ? 20.838 49.748 84.052 1.00 37.42 201 LEU B C 1
ATOM 3449 O O . LEU B 1 221 ? 21.368 48.669 83.853 1.00 36.24 201 LEU B O 1
ATOM 3454 N N . ILE B 1 222 ? 21.158 50.534 85.063 1.00 36.32 202 ILE B N 1
ATOM 3455 C CA . ILE B 1 222 ? 22.187 50.156 86.022 1.00 37.75 202 ILE B CA 1
ATOM 3456 C C . ILE B 1 222 ? 21.498 49.636 87.275 1.00 38.68 202 ILE B C 1
ATOM 3457 O O . ILE B 1 222 ? 20.644 50.322 87.850 1.00 37.82 202 ILE B O 1
ATOM 3462 N N . VAL B 1 223 ? 21.844 48.425 87.672 1.00 39.51 203 VAL B N 1
ATOM 3463 C CA . VAL B 1 223 ? 21.279 47.821 88.857 1.00 39.90 203 VAL B CA 1
ATOM 3464 C C . VAL B 1 223 ? 22.417 47.517 89.816 1.00 48.67 203 VAL B C 1
ATOM 3465 O O . VAL B 1 223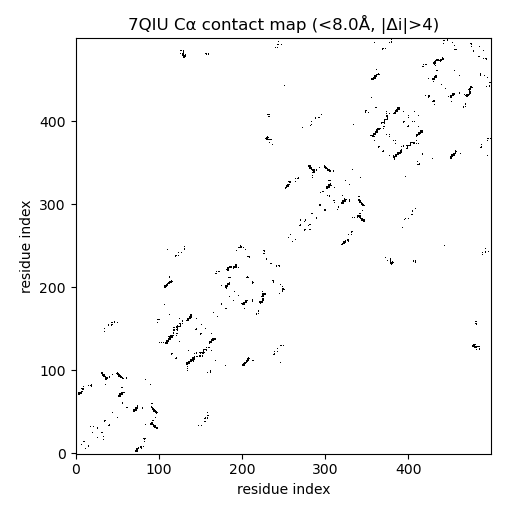 ? 23.465 47.047 89.413 1.00 40.31 203 VAL B O 1
ATOM 3469 N N . GLY B 1 224 ? 22.218 47.795 91.093 1.00 52.24 204 GLY B N 1
ATOM 3470 C CA . GLY B 1 224 ? 23.240 47.532 92.077 1.00 60.11 204 GLY B CA 1
ATOM 3471 C C . GLY B 1 224 ? 22.906 46.416 93.030 1.00 55.85 204 GLY B C 1
ATOM 3472 O O . GLY B 1 224 ? 21.857 45.819 92.947 1.00 49.65 204 GLY B O 1
ATOM 3473 N N . ASN B 1 225 ? 23.824 46.135 93.943 1.00 50.38 205 ASN B N 1
ATOM 3474 C CA . ASN B 1 225 ? 23.623 45.092 94.931 1.00 46.36 205 ASN B CA 1
ATOM 3475 C C . ASN B 1 225 ? 22.696 45.566 96.034 1.00 44.98 205 ASN B C 1
ATOM 3476 O O . ASN B 1 225 ? 22.488 46.738 96.196 1.00 62.12 205 ASN B O 1
ATOM 3481 N N . GLU B 1 226 ? 22.142 44.655 96.805 1.00 61.68 206 GLU B N 1
ATOM 3482 C CA . GLU B 1 226 ? 21.229 45.061 97.862 1.00 69.80 206 GLU B CA 1
ATOM 3483 C C . GLU B 1 226 ? 21.807 45.940 98.970 1.00 78.21 206 GLU B C 1
ATOM 3484 O O . GLU B 1 226 ? 21.175 46.898 99.399 1.00 68.95 206 GLU B O 1
ATOM 3490 N N . GLY B 1 227 ? 23.004 45.629 99.433 1.00 76.06 207 GLY B N 1
ATOM 3491 C CA . GLY B 1 227 ? 23.574 46.415 100.498 1.00 70.25 207 GLY B CA 1
ATOM 3492 C C . GLY B 1 227 ? 23.863 47.868 100.203 1.00 77.65 207 GLY B C 1
ATOM 3493 O O . GLY B 1 227 ? 23.541 48.733 100.994 1.00 90.75 207 GLY B O 1
ATOM 3494 N N . ALA B 1 228 ? 24.445 48.157 99.054 1.00 74.72 208 ALA B N 1
ATOM 3495 C CA . ALA B 1 228 ? 24.790 49.536 98.760 1.00 74.96 208 ALA B CA 1
ATOM 3496 C C . ALA B 1 228 ? 24.075 50.172 97.604 1.00 68.41 208 ALA B C 1
ATOM 3497 O O . ALA B 1 228 ? 24.150 51.369 97.431 1.00 61.89 208 ALA B O 1
ATOM 3499 N N . GLY B 1 229 ? 23.394 49.372 96.795 1.00 62.49 209 GLY B N 1
ATOM 3500 C CA . GLY B 1 229 ? 22.715 49.890 95.627 1.00 50.49 209 GLY B CA 1
ATOM 3501 C C . GLY B 1 229 ? 23.717 50.270 94.556 1.00 54.14 209 GLY B C 1
ATOM 3502 O O . GLY B 1 229 ? 24.828 49.783 94.513 1.00 57.66 209 GLY B O 1
ATOM 3503 N N . VAL B 1 230 ? 23.308 51.141 93.663 1.00 55.10 210 VAL B N 1
ATOM 3504 C CA . VAL B 1 230 ? 24.198 51.594 92.626 1.00 55.82 210 VAL B CA 1
ATOM 3505 C C . VAL B 1 230 ? 25.206 52.528 93.281 1.00 57.26 210 VAL B C 1
ATOM 3506 O O . VAL B 1 230 ? 24.846 53.349 94.106 1.00 56.58 210 VAL B O 1
ATOM 3510 N N . ASP B 1 231 ? 26.468 52.404 92.893 1.00 60.08 211 ASP B N 1
ATOM 3511 C CA . ASP B 1 231 ? 27.520 53.253 93.427 1.00 56.05 211 ASP B CA 1
ATOM 3512 C C . ASP B 1 231 ? 27.169 54.723 93.230 1.00 66.64 211 ASP B C 1
ATOM 3513 O O . ASP B 1 231 ? 26.714 55.132 92.165 1.00 66.33 211 ASP B O 1
ATOM 3518 N N . ALA B 1 232 ? 27.468 55.537 94.236 1.00 59.08 212 ALA B N 1
ATOM 3519 C CA . ALA B 1 232 ? 27.127 56.950 94.200 1.00 55.00 212 ALA B CA 1
ATOM 3520 C C . ALA B 1 232 ? 27.777 57.661 93.035 1.00 67.78 212 ALA B C 1
ATOM 3521 O O . ALA B 1 232 ? 27.151 58.482 92.388 1.00 70.98 212 ALA B O 1
ATOM 3523 N N . ALA B 1 233 ? 29.044 57.356 92.783 1.00 67.66 213 ALA B N 1
ATOM 3524 C CA . ALA B 1 233 ? 29.755 57.979 91.680 1.00 69.91 213 ALA B CA 1
ATOM 3525 C C . ALA B 1 233 ? 29.052 57.617 90.383 1.00 62.00 213 ALA B C 1
ATOM 3526 O O . ALA B 1 233 ? 28.886 58.449 89.495 1.00 61.85 213 ALA B O 1
ATOM 3528 N N . LEU B 1 234 ? 28.647 56.358 90.285 1.00 57.05 214 LEU B N 1
ATOM 3529 C CA . LEU B 1 234 ? 27.948 55.864 89.110 1.00 63.04 214 LEU B CA 1
ATOM 3530 C C . LEU B 1 234 ? 26.604 56.563 88.931 1.00 59.06 214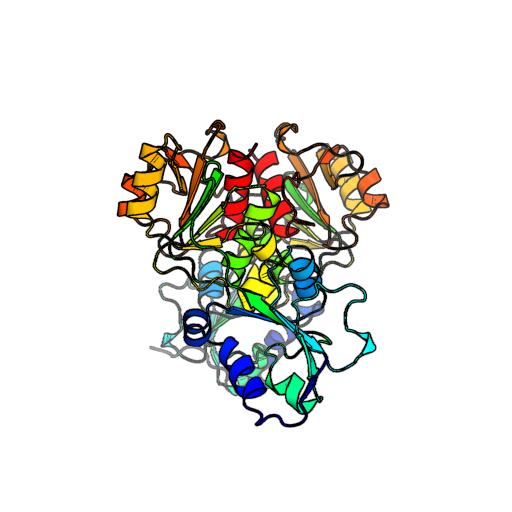 LEU B C 1
ATOM 3531 O O . LEU B 1 234 ? 26.220 56.910 87.817 1.00 52.21 214 LEU B O 1
ATOM 3536 N N . LEU B 1 235 ? 25.897 56.775 90.037 1.00 56.38 215 LEU B N 1
ATOM 3537 C CA . LEU B 1 235 ? 24.589 57.426 90.004 1.00 60.12 215 LEU B CA 1
ATOM 3538 C C . LEU B 1 235 ? 24.641 58.849 89.456 1.00 55.03 215 LEU B C 1
ATOM 3539 O O . LEU B 1 235 ? 23.705 59.301 88.804 1.00 67.32 215 LEU B O 1
ATOM 3544 N N . GLU B 1 236 ? 25.729 59.557 89.733 1.00 55.42 216 GLU B N 1
ATOM 3545 C CA . GLU B 1 236 ? 25.890 60.916 89.233 1.00 67.47 216 GLU B CA 1
ATOM 3546 C C . GLU B 1 236 ? 25.864 60.962 87.705 1.00 70.27 216 GLU B C 1
ATOM 3547 O O . GLU B 1 236 ? 25.344 61.895 87.121 1.00 66.00 216 GLU B O 1
ATOM 3553 N N . LYS B 1 237 ? 26.462 59.964 87.070 1.00 57.01 217 LYS B N 1
ATOM 3554 C CA . LYS B 1 237 ? 26.505 59.842 85.615 1.00 66.85 217 LYS B CA 1
ATOM 3555 C C . LYS B 1 237 ? 25.162 59.638 84.903 1.00 59.19 217 LYS B C 1
ATOM 3556 O O . LYS B 1 237 ? 25.011 60.019 83.760 1.00 64.07 217 LYS B O 1
ATOM 3562 N N . THR B 1 238 ? 24.204 59.011 85.561 1.00 56.56 218 THR B N 1
ATOM 3563 C CA . THR B 1 238 ? 22.938 58.714 84.910 1.00 57.25 218 THR B CA 1
ATOM 3564 C C . THR B 1 238 ? 22.106 59.889 84.489 1.00 65.48 218 THR B C 1
ATOM 3565 O O . THR B 1 238 ? 22.151 60.942 85.088 1.00 60.64 218 THR B O 1
ATOM 3569 N N . ASP B 1 239 ? 21.411 59.714 83.382 1.00 49.66 219 ASP B N 1
ATOM 3570 C CA . ASP B 1 239 ? 20.489 60.698 82.884 1.00 52.67 219 ASP B CA 1
ATOM 3571 C C . ASP B 1 239 ? 19.246 60.845 83.745 1.00 47.09 219 ASP B C 1
ATOM 3572 O O . ASP B 1 239 ? 18.755 61.926 83.950 1.00 48.15 219 ASP B O 1
ATOM 3577 N N . LEU B 1 240 ? 18.724 59.717 84.200 1.00 52.46 220 LEU B N 1
ATOM 3578 C CA . LEU B 1 240 ? 17.499 59.691 84.972 1.00 54.70 220 LEU B CA 1
ATOM 3579 C C . LEU B 1 240 ? 17.541 58.530 85.938 1.00 62.63 220 LEU B C 1
ATOM 3580 O O . LEU B 1 240 ? 18.239 57.556 85.707 1.00 51.96 220 LEU B O 1
ATOM 3585 N N . ASN B 1 241 ? 16.768 58.629 87.009 1.00 46.88 221 ASN B N 1
ATOM 3586 C CA . ASN B 1 241 ? 16.719 57.580 88.011 1.00 54.43 221 ASN B CA 1
ATOM 3587 C C . ASN B 1 241 ? 15.295 57.117 88.187 1.00 52.03 221 ASN B C 1
ATOM 3588 O O . ASN B 1 241 ? 14.360 57.876 87.975 1.00 48.20 221 ASN B O 1
ATOM 3593 N N . LEU B 1 242 ? 15.133 55.846 88.520 1.00 47.43 222 LEU B N 1
ATOM 3594 C CA . LEU B 1 242 ? 13.814 55.289 88.739 1.00 43.70 222 LEU B CA 1
ATOM 3595 C C . LEU B 1 242 ? 13.865 54.170 89.767 1.00 43.44 222 LEU B C 1
ATOM 3596 O O . LEU B 1 242 ? 14.925 53.650 90.070 1.00 38.33 222 LEU B O 1
ATOM 3601 N N . TYR B 1 243 ? 12.709 53.837 90.324 1.00 40.52 223 TYR B N 1
ATOM 3602 C CA . TYR B 1 243 ? 12.634 52.798 91.333 1.00 41.36 223 TYR B CA 1
ATOM 3603 C C . TYR B 1 243 ? 1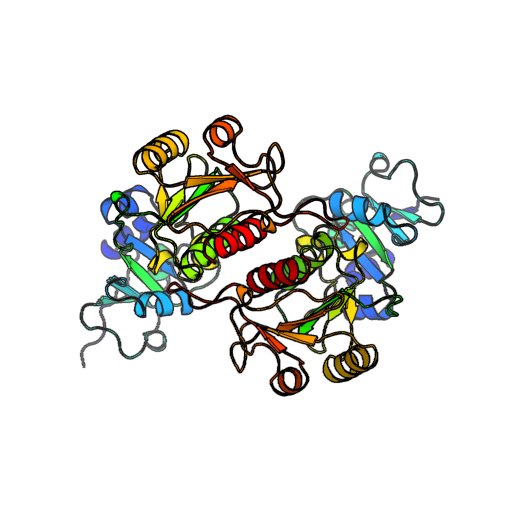1.283 52.122 91.390 1.00 41.49 223 TYR B C 1
ATOM 3604 O O . TYR B 1 243 ? 10.319 52.595 90.828 1.00 40.76 223 TYR B O 1
ATOM 3613 N N . VAL B 1 244 ? 11.245 50.991 92.076 1.00 37.05 224 VAL B N 1
ATOM 3614 C CA . VAL B 1 244 ? 10.053 50.236 92.278 1.00 37.17 224 VAL B CA 1
ATOM 3615 C C . VAL B 1 244 ? 9.642 50.554 93.705 1.00 43.70 224 VAL B C 1
ATOM 3616 O O . VAL B 1 244 ? 10.349 50.290 94.615 1.00 36.35 224 VAL B O 1
ATOM 3620 N N . PRO B 1 245 ? 8.496 51.210 93.863 1.00 38.76 225 PRO B N 1
ATOM 3621 C CA . PRO B 1 245 ? 8.038 51.628 95.184 1.00 38.09 225 PRO B CA 1
ATOM 3622 C C . PRO B 1 245 ? 7.675 50.485 96.100 1.00 34.12 225 PRO B C 1
ATOM 3623 O O . PRO B 1 245 ? 7.206 49.457 95.663 1.00 34.16 225 PRO B O 1
ATOM 3627 N N . LEU B 1 246 ? 7.911 50.690 97.380 1.00 34.76 226 LEU B N 1
ATOM 3628 C CA . LEU B 1 246 ? 7.572 49.715 98.382 1.00 39.63 226 LEU B CA 1
ATOM 3629 C C . LEU B 1 246 ? 6.317 50.185 99.077 1.00 42.66 226 LEU B C 1
ATOM 3630 O O . LEU B 1 246 ? 6.383 51.001 99.969 1.00 46.73 226 LEU B O 1
ATOM 3635 N N . TYR B 1 247 ? 5.177 49.716 98.624 1.00 37.60 227 TYR B N 1
ATOM 3636 C CA . TYR B 1 247 ? 3.926 50.107 99.218 1.00 35.34 227 TYR B CA 1
ATOM 3637 C C . TYR B 1 247 ? 3.701 49.441 100.568 1.00 39.96 227 TYR B C 1
ATOM 3638 O O . TYR B 1 247 ? 3.225 50.064 101.488 1.00 46.44 227 TYR B O 1
ATOM 3647 N N . GLY B 1 248 ? 4.059 48.174 100.676 1.00 35.47 228 GLY B N 1
ATOM 3648 C CA . GLY B 1 248 ? 3.869 47.422 101.897 1.00 38.73 228 GLY B CA 1
ATOM 3649 C C . GLY B 1 248 ? 4.997 47.534 102.887 1.00 45.46 228 GLY B C 1
ATOM 3650 O O . GLY B 1 248 ? 5.825 48.411 102.780 1.00 42.52 228 GLY B O 1
ATOM 3651 N N . GLN B 1 249 ? 5.025 46.626 103.848 1.00 40.51 229 GLN B N 1
ATOM 3652 C CA . GLN B 1 249 ? 6.030 46.639 104.874 1.00 46.39 229 GLN B CA 1
ATOM 3653 C C . GLN B 1 249 ? 7.306 45.876 104.635 1.00 48.26 229 GLN B C 1
ATOM 3654 O O . GLN B 1 249 ? 8.165 45.861 105.456 1.00 41.27 229 GLN B O 1
ATOM 3660 N N . ALA B 1 250 ? 7.449 45.280 103.476 1.00 37.21 230 ALA B N 1
ATOM 3661 C CA . ALA B 1 250 ? 8.661 44.566 103.171 1.00 43.77 230 ALA B CA 1
ATOM 3662 C C . ALA B 1 250 ? 9.883 45.450 103.236 1.00 39.24 230 ALA B C 1
ATOM 3663 O O . ALA B 1 250 ? 9.873 46.537 102.816 1.00 35.56 230 ALA B O 1
ATOM 3665 N N . GLU B 1 251 ? 10.958 44.920 103.752 1.00 43.43 231 GLU B N 1
ATOM 3666 C CA . GLU B 1 251 ? 12.154 45.688 103.850 1.00 48.87 231 GLU B CA 1
ATOM 3667 C C . GLU B 1 251 ? 12.658 46.110 102.485 1.00 40.40 231 GLU B C 1
ATOM 3668 O O . GLU B 1 251 ? 13.019 47.220 102.297 1.00 38.53 231 GLU B O 1
ATOM 3674 N N . SER B 1 252 ? 12.637 45.199 101.538 1.00 34.43 232 SER B N 1
ATOM 3675 C CA . SER B 1 252 ? 13.075 45.463 100.193 1.00 34.07 232 SER B CA 1
ATOM 3676 C C . SER B 1 252 ? 12.595 44.401 99.267 1.00 33.18 232 SER B C 1
ATOM 3677 O O . SER B 1 252 ? 12.122 43.400 99.678 1.00 32.73 232 SER B O 1
ATOM 3680 N N . LEU B 1 253 ? 12.698 44.677 97.991 1.00 33.62 233 LEU B N 1
ATOM 3681 C CA . LEU B 1 253 ? 12.399 43.705 96.986 1.00 31.83 233 LEU B CA 1
ATOM 3682 C C . LEU B 1 253 ? 13.712 43.059 96.609 1.00 31.39 233 LEU B C 1
ATOM 3683 O O . LEU B 1 253 ? 14.733 43.658 96.677 1.00 37.54 233 LEU B O 1
ATOM 3688 N N . ASN B 1 254 ? 13.667 41.810 96.165 1.00 27.78 234 ASN B N 1
ATOM 3689 C CA . ASN B 1 254 ? 14.882 41.114 95.765 1.00 33.46 234 ASN B CA 1
ATOM 3690 C C . ASN B 1 254 ? 15.422 41.884 94.531 1.00 37.91 234 ASN B C 1
ATOM 3691 O O . ASN B 1 254 ? 14.636 42.191 93.658 1.00 34.86 234 ASN B O 1
ATOM 3696 N N . VAL B 1 255 ? 16.708 42.198 94.510 1.00 32.01 235 VAL B N 1
ATOM 3697 C CA . VAL B 1 255 ? 17.298 42.986 93.430 1.00 33.05 235 VAL B CA 1
ATOM 3698 C C . VAL B 1 255 ? 17.006 42.501 92.021 1.00 33.21 235 VAL B C 1
ATOM 3699 O O . VAL B 1 255 ? 16.791 43.302 91.141 1.00 36.05 235 VAL B O 1
ATOM 3703 N N . ALA B 1 256 ? 17.024 41.195 91.814 1.00 33.28 236 ALA B N 1
ATOM 3704 C CA . ALA B 1 256 ? 16.699 40.634 90.528 1.00 37.78 236 ALA B CA 1
ATOM 3705 C C . ALA B 1 256 ? 15.246 40.879 90.165 1.00 38.29 236 ALA B C 1
ATOM 3706 O O . ALA B 1 256 ? 14.926 41.153 89.047 1.00 33.80 236 ALA B O 1
ATOM 3708 N N . VAL B 1 257 ? 14.374 40.734 91.131 1.00 34.69 237 VAL B N 1
ATOM 3709 C CA . VAL B 1 257 ? 12.990 40.954 90.874 1.00 32.77 237 VAL B CA 1
ATOM 3710 C C . VAL B 1 257 ? 12.750 42.406 90.500 1.00 26.92 237 VAL B C 1
ATOM 3711 O O . VAL B 1 257 ? 12.093 42.682 89.570 1.00 30.24 237 VAL B O 1
ATOM 3715 N N . ALA B 1 258 ? 13.366 43.310 91.221 1.00 31.67 238 ALA B N 1
ATOM 3716 C CA . ALA B 1 258 ? 13.224 44.711 90.924 1.00 32.10 238 ALA B CA 1
ATOM 3717 C C . ALA B 1 258 ? 13.778 45.013 89.553 1.00 37.00 238 ALA B C 1
ATOM 3718 O O . ALA B 1 258 ? 13.197 45.716 88.806 1.00 29.73 238 ALA B O 1
ATOM 3720 N N . ALA B 1 259 ? 14.911 44.426 89.249 1.00 31.28 239 ALA B N 1
ATOM 3721 C CA . ALA B 1 259 ? 15.552 44.639 87.972 1.00 29.63 239 ALA B CA 1
ATOM 3722 C C . ALA B 1 259 ? 14.640 44.194 86.852 1.00 31.45 239 ALA B C 1
ATOM 3723 O O . ALA B 1 259 ? 14.508 44.853 85.847 1.00 31.76 239 ALA B O 1
ATOM 3725 N N . ALA B 1 260 ? 13.996 43.063 87.050 1.00 28.48 240 ALA B N 1
ATOM 3726 C CA . ALA B 1 260 ? 13.103 42.525 86.033 1.00 27.00 240 ALA B CA 1
ATOM 3727 C C . ALA B 1 260 ? 11.941 43.469 85.752 1.00 29.60 240 ALA B C 1
ATOM 3728 O O . ALA B 1 260 ? 11.534 43.643 84.607 1.00 27.01 240 ALA B O 1
ATOM 3730 N N . ILE B 1 261 ? 11.403 44.066 86.804 1.00 29.77 241 ILE B N 1
ATOM 3731 C CA . ILE B 1 261 ? 10.298 44.997 86.649 1.00 27.77 241 ILE B CA 1
ATOM 3732 C C . ILE B 1 261 ? 10.739 46.213 85.836 1.00 29.25 241 ILE B C 1
ATOM 3733 O O . ILE B 1 261 ? 10.033 46.647 84.933 1.00 29.70 241 ILE B O 1
ATOM 3738 N N . LEU B 1 262 ? 11.911 46.737 86.144 1.00 28.29 242 LEU B N 1
ATOM 3739 C CA . LEU B 1 262 ? 12.423 47.897 85.439 1.00 29.83 242 LEU B CA 1
ATOM 3740 C C . LEU B 1 262 ? 12.808 47.576 83.994 1.00 35.93 242 LEU B C 1
ATOM 3741 O O . LEU B 1 262 ? 12.560 48.362 83.097 1.00 29.96 242 LEU B O 1
ATOM 3746 N N . VAL B 1 263 ? 13.396 46.409 83.777 1.00 30.90 243 VAL B N 1
ATOM 3747 C CA . VAL B 1 263 ? 13.810 46.014 82.428 1.00 28.65 243 VAL B CA 1
ATOM 3748 C C . VAL B 1 263 ? 12.605 45.885 81.500 1.00 29.89 243 VAL B C 1
ATOM 3749 O O . VAL B 1 263 ? 12.581 46.472 80.414 1.00 30.15 243 VAL B O 1
ATOM 3753 N N . TYR B 1 264 ? 11.586 45.179 81.954 1.00 30.03 244 TYR B N 1
ATOM 3754 C CA . TYR B 1 264 ? 10.401 45.025 81.142 1.00 27.86 244 TYR B CA 1
ATOM 3755 C C . TYR B 1 264 ? 9.680 46.347 80.938 1.00 35.06 244 TYR B C 1
ATOM 3756 O O . TYR B 1 264 ? 9.077 46.574 79.898 1.00 31.01 244 TYR B O 1
ATOM 3765 N N . HIS B 1 265 ? 9.758 47.219 81.930 1.00 29.96 245 HIS B N 1
ATOM 3766 C CA . HIS B 1 265 ? 9.129 48.521 81.824 1.00 33.45 245 HIS B CA 1
ATOM 3767 C C . HIS B 1 265 ? 9.795 49.326 80.721 1.00 33.05 245 HIS B C 1
ATOM 3768 O O . HIS B 1 265 ? 9.134 49.862 79.858 1.00 37.21 245 HIS B O 1
ATOM 3775 N N . LEU B 1 266 ? 11.115 49.392 80.756 1.00 30.19 246 LEU B N 1
ATOM 3776 C CA . LEU B 1 266 ? 11.864 50.125 79.755 1.00 33.24 246 LEU B CA 1
ATOM 3777 C C . LEU B 1 266 ? 11.767 49.485 78.375 1.00 40.53 246 LEU B C 1
ATOM 3778 O O . LEU B 1 266 ? 11.736 50.178 77.370 1.00 40.81 246 LEU B O 1
ATOM 3783 N N . ARG B 1 267 ? 11.718 48.160 78.342 1.00 33.35 247 ARG B N 1
ATOM 3784 C CA . ARG B 1 267 ? 11.613 47.406 77.106 1.00 41.29 247 ARG B CA 1
ATOM 3785 C C . ARG B 1 267 ? 10.344 47.720 76.331 1.00 43.39 247 ARG B C 1
ATOM 3786 O O . ARG B 1 267 ? 10.383 47.898 75.132 1.00 48.60 247 ARG B O 1
ATOM 3794 N N . GLY B 1 268 ? 9.222 47.769 77.033 1.00 49.65 248 GLY B N 1
ATOM 3795 C CA . GLY B 1 268 ? 7.937 48.027 76.415 1.00 53.81 248 GLY B CA 1
ATOM 3796 C C . GLY B 1 268 ? 7.278 46.779 75.863 1.00 60.70 248 GLY B C 1
ATOM 3797 O O . GLY B 1 268 ? 6.203 46.828 75.281 1.00 54.86 248 GLY B O 1
#

Nearest PDB structures (foldseek):
  7qiu-assembly1_B  TM=9.347E-01  e=2.503E-44  Bacillus subtilis
  2i6d-assembly1_A  TM=8.487E-01  e=3.838E-19  Porphyromonas gingivalis W83
  1ipa-assembly1_A  TM=7.620E-01  e=1.835E-19  Thermus thermophilus
  1v2x-assembly1_A-2  TM=8.490E-01  e=7.494E-10  Thermus thermophilus
  7edc-assembly1_A-2  TM=7.694E-01  e=1.567E-09  Escherichia coli

Foldseek 3Di:
DDDAAEDEDCPPPVLVLLQCLVPPVSCVVQQKHKAFDLQLVVLQQVQPQWFAEKEFQDPVSDDPPHDPNYGYYHYHPVSVCSNPVDPPDTGMMTMTHFDDQPPLPFFQEEEEEQAEDLLLLLLLLLLCLVLPGAAYEYAPNHDDCRPHSNSVNVSHSRSPHYYYYDHLVVVLVVNVVVPRAEEEEDDVQAEELVVDDADPGYYYYWYYDPPIHDPVNNVSHPHYYWHDDDDDDPDDHRSVGSSVNSNSNSD/DEEEAEDLPDPVLVLLLVLQDDVSCVVVQKHKDFADQQVVLQQVQPPWWAEKEFQDPVVPDPDGDVNYYYYHYHPSSVVSNDDDPDDTGMMTMTGHDDQDAPDAFAEEEEAQAEDLLLLLLLLLLCLVLPGAAYEYAPNHHDCRHHSSSVNNRNSCSRHHYHYDHLVVVLVVCVVVVAAEEFEDDVQAEALVPDDEDRGYYYYFYYDPPTPDPVNNVSHPHYYYHDDPDDDPDDHRSVRSSVNSNSRSD

Secondary structure (DSSP, 8-state):
-PPPEEE--TTSHHHHHHHGGGSHHHHHHHTEEEEESHHHHHHHHHSTT-EEEEEESSGGGSPSS--TT-EEEEE-HHHHHHHH--SS--SEEEEEEPPP--TTT--EEEEEES---HHHHHHHHHHHHHTT-SEEEEPTTPPPTTSHHHHHHHTTGGGTS-EEE--HHHHHHHHHHTT-EEEEE-STT-EEGGGSPP-SSEEEEEE-SSS-S-HHHHTT-SEEEE----SS-S---HHHHHHHHHHHHH-/--EEE--TTSHHHHHHHHTTSHHHHHHHTEEEEESHHHHHHHHHSTT-EEEEEESSGGGS-TT--TTPEEEEE-HHHHHHH---SS--SEEEEEEPPPSS-S--SEEEEEES---HHHHHHHHHHHHHTT-SEEEEPTTPPPTTSHHHHHHTTTGGGTS-EEE--HHHHHHHHHHTT--EEEE-STTEEEGGGPPP-SSEEEEEEBTTTBS-HHHHHH-SEEEE----SS-S---HHHHHHHHHHHHH-

Solvent-accessible surface area: 22964 Å² total; per-residue (Å²): 121,117,161,42,119,118,12,136,52,43,163,53,102,84,0,89,54,12,85,89,10,80,67,121,167,24,22,86,156,53,91,7,1,15,2,38,18,120,73,21,0,80,3,0,45,113,13,118,56,13,13,92,13,0,0,0,41,56,115,117,109,40,35,95,153,49,104,146,71,25,98,23,6,51,5,26,121,107,0,4,66,20,0,7,92,48,80,80,117,34,63,6,0,0,4,0,71,56,28,142,76,129,26,101,93,7,94,51,0,1,0,0,17,20,2,110,62,29,32,20,0,0,29,1,0,20,4,0,5,0,0,21,12,59,0,0,0,4,1,82,48,14,22,60,3,36,46,47,128,0,8,129,29,0,76,1,2,3,6,31,6,15,18,15,102,92,65,5,59,52,13,0,73,103,7,84,88,120,55,4,86,0,5,0,34,16,118,156,146,22,29,38,11,61,127,13,95,96,26,155,22,0,0,0,0,2,5,38,135,70,96,26,11,77,74,64,5,36,150,52,19,69,65,15,0,49,12,17,81,90,29,119,5,136,50,16,58,31,2,5,15,3,1,2,0,1,1,14,0,64,36,124,60,123,129,16,140,53,46,167,50,103,88,1,99,53,12,112,101,9,45,58,109,161,19,14,89,158,57,87,11,4,14,2,18,8,139,73,15,3,90,19,0,46,128,24,112,46,45,9,89,16,0,0,0,42,62,101,117,128,38,42,127,96,40,79,146,72,20,54,14,11,49,5,22,114,106,0,6,75,22,0,25,94,25,110,91,116,38,62,14,0,0,4,0,78,45,35,128,76,72,37,113,78,23,89,52,0,2,0,0,16,24,2,105,64,35,32,27,0,0,32,2,0,15,5,0,4,0,0,27,12,42,0,0,0,2,0,94,50,9,18,28,2,13,31,22,132,0,7,107,38,0,77,1,0,15,24,34,9,54,4,0,79,59,64,4,57,53,11,0,70,98,6,80,93,122,58,3,84,0,1,0,31,18,128,67,152,18,31,43,10,58,118,16,95,104,31,153,7,1,0,0,0,4,5,38,135,75,83,29,8,76,71,60,6,38,148,63,19,75,68,15,0,47,16,15,79,86,24,132,8,89,39,16,35,22,2,4,14,2,0,3,0,1,0,21,2,58,32

InterPro domains:
  IPR001537 tRNA/rRNA methyltransferase, SpoU type [PF00588] (106-244)
  IPR013123 RNA 2-O ribose methyltransferase, substrate binding [SM00967] (31-99)
  IPR029026 tRNA (guanine-N1-)-methyltransferase, N-terminal [G3DSA:3.40.1280.10] (97-248)
  IPR029028 Alpha/beta knot methyltransferases [SSF75217] (98-247)
  IPR029064 Ribosomal protein eL30-like superfamily [G3DSA:3.30.1330.30] (2-96)
  IPR029064 Ribosomal protein eL30-like superfamily [SSF55315] (2-97)
  IPR051259 Ribosomal RNA Methyltransferase [PTHR43191] (1-247)
  IPR053888 MRM3-like, substrate binding domain [PF22435] (9-91)

B-factor: mean 53.58, std 19.28, range [24.7, 140.2]

Organism: Bacillus subtilis (strain 168) (NCBI:txid224308)